Protein AF-0000000082445684 (afdb_homodimer)

Sequence (760 aa):
MKVLTLLLQFKESVSQFAQEKIAPHASKIDQTNSFPKDVNLWKLMGEFNLHGITAPEEYGGLGLGYLYHCIALEELSRASGSVALSYGAHSNLCINQLVRNGNPAQKQKYLPKLISGEHVGALAMSEPNAGSDVVSMKCKADRVDGGYVLNGNKMWCTNGPVAQTLVVYAKTNVTAGSKGITAFIIEKGMPGFSTAQKLDKLGMRGSDTCELVFENCFVPEENVLGQEGKGVYVMMSGLDLERLVLAAGPLGIMQACLDVVLPYVRQREQFGRPIGEFQFIQGKMADMYTSLQSSRSYVYSVARDCDNGNVNPKDCAGVILCAAERATQVALQAIQCLGGNGYVNEYVTGRLLRDAKLYEIGAGTSEVRRIIIGRELFKEMKVLTLLLQFKESVSQFAQEKIAPHASKIDQTNSFPKDVNLWKLMGEFNLHGITAPEEYGGLGLGYLYHCIALEELSRASGSVALSYGAHSNLCINQLVRNGNPAQKQKYLPKLISGEHVGALAMSEPNAGSDVVSMKCKADRVDGGYVLNGNKMWCTNGPVAQTLVVYAKTNVTAGSKGITAFIIEKGMPGFSTAQKLDKLGMRGSDTCELVFENCFVPEENVLGQEGKGVYVMMSGLDLERLVLAAGPLGIMQACLDVVLPYVRQREQFGRPIGEFQFIQGKMADMYTSLQSSRSYVYSVARDCDNGNVNPKDCAGVILCAAERATQVALQAIQCLGGNGYVNEYVTGRLLRDAKLYEIGAGTSEVRRIIIGRELFKE

pLDDT: mean 97.24, std 4.06, range [55.47, 98.94]

Solvent-accessible surface area (backbone atoms only — not comparable to full-atom values): 36036 Å² total; per-residue (Å²): 108,70,64,59,51,50,54,49,51,48,44,52,53,44,35,49,49,21,54,69,74,41,30,82,48,32,66,59,17,45,74,69,51,32,69,63,88,90,49,64,63,52,42,53,40,14,74,68,55,57,36,19,30,63,31,53,52,93,48,66,21,67,53,46,43,49,43,59,45,22,45,47,32,16,32,30,9,37,30,25,49,15,60,24,51,42,46,44,33,22,29,45,55,19,49,46,42,40,66,74,43,40,51,70,69,53,39,66,67,47,41,41,42,41,25,45,25,80,33,42,28,10,42,38,63,26,26,92,76,8,59,91,36,40,65,67,53,76,26,30,30,46,79,50,93,70,26,29,34,28,40,41,52,33,30,75,14,46,27,46,76,70,28,39,40,30,42,37,57,30,26,62,35,84,84,47,55,54,54,7,21,21,26,32,57,46,52,62,80,39,61,38,50,50,61,51,66,71,63,62,46,60,31,35,33,30,34,45,25,14,32,39,37,30,56,70,15,63,43,51,54,86,33,48,39,64,43,88,38,39,15,48,56,59,53,58,73,40,49,45,58,46,33,43,40,55,24,19,33,26,42,8,40,32,50,37,32,49,64,55,40,54,62,45,28,63,64,44,52,47,87,91,35,39,45,46,75,38,67,71,48,40,51,50,51,51,53,43,51,50,50,41,51,54,36,46,53,49,42,49,53,53,24,50,37,38,60,70,68,50,78,49,61,44,59,21,34,45,35,21,46,50,20,14,56,47,17,30,54,34,19,51,48,32,19,57,76,47,35,72,57,17,42,22,64,91,36,64,33,47,56,47,28,37,31,23,51,46,50,39,39,54,96,52,30,47,65,54,32,50,49,51,34,51,52,56,59,68,71,106,110,69,64,59,51,49,53,52,51,50,45,51,51,44,35,51,50,20,53,68,72,42,29,82,46,33,67,59,17,46,75,68,48,32,68,62,87,90,48,65,63,52,41,52,38,15,74,69,54,58,37,18,29,64,31,54,52,93,51,66,21,66,54,44,43,50,41,59,44,20,46,47,30,15,32,30,8,38,32,26,50,14,61,24,50,41,46,45,32,22,29,45,53,20,48,45,43,41,66,76,44,40,52,72,69,53,38,67,68,47,40,42,43,41,25,45,25,78,32,41,28,11,43,36,62,25,24,92,77,8,60,93,34,40,66,67,53,75,26,30,29,46,79,51,93,72,24,29,34,28,40,41,52,35,32,77,14,44,28,46,78,70,28,40,39,30,42,38,56,29,26,62,34,83,86,48,54,53,55,7,21,21,26,30,56,46,52,62,80,39,60,37,52,49,62,49,69,71,62,62,46,60,31,35,32,29,35,44,26,12,34,40,39,30,55,68,16,64,41,51,56,86,31,49,38,65,43,88,38,38,16,48,59,59,53,58,73,40,49,45,58,47,33,43,40,56,25,19,35,26,44,9,41,33,49,37,32,50,64,55,40,55,63,46,28,63,64,45,53,47,87,89,37,40,45,48,75,39,66,72,47,42,51,51,51,52,52,43,50,50,50,41,52,54,37,45,53,49,42,49,52,53,24,48,37,39,60,70,70,50,76,47,62,44,58,22,33,44,36,22,47,52,20,13,55,46,17,31,53,35,19,52,48,32,19,56,74,47,35,71,58,17,43,22,62,90,34,65,34,48,57,47,28,37,31,22,49,45,49,40,38,53,94,53,30,46,65,55,32,50,48,52,34,53,52,55,59,68,71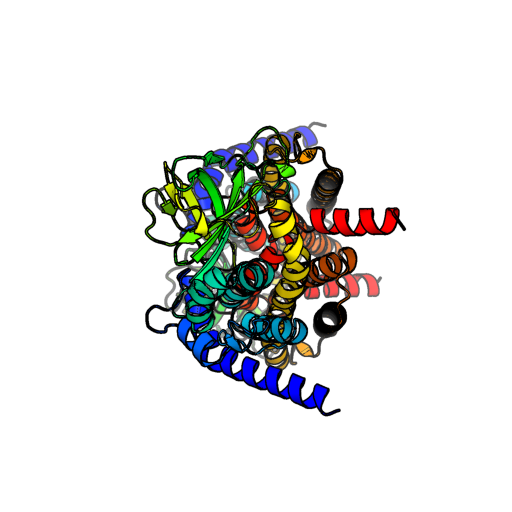,104

Radius of gyration: 28.73 Å; Cα contacts (8 Å, |Δi|>4): 1637; chains: 2; bounding box: 61×88×66 Å

Nearest PDB structures (foldseek):
  1jqi-assembly1_B  TM=9.815E-01  e=1.803E-35  Rattus norvegicus
  4n5f-assembly1_A-2  TM=9.834E-01  e=2.751E-35  Burkholderia cenocepacia J2315
  5ol2-assembly2_F  TM=9.776E-01  e=3.822E-35  Clostridioides difficile
  2vig-assembly1_A  TM=9.800E-01  e=7.373E-35  Homo sapiens
  4m9a-assembly1_B  TM=9.827E-01  e=2.268E-33  Burkholderia thailandensis E264

InterPro domains:
  IPR006089 Acyl-CoA dehydrogenase, conserved site [PS00072] (124-136)
  IPR006089 Acyl-CoA dehydrogenase, conserved site [PS00073] (336-355)
  IPR006091 Acyl-CoA dehydrogenase/oxidase, middle domain [PF02770] (122-217)
  IPR009075 Acyl-CoA dehydrogenase/oxidase, C-terminal [PF00441] (229-377)
  IPR009100 Acyl-CoA dehydrogenase/oxidase, N-terminal and middle domain superfamily [SSF56645] (9-240)
  IPR013786 Acyl-CoA dehydrogenase/oxidase, N-terminal [PF02771] (9-118)
  IPR034183 Isovaleryl-CoA dehydrogenase [cd01156] (8-379)
  IPR036250 Acyl-CoA dehydrogenase-like, C-terminal [SSF47203] (227-379)
  IPR037069 Acyl-CoA dehydrogenase/oxidase, N-terminal domain superfamily [G3DSA:1.10.540.10] (7-119)
  IPR046373 Acyl-CoA oxidase/dehydrogenase, middle domain superfamily [G3DSA:2.40.110.10] (121-233)

Structure (mmCIF, N/CA/C/O backbone):
data_AF-0000000082445684-model_v1
#
loop_
_entity.id
_entity.type
_entity.pdbx_description
1 polymer 'Isovaleryl-CoA dehydrogenase, mitochondrial'
#
loop_
_atom_site.group_PDB
_atom_site.id
_atom_site.type_symbol
_atom_site.label_atom_id
_atom_site.label_alt_id
_atom_site.label_comp_id
_atom_site.label_asym_id
_atom_site.label_entity_id
_atom_site.label_seq_id
_atom_site.pdbx_PDB_ins_code
_atom_site.Cartn_x
_atom_site.Cartn_y
_atom_site.Cartn_z
_atom_site.occupancy
_atom_site.B_iso_or_equiv
_atom_site.auth_seq_id
_atom_site.auth_comp_id
_atom_site.auth_asym_id
_atom_site.auth_atom_id
_atom_site.pdbx_PDB_model_num
ATOM 1 N N . MET A 1 1 ? -25.641 11.453 29.062 1 55.53 1 MET A N 1
ATOM 2 C CA . MET A 1 1 ? -26.578 10.797 28.156 1 55.53 1 MET A CA 1
ATOM 3 C C . MET A 1 1 ? -26.875 11.68 26.953 1 55.53 1 MET A C 1
ATOM 5 O O . MET A 1 1 ? -26.812 11.219 25.812 1 55.53 1 MET A O 1
ATOM 9 N N . LYS A 1 2 ? -27.203 12.922 27.141 1 60.75 2 LYS A N 1
ATOM 10 C CA . LYS A 1 2 ? -27.5 13.906 26.094 1 60.75 2 LYS A CA 1
ATOM 11 C C . LYS A 1 2 ? -26.281 14.156 25.219 1 60.75 2 LYS A C 1
ATOM 13 O O . LYS A 1 2 ? -26.391 14.242 24 1 60.75 2 LYS A O 1
ATOM 18 N N . VAL A 1 3 ? -25.125 14.172 25.906 1 65 3 VAL A N 1
ATOM 19 C CA . VAL A 1 3 ? -23.891 14.414 25.156 1 65 3 VAL A CA 1
ATOM 20 C C . VAL A 1 3 ? -23.578 13.219 24.266 1 65 3 VAL A C 1
ATOM 22 O O . VAL A 1 3 ? -23.188 13.391 23.109 1 65 3 VAL A O 1
ATOM 25 N N . LEU A 1 4 ? -23.75 12.141 24.703 1 75.31 4 LEU A N 1
ATOM 26 C CA . LEU A 1 4 ? -23.531 10.914 23.938 1 75.31 4 LEU A CA 1
ATOM 27 C C . LEU A 1 4 ? -24.484 10.844 22.75 1 75.31 4 LEU A C 1
ATOM 29 O O . LEU A 1 4 ? -24.109 10.422 21.656 1 75.31 4 LEU A O 1
ATOM 33 N N . THR A 1 5 ? -25.703 11.32 22.969 1 81 5 THR A N 1
ATOM 34 C CA . THR A 1 5 ? -26.703 11.312 21.906 1 81 5 THR A CA 1
ATOM 35 C C . THR A 1 5 ? -26.328 12.289 20.797 1 81 5 THR A C 1
ATOM 37 O O . THR A 1 5 ? -26.469 11.977 19.609 1 81 5 THR A O 1
ATOM 40 N N . LEU A 1 6 ? -25.766 13.406 21.188 1 87.44 6 LEU A N 1
ATOM 41 C CA . LEU A 1 6 ? -25.359 14.414 20.203 1 87.44 6 LEU A CA 1
ATOM 42 C C . LEU A 1 6 ? -24.172 13.938 19.391 1 87.44 6 LEU A C 1
ATOM 44 O O . LEU A 1 6 ? -24.109 14.172 18.172 1 87.44 6 LEU A O 1
ATOM 48 N N . LEU A 1 7 ? -23.25 13.32 20.109 1 92.12 7 LEU A N 1
ATOM 49 C CA . LEU A 1 7 ? -22.062 12.797 19.453 1 92.12 7 LEU A CA 1
ATOM 50 C C . LEU A 1 7 ? -22.453 11.734 18.422 1 92.12 7 LEU A C 1
ATOM 52 O O . LEU A 1 7 ? -21.891 11.703 17.328 1 92.12 7 LEU A O 1
ATOM 56 N N . LEU A 1 8 ? -23.359 10.922 18.781 1 92.88 8 LEU A N 1
ATOM 57 C CA . LEU A 1 8 ? -23.797 9.852 17.891 1 92.88 8 LEU A CA 1
ATOM 58 C C . LEU A 1 8 ? -24.547 10.422 16.688 1 92.88 8 LEU A C 1
ATOM 60 O O . LEU A 1 8 ? -24.391 9.922 15.57 1 92.88 8 LEU A O 1
ATOM 64 N N . GLN A 1 9 ? -25.391 11.383 16.953 1 95 9 GLN A N 1
ATOM 65 C CA . GLN A 1 9 ? -26.125 12.031 15.867 1 95 9 GLN A CA 1
ATOM 66 C C . GLN A 1 9 ? -25.172 12.719 14.898 1 95 9 GLN A C 1
ATOM 68 O O . GLN A 1 9 ? -25.375 12.68 13.688 1 95 9 GLN A O 1
ATOM 73 N N . PHE A 1 10 ? -24.203 13.391 15.492 1 97 10 PHE A N 1
ATOM 74 C CA . PHE A 1 10 ? -23.188 14.039 14.672 1 97 10 PHE A CA 1
ATOM 75 C C . PHE A 1 10 ? -22.469 13.016 13.805 1 97 10 PHE A C 1
ATOM 77 O O . PHE A 1 10 ? -22.344 13.203 12.594 1 97 10 PHE A O 1
ATOM 84 N N . LYS A 1 11 ? -22.031 11.945 14.398 1 98 11 LYS A N 1
ATOM 85 C CA . LYS A 1 11 ? -21.328 10.898 13.672 1 98 11 LYS A CA 1
ATOM 86 C C . LYS A 1 11 ? -22.188 10.336 12.539 1 98 11 LYS A C 1
ATOM 88 O O . LYS A 1 11 ? -21.719 10.156 11.422 1 98 11 LYS A O 1
ATOM 93 N N . GLU A 1 12 ? -23.438 10.031 12.781 1 97.88 12 GLU A N 1
ATOM 94 C CA . GLU A 1 12 ? -24.359 9.484 11.781 1 97.88 12 GLU A CA 1
ATOM 95 C C . GLU A 1 12 ? -24.547 10.453 10.625 1 97.88 12 GLU A C 1
ATOM 97 O O . GLU A 1 12 ? -24.609 10.039 9.461 1 97.88 12 GLU A O 1
ATOM 102 N N . SER A 1 13 ? -24.719 11.734 10.992 1 97.88 13 SER A N 1
ATOM 103 C CA . SER A 1 13 ? -24.906 12.758 9.969 1 97.88 13 SER A CA 1
ATOM 104 C C . SER A 1 13 ? -23.688 12.875 9.062 1 97.88 13 SER A C 1
ATOM 106 O O . SER A 1 13 ? -23.828 12.977 7.84 1 97.88 13 SER A O 1
ATOM 108 N N . VAL A 1 14 ? -22.516 12.891 9.656 1 98.69 14 VAL A N 1
ATOM 109 C CA . VAL A 1 14 ? -21.281 12.992 8.875 1 98.69 14 VAL A CA 1
ATOM 110 C C . VAL A 1 14 ? -21.094 11.734 8.031 1 98.69 14 VAL A C 1
ATOM 112 O O . VAL A 1 14 ? -20.672 11.805 6.875 1 98.69 14 VAL A O 1
ATOM 115 N N . SER A 1 15 ? -21.359 10.625 8.617 1 98.75 15 SER A N 1
ATOM 116 C CA . SER A 1 15 ? -21.281 9.359 7.895 1 98.75 15 SER A CA 1
ATOM 117 C C . SER A 1 15 ? -22.188 9.375 6.656 1 98.75 15 SER A C 1
ATOM 119 O O . SER A 1 15 ? -21.75 8.992 5.57 1 98.75 15 SER A O 1
ATOM 121 N N . GLN A 1 16 ? -23.422 9.797 6.84 1 98.62 16 GLN A N 1
ATOM 122 C CA . GLN A 1 16 ? -24.359 9.867 5.73 1 98.62 16 GLN A CA 1
ATOM 123 C C . GLN A 1 16 ? -23.859 10.82 4.648 1 98.62 16 GLN A C 1
ATOM 125 O O . GLN A 1 16 ? -23.922 10.5 3.457 1 98.62 16 GLN A O 1
ATOM 130 N N . PHE A 1 17 ? -23.469 11.977 5.07 1 98.75 17 PHE A N 1
ATOM 131 C CA . PHE A 1 17 ? -22.906 12.945 4.133 1 98.75 17 PHE A CA 1
ATOM 132 C C . PHE A 1 17 ? -21.75 12.328 3.344 1 98.75 17 PHE A C 1
ATOM 134 O O . PHE A 1 17 ? -21.719 12.43 2.115 1 98.75 17 PHE A O 1
ATOM 141 N N . ALA A 1 18 ? -20.734 11.695 4.031 1 98.88 18 ALA A N 1
ATOM 142 C CA . ALA A 1 18 ? -19.531 11.133 3.412 1 98.88 18 ALA A CA 1
ATOM 143 C C . ALA A 1 18 ? -19.891 10.023 2.43 1 98.88 18 ALA A C 1
ATOM 145 O O . ALA A 1 18 ? -19.328 9.953 1.332 1 98.88 18 ALA A O 1
ATOM 146 N N . GLN A 1 19 ? -20.828 9.148 2.814 1 98.56 19 GLN A N 1
ATOM 147 C CA . GLN A 1 19 ? -21.219 8.016 1.981 1 98.56 19 GLN A CA 1
ATOM 148 C C . GLN A 1 19 ? -21.984 8.477 0.747 1 98.56 19 GLN A C 1
ATOM 150 O O . GLN A 1 19 ? -21.875 7.875 -0.323 1 98.56 19 GLN A O 1
ATOM 155 N N . GLU A 1 20 ? -22.703 9.578 0.864 1 98.5 20 GLU A N 1
ATOM 156 C CA . GLU A 1 20 ? -23.531 10.055 -0.234 1 98.5 20 GLU A CA 1
ATOM 157 C C . GLU A 1 20 ? -22.75 10.961 -1.174 1 98.5 20 GLU A C 1
ATOM 159 O O . GLU A 1 20 ? -22.906 10.898 -2.395 1 98.5 20 GLU A O 1
ATOM 164 N N . LYS A 1 21 ? -21.859 11.781 -0.593 1 98.62 21 LYS A N 1
ATOM 165 C CA . LYS A 1 21 ? -21.281 12.859 -1.385 1 98.62 21 LYS A CA 1
ATOM 166 C C . LYS A 1 21 ? -19.828 12.547 -1.77 1 98.62 21 LYS A C 1
ATOM 168 O O . LYS A 1 21 ? -19.328 13.07 -2.764 1 98.62 21 LYS A O 1
ATOM 173 N N . ILE A 1 22 ? -19.188 11.664 -1.049 1 98.81 22 ILE A N 1
ATOM 174 C CA . ILE A 1 22 ? -17.75 11.477 -1.25 1 98.81 22 ILE A CA 1
ATOM 175 C C . ILE A 1 22 ? -17.484 10.055 -1.75 1 98.81 22 ILE A C 1
ATOM 177 O O . ILE A 1 22 ? -16.828 9.867 -2.777 1 98.81 22 ILE A O 1
ATOM 181 N N . ALA A 1 23 ? -18.031 9.016 -1.151 1 98.75 23 ALA A N 1
ATOM 182 C CA . ALA A 1 23 ? -17.734 7.605 -1.396 1 98.75 23 ALA A CA 1
ATOM 183 C C . ALA A 1 23 ? -17.938 7.25 -2.865 1 98.75 23 ALA A C 1
ATOM 185 O O . ALA A 1 23 ? -17.141 6.516 -3.449 1 98.75 23 ALA A O 1
ATOM 186 N N . PRO A 1 24 ? -19.016 7.785 -3.525 1 98.25 24 PRO A N 1
ATOM 187 C CA . PRO A 1 24 ? -19.234 7.406 -4.922 1 98.25 24 PRO A CA 1
ATOM 188 C C . PRO A 1 24 ? -18.094 7.836 -5.844 1 98.25 24 PRO A C 1
ATOM 190 O O . PRO A 1 24 ? -17.953 7.297 -6.941 1 98.25 24 PRO A O 1
ATOM 193 N N . HIS A 1 25 ? -17.281 8.805 -5.398 1 98.44 25 HIS A N 1
ATOM 194 C CA . HIS A 1 25 ? -16.234 9.352 -6.242 1 98.44 25 HIS A CA 1
ATOM 195 C C . HIS A 1 25 ? -14.867 8.766 -5.875 1 98.44 25 HIS A C 1
ATOM 197 O O . HIS A 1 25 ? -13.883 8.992 -6.578 1 98.44 25 HIS A O 1
ATOM 203 N N . ALA A 1 26 ? -14.797 8.016 -4.789 1 98.5 26 ALA A N 1
ATOM 204 C CA . ALA A 1 26 ? -13.531 7.613 -4.176 1 98.5 26 ALA A CA 1
ATOM 205 C C . ALA A 1 26 ? -12.68 6.816 -5.152 1 98.5 26 ALA A C 1
ATOM 207 O O . ALA A 1 26 ? -11.477 7.066 -5.285 1 98.5 26 ALA A O 1
ATOM 208 N N . SER A 1 27 ? -13.25 5.863 -5.859 1 97.75 27 SER A N 1
ATOM 209 C CA . SER A 1 27 ? -12.516 5.027 -6.801 1 97.75 27 SER A CA 1
ATOM 210 C C . SER A 1 27 ? -11.938 5.855 -7.941 1 97.75 27 SER A C 1
ATOM 212 O O . SER A 1 27 ? -10.766 5.703 -8.297 1 97.75 27 SER A O 1
ATOM 214 N N . LYS A 1 28 ? -12.734 6.66 -8.555 1 97.81 28 LYS A N 1
ATOM 215 C CA . LYS A 1 28 ? -12.297 7.5 -9.664 1 97.81 28 LYS A CA 1
ATOM 216 C C . LYS A 1 28 ? -11.211 8.484 -9.211 1 97.81 28 LYS A C 1
ATOM 218 O O . LYS A 1 28 ? -10.281 8.766 -9.961 1 97.81 28 LYS A O 1
ATOM 223 N N . ILE A 1 29 ? -11.367 9.047 -7.988 1 98.56 29 ILE A N 1
ATOM 224 C CA . ILE A 1 29 ? -10.367 9.945 -7.418 1 98.56 29 ILE A CA 1
ATOM 225 C C . ILE A 1 29 ? -9.023 9.227 -7.344 1 98.56 29 ILE A C 1
ATOM 227 O O . ILE A 1 29 ? -7.992 9.789 -7.734 1 98.56 29 ILE A O 1
ATOM 231 N N . ASP A 1 30 ? -9.023 8.031 -6.898 1 98.12 30 ASP A N 1
ATOM 232 C CA . ASP A 1 30 ? -7.797 7.242 -6.812 1 98.12 30 ASP A CA 1
ATOM 233 C C . ASP A 1 30 ? -7.199 6.996 -8.203 1 98.12 30 ASP A C 1
ATOM 235 O O . ASP A 1 30 ? -5.996 7.164 -8.398 1 98.12 30 ASP A O 1
ATOM 239 N N . GLN A 1 31 ? -7.977 6.617 -9.156 1 96.75 31 GLN A N 1
ATOM 240 C CA . GLN A 1 31 ? -7.531 6.258 -10.492 1 96.75 31 GLN A CA 1
ATOM 241 C C . GLN A 1 31 ? -6.961 7.469 -11.227 1 96.75 31 GLN A C 1
ATOM 243 O O . GLN A 1 31 ? -5.945 7.363 -11.922 1 96.75 31 GLN A O 1
ATOM 248 N N . THR A 1 32 ? -7.629 8.664 -11.047 1 97 32 THR A N 1
ATOM 249 C CA . THR A 1 32 ? -7.266 9.828 -11.836 1 97 32 THR A CA 1
ATOM 250 C C . THR A 1 32 ? -6.281 10.711 -11.078 1 97 32 THR A C 1
ATOM 252 O O . THR A 1 32 ? -5.688 11.625 -11.656 1 97 32 THR A O 1
ATOM 255 N N . ASN A 1 33 ? -6.141 10.484 -9.75 1 97.69 33 ASN A N 1
ATOM 256 C CA . ASN A 1 33 ? -5.289 11.297 -8.883 1 97.69 33 ASN A CA 1
ATOM 257 C C . ASN A 1 33 ? -5.742 12.75 -8.859 1 97.69 33 ASN A C 1
ATOM 259 O O . ASN A 1 33 ? -4.918 13.664 -8.938 1 97.69 33 ASN A O 1
ATOM 263 N N . SER A 1 34 ? -7.082 12.93 -8.805 1 97.12 34 SER A N 1
ATOM 264 C CA . SER A 1 34 ? -7.656 14.266 -8.742 1 97.12 34 SER A CA 1
ATOM 265 C C . SER A 1 34 ? -9.039 14.25 -8.109 1 97.12 34 SER A C 1
ATOM 267 O O . SER A 1 34 ? -9.773 13.266 -8.234 1 97.12 34 SER A O 1
ATOM 269 N N . PHE A 1 35 ? -9.398 15.336 -7.387 1 97.44 35 PHE A N 1
ATOM 270 C CA . PHE A 1 35 ? -10.789 15.508 -6.984 1 97.44 35 PHE A CA 1
ATOM 271 C C . PHE A 1 35 ? -11.703 15.578 -8.203 1 97.44 35 PHE A C 1
ATOM 273 O O . PHE A 1 35 ? -11.258 15.938 -9.297 1 97.44 35 PHE A O 1
ATOM 280 N N . PRO A 1 36 ? -12.961 15.203 -8.07 1 96.81 36 PRO A N 1
ATOM 281 C CA . PRO A 1 36 ? -13.867 15.266 -9.219 1 96.81 36 PRO A CA 1
ATOM 282 C C . PRO A 1 36 ? -14.016 16.672 -9.773 1 96.81 36 PRO A C 1
ATOM 284 O O . PRO A 1 36 ? -14.07 17.641 -9.008 1 96.81 36 PRO A O 1
ATOM 287 N N . LYS A 1 37 ? -14.102 16.812 -11.039 1 93.81 37 LYS A N 1
ATOM 288 C CA . LYS A 1 37 ? -14.219 18.109 -11.703 1 93.81 37 LYS A CA 1
ATOM 289 C C . LYS A 1 37 ? -15.664 18.594 -11.719 1 93.81 37 LYS A C 1
ATOM 291 O O . LYS A 1 37 ? -15.914 19.797 -11.727 1 93.81 37 LYS A O 1
ATOM 296 N N . ASP A 1 38 ? -16.562 17.688 -11.633 1 95.44 38 ASP A N 1
ATOM 297 C CA . ASP A 1 38 ? -17.969 18.016 -11.805 1 95.44 38 ASP A CA 1
ATOM 298 C C . ASP A 1 38 ? -18.641 18.266 -10.461 1 95.44 38 ASP A C 1
ATOM 300 O O . ASP A 1 38 ? -19.797 18.703 -10.406 1 95.44 38 ASP A O 1
ATOM 304 N N . VAL A 1 39 ? -17.938 17.953 -9.406 1 96.62 39 VAL A N 1
ATOM 305 C CA . VAL A 1 39 ? -18.453 18.172 -8.062 1 96.62 39 VAL A CA 1
ATOM 306 C C . VAL A 1 39 ? -17.406 18.906 -7.211 1 96.62 39 VAL A C 1
ATOM 308 O O . VAL A 1 39 ? -16.25 18.484 -7.148 1 96.62 39 VAL A O 1
ATOM 311 N N . ASN A 1 40 ? -17.828 19.969 -6.594 1 98.06 40 ASN A N 1
ATOM 312 C CA . ASN A 1 40 ? -16.938 20.688 -5.691 1 98.06 40 ASN A CA 1
ATOM 313 C C . ASN A 1 40 ? -17.047 20.172 -4.262 1 98.06 40 ASN A C 1
ATOM 315 O O . ASN A 1 40 ? -17.828 20.688 -3.463 1 98.06 40 ASN A O 1
ATOM 319 N N . LEU A 1 41 ? -16.25 19.266 -3.875 1 98.5 41 LEU A N 1
ATOM 320 C CA . LEU A 1 41 ? -16.312 18.609 -2.572 1 98.5 41 LEU A CA 1
ATOM 321 C C . LEU A 1 41 ? -15.992 19.594 -1.453 1 98.5 41 LEU A C 1
ATOM 323 O O . LEU A 1 41 ? -16.516 19.469 -0.345 1 98.5 41 LEU A O 1
ATOM 327 N N . TRP A 1 42 ? -15.125 20.594 -1.688 1 98.56 42 TRP A N 1
ATOM 328 C CA . TRP A 1 42 ? -14.805 21.594 -0.673 1 98.56 42 TRP A CA 1
ATOM 329 C C . TRP A 1 42 ? -16.031 22.406 -0.291 1 98.56 42 TRP A C 1
ATOM 331 O O . TRP A 1 42 ? -16.297 22.609 0.895 1 98.56 42 TRP A O 1
ATOM 341 N N . LYS A 1 43 ? -16.734 22.828 -1.294 1 98.12 43 LYS A N 1
ATOM 342 C CA . LYS A 1 43 ? -17.953 23.594 -1.048 1 98.12 43 LYS A CA 1
ATOM 343 C C . LYS A 1 43 ? -19 22.766 -0.327 1 98.12 43 LYS A C 1
ATOM 345 O O . LYS A 1 43 ? -19.672 23.25 0.591 1 98.12 43 LYS A O 1
ATOM 350 N N . LEU A 1 44 ? -19.125 21.5 -0.772 1 98.62 44 LEU A N 1
ATOM 351 C CA . LEU A 1 44 ? -20.109 20.625 -0.142 1 98.62 44 LEU A CA 1
ATOM 352 C C . LEU A 1 44 ? -19.766 20.406 1.331 1 98.62 44 LEU A C 1
ATOM 354 O O . LEU A 1 44 ? -20.656 20.453 2.184 1 98.62 44 LEU A O 1
ATOM 358 N N . MET A 1 45 ? -18.5 20.172 1.67 1 98.81 45 MET A N 1
ATOM 359 C CA . MET A 1 45 ? -18.094 20 3.059 1 98.81 45 MET A CA 1
ATOM 360 C C . MET A 1 45 ? -18.281 21.281 3.852 1 98.81 45 MET A C 1
ATOM 362 O O . MET A 1 45 ? -18.688 21.25 5.02 1 98.81 45 MET A O 1
ATOM 366 N N . GLY A 1 46 ? -17.969 22.438 3.207 1 98.56 46 GLY A N 1
ATOM 367 C CA . GLY A 1 46 ? -18.203 23.719 3.846 1 98.56 46 GLY A CA 1
ATOM 368 C C . GLY A 1 46 ? -19.672 23.969 4.172 1 98.56 46 GLY A C 1
ATOM 369 O O . GLY A 1 46 ? -20 24.391 5.281 1 98.56 46 GLY A O 1
ATOM 370 N N . GLU A 1 47 ? -20.547 23.688 3.213 1 97.94 47 GLU A N 1
ATOM 371 C CA . GLU A 1 47 ? -21.984 23.859 3.396 1 97.94 47 GLU A CA 1
ATOM 372 C C . GLU A 1 47 ? -22.516 22.938 4.492 1 97.94 47 GLU A C 1
ATOM 374 O O . GLU A 1 47 ? -23.469 23.281 5.199 1 97.94 47 GLU A O 1
ATOM 379 N N . PHE A 1 48 ? -21.875 21.844 4.66 1 98 48 PHE A N 1
ATOM 380 C CA . PHE A 1 48 ? -22.266 20.891 5.695 1 98 48 PHE A CA 1
ATOM 381 C C . PHE A 1 48 ? -21.625 21.234 7.027 1 98 48 PHE A C 1
ATOM 383 O O . PHE A 1 48 ? -21.797 20.531 8.016 1 98 48 PHE A O 1
ATOM 390 N N . ASN A 1 49 ? -20.766 22.312 7.078 1 97.38 49 ASN A N 1
ATOM 391 C CA . ASN A 1 49 ? -20.141 22.875 8.266 1 97.38 49 ASN A CA 1
ATOM 392 C C . ASN A 1 49 ? -19.047 21.969 8.82 1 97.38 49 ASN A C 1
ATOM 394 O O . ASN A 1 49 ? -18.922 21.828 10.031 1 97.38 49 ASN A O 1
ATOM 398 N N . LEU A 1 50 ? -18.266 21.391 7.934 1 98.62 50 LEU A N 1
ATOM 399 C CA . LEU A 1 50 ? -17.266 20.422 8.383 1 98.62 50 LEU A CA 1
ATOM 400 C C . LEU A 1 50 ? -15.914 21.109 8.602 1 98.62 50 LEU A C 1
ATOM 402 O O . LEU A 1 50 ? -15.078 20.625 9.359 1 98.62 50 LEU A O 1
ATOM 406 N N . HIS A 1 51 ? -15.664 22.203 7.926 1 98.69 51 HIS A N 1
ATOM 407 C CA . HIS A 1 51 ? -14.312 22.75 7.891 1 98.69 51 HIS A CA 1
ATOM 408 C C . HIS A 1 51 ? -13.945 23.391 9.227 1 98.69 51 HIS A C 1
ATOM 410 O O . HIS A 1 51 ? -12.797 23.312 9.664 1 98.69 51 HIS A O 1
ATOM 416 N N . GLY A 1 52 ? -14.922 24.062 9.867 1 98.19 52 GLY A N 1
ATOM 417 C CA . GLY A 1 52 ? -14.641 24.859 11.055 1 98.19 52 GLY A CA 1
ATOM 418 C C . GLY A 1 52 ? -15.148 24.219 12.328 1 98.19 52 GLY A C 1
ATOM 419 O O . GLY A 1 52 ? -15.742 24.891 13.172 1 98.19 52 GLY A O 1
ATOM 420 N N . ILE A 1 53 ? -14.953 22.906 12.508 1 97.94 53 ILE A N 1
ATOM 421 C CA . ILE A 1 53 ? -15.531 22.188 13.633 1 97.94 53 ILE A CA 1
ATOM 422 C C . ILE A 1 53 ? -15 22.766 14.945 1 97.94 53 ILE A C 1
ATOM 424 O O . ILE A 1 53 ? -15.773 23 15.883 1 97.94 53 ILE A O 1
ATOM 428 N N . THR A 1 54 ? -13.719 23.016 15.055 1 97.19 54 THR A N 1
ATOM 429 C CA . THR A 1 54 ? -13.117 23.5 16.281 1 97.19 54 THR A CA 1
ATOM 430 C C . THR A 1 54 ? -13.008 25.016 16.266 1 97.19 54 THR A C 1
ATOM 432 O O . THR A 1 54 ? -12.609 25.641 17.266 1 97.19 54 THR A O 1
ATOM 435 N N . ALA A 1 55 ? -13.359 25.719 15.164 1 98.25 55 ALA A N 1
ATOM 436 C CA . ALA A 1 55 ? -13.219 27.156 15.023 1 98.25 55 ALA A CA 1
ATOM 437 C C . ALA A 1 55 ? -14.359 27.891 15.719 1 98.25 55 ALA A C 1
ATOM 439 O O . ALA A 1 55 ? -15.461 27.359 15.852 1 98.25 55 ALA A O 1
ATOM 440 N N . PRO A 1 56 ? -14.141 29.141 16.188 1 97.88 56 PRO A N 1
ATOM 441 C CA . PRO A 1 56 ? -15.18 29.922 16.859 1 97.88 56 PRO A CA 1
ATOM 442 C C . PRO A 1 56 ? -16.375 30.234 15.961 1 97.88 56 PRO A C 1
ATOM 444 O O . PRO A 1 56 ? -16.188 30.484 14.766 1 97.88 56 PRO A O 1
ATOM 447 N N . GLU A 1 57 ? -17.469 30.344 16.562 1 97.88 57 GLU A N 1
ATOM 448 C CA . GLU A 1 57 ? -18.703 30.625 15.836 1 97.88 57 GLU A CA 1
ATOM 449 C C . GLU A 1 57 ? -18.672 32 15.188 1 97.88 57 GLU A C 1
ATOM 451 O O . GLU A 1 57 ? -19.266 32.219 14.125 1 97.88 57 GLU A O 1
ATOM 456 N N . GLU A 1 58 ? -18 32.906 15.82 1 97.44 58 GLU A N 1
ATOM 457 C CA . GLU A 1 58 ? -17.938 34.281 15.328 1 97.44 58 GLU A CA 1
ATOM 458 C C . GLU A 1 58 ? -17.312 34.344 13.93 1 97.44 58 GLU A C 1
ATOM 460 O O . GLU A 1 58 ? -17.547 35.281 13.18 1 97.44 58 GLU A O 1
ATOM 465 N N . TYR A 1 59 ? -16.609 33.312 13.57 1 97.62 59 TYR A N 1
ATOM 466 C CA . TYR A 1 59 ? -16 33.281 12.25 1 97.62 59 TYR A CA 1
ATOM 467 C C . TYR A 1 59 ? -16.672 32.281 11.344 1 97.62 59 TYR A C 1
ATOM 469 O O . TYR A 1 59 ? -16.203 32 10.234 1 97.62 59 TYR A O 1
ATOM 477 N N . GLY A 1 60 ? -17.719 31.641 11.852 1 97.31 60 GLY A N 1
ATOM 478 C CA . GLY A 1 60 ? -18.469 30.672 11.062 1 97.31 60 GLY A CA 1
ATOM 479 C C . GLY A 1 60 ? -18.219 29.234 11.492 1 97.31 60 GLY A C 1
ATOM 480 O O . GLY A 1 60 ? -18.734 28.297 10.867 1 97.31 60 GLY A O 1
ATOM 481 N N . GLY A 1 61 ? -17.453 29.031 12.5 1 98 61 GLY A N 1
ATOM 482 C CA . GLY A 1 61 ? -17.188 27.688 12.977 1 98 61 GLY A CA 1
ATOM 483 C C . GLY A 1 61 ? -18.297 27.125 13.852 1 98 61 GLY A C 1
ATOM 484 O O . GLY A 1 61 ? -19.359 27.734 13.977 1 98 61 GLY A O 1
ATOM 485 N N . LEU A 1 62 ? -18.078 25.859 14.328 1 97.12 62 LEU A N 1
ATOM 486 C CA . LEU A 1 62 ? -19.094 25.203 15.156 1 97.12 62 LEU A CA 1
ATOM 487 C C . LEU A 1 62 ? -18.734 25.297 16.625 1 97.12 62 LEU A C 1
ATOM 489 O O . LEU A 1 62 ? -19.578 25.047 17.5 1 97.12 62 LEU A O 1
ATOM 493 N N . GLY A 1 63 ? -17.5 25.656 16.938 1 96.56 63 GLY A N 1
ATOM 494 C CA . GLY A 1 63 ? -17.062 25.781 18.312 1 96.56 63 GLY A CA 1
ATOM 495 C C . GLY A 1 63 ? -17.125 24.484 19.078 1 96.56 63 GLY A C 1
ATOM 496 O O . GLY A 1 63 ? -17.375 24.484 20.297 1 96.56 63 GLY A O 1
ATOM 497 N N . LEU A 1 64 ? -17.047 23.406 18.359 1 95.81 64 LEU A N 1
ATOM 498 C CA . LEU A 1 64 ? -17.031 22.094 19 1 95.81 64 LEU A CA 1
ATOM 499 C C . LEU A 1 64 ? -15.594 21.656 19.312 1 95.81 64 LEU A C 1
ATOM 501 O O . LEU A 1 64 ? -14.656 22.438 19.156 1 95.81 64 LEU A O 1
ATOM 505 N N . GLY A 1 65 ? -15.312 20.531 19.766 1 96.5 65 GLY A N 1
ATOM 506 C CA . GLY A 1 65 ? -14.016 20.094 20.234 1 96.5 65 GLY A CA 1
ATOM 507 C C . GLY A 1 65 ? -13.344 19.109 19.297 1 96.5 65 GLY A C 1
ATOM 508 O O . GLY A 1 65 ? -13.836 18.859 18.188 1 96.5 65 GLY A O 1
ATOM 509 N N . TYR A 1 66 ? -12.25 18.641 19.719 1 98.25 66 TYR A N 1
ATOM 510 C CA . TYR A 1 66 ? -11.406 17.766 18.891 1 98.25 66 TYR A CA 1
ATOM 511 C C . TYR A 1 66 ? -12.039 16.391 18.734 1 98.25 66 TYR A C 1
ATOM 513 O O . TYR A 1 66 ? -11.82 15.711 17.734 1 98.25 66 TYR A O 1
ATOM 521 N N . LEU A 1 67 ? -12.789 15.922 19.688 1 98.5 67 LEU A N 1
ATOM 522 C CA . LEU A 1 67 ? -13.492 14.648 19.531 1 98.5 67 LEU A CA 1
ATOM 523 C C . LEU A 1 67 ? -14.383 14.672 18.297 1 98.5 67 LEU A C 1
ATOM 525 O O . LEU A 1 67 ? -14.359 13.734 17.5 1 98.5 67 LEU A O 1
ATOM 529 N N . TYR A 1 68 ? -15.141 15.805 18.125 1 98.56 68 TYR A N 1
ATOM 530 C CA . TYR A 1 68 ? -16 15.945 16.953 1 98.56 68 TYR A CA 1
ATOM 531 C C . TYR A 1 68 ? -15.164 15.992 15.672 1 98.56 68 TYR A C 1
ATOM 533 O O . TYR A 1 68 ? -15.562 15.445 14.648 1 98.56 68 TYR A O 1
ATOM 541 N N . HIS A 1 69 ? -14.055 16.672 15.734 1 98.69 69 HIS A N 1
ATOM 542 C CA . HIS A 1 69 ? -13.164 16.75 14.586 1 98.69 69 HIS A CA 1
ATOM 543 C C . HIS A 1 69 ? -12.648 15.359 14.203 1 98.69 69 HIS A C 1
ATOM 545 O O . HIS A 1 69 ? -12.602 15.016 13.023 1 98.69 69 HIS A O 1
ATOM 551 N N . CYS A 1 70 ? -12.25 14.547 15.203 1 98.88 70 CYS A N 1
ATOM 552 C CA . CYS A 1 70 ? -11.789 13.188 14.961 1 98.88 70 CYS A CA 1
ATOM 553 C C . CYS A 1 70 ? -12.898 12.344 14.336 1 98.88 70 CYS A C 1
ATOM 555 O O . CYS A 1 70 ? -12.648 11.57 13.414 1 98.88 70 CYS A O 1
ATOM 557 N N . ILE A 1 71 ? -14.102 12.492 14.812 1 98.75 71 ILE A N 1
ATOM 558 C CA . ILE A 1 71 ? -15.234 11.734 14.289 1 98.75 71 ILE A CA 1
ATOM 559 C C . ILE A 1 71 ? -15.469 12.102 12.828 1 98.75 71 ILE A C 1
ATOM 561 O O . ILE A 1 71 ? -15.695 11.219 11.992 1 98.75 71 ILE A O 1
ATOM 565 N N . ALA A 1 72 ? -15.391 13.367 12.508 1 98.88 72 ALA A N 1
ATOM 566 C CA . ALA A 1 72 ? -15.547 13.812 11.125 1 98.88 72 ALA A CA 1
ATOM 567 C C . ALA A 1 72 ? -14.477 13.195 10.234 1 98.88 72 ALA A C 1
ATOM 569 O O . ALA A 1 72 ? -14.781 12.656 9.164 1 98.88 72 ALA A O 1
ATOM 570 N N . LEU A 1 73 ? -13.25 13.273 10.68 1 98.88 73 LEU A N 1
ATOM 571 C CA . LEU A 1 73 ? -12.148 12.734 9.883 1 98.88 73 LEU A CA 1
ATOM 572 C C . LEU A 1 73 ? -12.289 11.227 9.695 1 98.88 73 LEU A C 1
ATOM 574 O O . LEU A 1 73 ? -11.977 10.695 8.633 1 98.88 73 LEU A O 1
ATOM 578 N N . GLU A 1 74 ? -12.664 10.531 10.773 1 98.94 74 GLU A N 1
ATOM 579 C CA . GLU A 1 74 ? -12.875 9.086 10.695 1 98.94 74 GLU A CA 1
ATOM 580 C C . GLU A 1 74 ? -13.906 8.734 9.625 1 98.94 74 GLU A C 1
ATOM 582 O O . GLU A 1 74 ? -13.656 7.883 8.773 1 98.94 74 GLU A O 1
ATOM 587 N N . GLU A 1 75 ? -15.047 9.414 9.633 1 98.94 75 GLU A N 1
ATOM 588 C CA . GLU A 1 75 ? -16.125 9.094 8.703 1 98.94 75 GLU A CA 1
ATOM 589 C C . GLU A 1 75 ? -15.75 9.492 7.273 1 98.94 75 GLU A C 1
ATOM 591 O O . GLU A 1 75 ? -16.125 8.805 6.32 1 98.94 75 GLU A O 1
ATOM 596 N N . LEU A 1 76 ? -15.078 10.586 7.109 1 98.94 76 LEU A N 1
ATOM 597 C CA . LEU A 1 76 ? -14.609 10.977 5.781 1 98.94 76 LEU A CA 1
ATOM 598 C C . LEU A 1 76 ? -13.602 9.961 5.246 1 98.94 76 LEU A C 1
ATOM 600 O O . LEU A 1 76 ? -13.625 9.633 4.059 1 98.94 76 LEU A O 1
ATOM 604 N N . SER A 1 77 ? -12.727 9.5 6.117 1 98.94 77 SER A N 1
ATOM 605 C CA . SER A 1 77 ? -11.711 8.523 5.727 1 98.94 77 SER A CA 1
ATOM 606 C C . SER A 1 77 ? -12.336 7.195 5.328 1 98.94 77 SER A C 1
ATOM 608 O O . SER A 1 77 ? -11.836 6.5 4.445 1 98.94 77 SER A O 1
ATOM 610 N N . ARG A 1 78 ? -13.414 6.852 6.055 1 98.94 78 ARG A N 1
ATOM 611 C CA . ARG A 1 78 ? -14.148 5.645 5.707 1 98.94 78 ARG A CA 1
ATOM 612 C C . ARG A 1 78 ? -14.656 5.699 4.27 1 98.94 78 ARG A C 1
ATOM 614 O O . ARG A 1 78 ? -14.664 4.688 3.57 1 98.94 78 ARG A O 1
ATOM 621 N N . ALA A 1 79 ? -14.992 6.887 3.797 1 98.88 79 ALA A N 1
ATOM 622 C CA . ALA A 1 79 ? -15.469 7.086 2.432 1 98.88 79 ALA A CA 1
ATOM 623 C C . ALA A 1 79 ? -14.305 7.176 1.451 1 98.88 79 ALA A C 1
ATOM 625 O O . ALA A 1 79 ? -14.305 6.516 0.41 1 98.88 79 ALA A O 1
ATOM 626 N N . SER A 1 80 ? -13.32 7.977 1.765 1 98.88 80 SER A N 1
ATOM 627 C CA . SER A 1 80 ? -12.125 8.18 0.955 1 98.88 80 SER A CA 1
ATOM 628 C C . SER A 1 80 ? -10.969 8.695 1.799 1 98.88 80 SER A C 1
ATOM 630 O O . SER A 1 80 ? -11.008 9.828 2.295 1 98.88 80 SER A O 1
ATOM 632 N N . GLY A 1 81 ? -9.914 7.879 1.893 1 98.81 81 GLY A N 1
ATOM 633 C CA . GLY A 1 81 ? -8.734 8.305 2.629 1 98.81 81 GLY A CA 1
ATOM 634 C C . GLY A 1 81 ? -8.109 9.57 2.076 1 98.81 81 GLY A C 1
ATOM 635 O O . GLY A 1 81 ? -7.672 10.438 2.838 1 98.81 81 GLY A O 1
ATOM 636 N N . SER A 1 82 ? -8.102 9.742 0.74 1 98.62 82 SER A N 1
ATOM 637 C CA . SER A 1 82 ? -7.453 10.875 0.092 1 98.62 82 SER A CA 1
ATOM 638 C C . SER A 1 82 ? -8.219 12.172 0.348 1 98.62 82 SER A C 1
ATOM 640 O O . SER A 1 82 ? -7.621 13.211 0.642 1 98.62 82 SER A O 1
ATOM 642 N N . VAL A 1 83 ? -9.539 12.148 0.265 1 98.81 83 VAL A N 1
ATOM 643 C CA . VAL A 1 83 ? -10.352 13.328 0.546 1 98.81 83 VAL A CA 1
ATOM 644 C C . VAL A 1 83 ? -10.203 13.719 2.014 1 98.81 83 VAL A C 1
ATOM 646 O O . VAL A 1 83 ? -10.055 14.906 2.334 1 98.81 83 VAL A O 1
ATOM 649 N N . ALA A 1 84 ? -10.188 12.727 2.869 1 98.88 84 ALA A N 1
ATOM 650 C CA . ALA A 1 84 ? -10.07 12.977 4.305 1 98.88 84 ALA A CA 1
ATOM 651 C C . ALA A 1 84 ? -8.719 13.594 4.641 1 98.88 84 ALA A C 1
ATOM 653 O O . ALA A 1 84 ? -8.617 14.445 5.527 1 98.88 84 ALA A O 1
ATOM 654 N N . LEU A 1 85 ? -7.664 13.117 3.979 1 98.75 85 LEU A N 1
ATOM 655 C CA . LEU A 1 85 ? -6.344 13.695 4.207 1 98.75 85 LEU A CA 1
ATOM 656 C C . LEU A 1 85 ? -6.328 15.172 3.838 1 98.75 85 LEU A C 1
ATOM 658 O O . LEU A 1 85 ? -5.816 16 4.594 1 98.75 85 LEU A O 1
ATOM 662 N N . SER A 1 86 ? -6.863 15.5 2.678 1 98.75 86 SER A N 1
ATOM 663 C CA . SER A 1 86 ? -6.965 16.891 2.242 1 98.75 86 SER A CA 1
ATOM 664 C C . SER A 1 86 ? -7.797 17.719 3.215 1 98.75 86 SER A C 1
ATOM 666 O O . SER A 1 86 ? -7.445 18.859 3.523 1 98.75 86 SER A O 1
ATOM 668 N N . TYR A 1 87 ? -8.891 17.141 3.672 1 98.88 87 TYR A N 1
ATOM 669 C CA . TYR A 1 87 ? -9.742 17.781 4.668 1 98.88 87 TYR A CA 1
ATOM 670 C C . TYR A 1 87 ? -8.961 18.078 5.941 1 98.88 87 TYR A C 1
ATOM 672 O O . TYR A 1 87 ? -9.047 19.172 6.492 1 98.88 87 TYR A O 1
ATOM 680 N N . GLY A 1 88 ? -8.195 17.078 6.43 1 98.5 88 GLY A N 1
ATOM 681 C CA . GLY A 1 88 ? -7.402 17.266 7.633 1 98.5 88 GLY A CA 1
ATOM 682 C C . GLY A 1 88 ? -6.375 18.375 7.5 1 98.5 88 GLY A C 1
ATOM 683 O O . GLY A 1 88 ? -6.191 19.172 8.422 1 98.5 88 GLY A O 1
ATOM 684 N N . ALA A 1 89 ? -5.691 18.422 6.336 1 98.38 89 ALA A N 1
ATOM 685 C CA . ALA A 1 89 ? -4.715 19.484 6.078 1 98.38 89 ALA A CA 1
ATOM 686 C C . ALA A 1 89 ? -5.379 20.859 6.078 1 98.38 89 ALA A C 1
ATOM 688 O O . ALA A 1 89 ? -4.816 21.812 6.594 1 98.38 89 ALA A O 1
ATOM 689 N N . HIS A 1 90 ? -6.562 20.906 5.547 1 98.75 90 HIS A N 1
ATOM 690 C CA . HIS A 1 90 ? -7.332 22.141 5.461 1 98.75 90 HIS A CA 1
ATOM 691 C C . HIS A 1 90 ? -7.863 22.547 6.828 1 98.75 90 HIS A C 1
ATOM 693 O O . HIS A 1 90 ? -7.566 23.641 7.309 1 98.75 90 HIS A O 1
ATOM 699 N N . SER A 1 91 ? -8.531 21.672 7.496 1 98.56 91 SER A N 1
ATOM 700 C CA . SER A 1 91 ? -9.32 22 8.68 1 98.56 91 SER A CA 1
ATOM 701 C C . SER A 1 91 ? -8.453 22.078 9.93 1 98.56 91 SER A C 1
ATOM 703 O O . SER A 1 91 ? -8.68 22.906 10.805 1 98.56 91 SER A O 1
ATOM 705 N N . ASN A 1 92 ? -7.48 21.203 9.984 1 98 92 ASN A N 1
ATOM 706 C CA . ASN A 1 92 ? -6.652 21.188 11.188 1 98 92 ASN A CA 1
ATOM 707 C C . ASN A 1 92 ? -5.328 21.906 10.961 1 98 92 ASN A C 1
ATOM 709 O O . ASN A 1 92 ? -4.984 22.828 11.703 1 98 92 ASN A O 1
ATOM 713 N N . LEU A 1 93 ? -4.605 21.594 9.977 1 97.12 93 LEU A N 1
ATOM 714 C CA . LEU A 1 93 ? -3.268 22.141 9.789 1 97.12 93 LEU A CA 1
ATOM 715 C C . LEU A 1 93 ? -3.332 23.641 9.484 1 97.12 93 LEU A C 1
ATOM 717 O O . LEU A 1 93 ? -2.492 24.406 9.953 1 97.12 93 LEU A O 1
ATOM 721 N N . CYS A 1 94 ? -4.363 24.031 8.719 1 98.56 94 CYS A N 1
ATOM 722 C CA . CYS A 1 94 ? -4.441 25.438 8.344 1 98.56 94 CYS A CA 1
ATOM 723 C C . CYS A 1 94 ? -5.422 26.188 9.242 1 98.56 94 CYS A C 1
ATOM 725 O O . CYS A 1 94 ? -5.016 27.016 10.055 1 98.56 94 CYS A O 1
ATOM 727 N N . ILE A 1 95 ? -6.676 25.828 9.211 1 98.69 95 ILE A N 1
ATOM 728 C CA . ILE A 1 95 ? -7.723 26.578 9.906 1 98.69 95 ILE A CA 1
ATOM 729 C C . ILE A 1 95 ? -7.441 26.578 11.406 1 98.69 95 ILE A C 1
ATOM 731 O O . ILE A 1 95 ? -7.445 27.625 12.047 1 98.69 95 ILE A O 1
ATOM 735 N N . ASN A 1 96 ? -7.203 25.422 12 1 97.5 96 ASN A N 1
ATOM 736 C CA . ASN A 1 96 ? -6.953 25.344 13.438 1 97.5 96 ASN A CA 1
ATOM 737 C C . ASN A 1 96 ? -5.719 26.156 13.836 1 97.5 96 ASN A C 1
ATOM 739 O O . ASN A 1 96 ? -5.68 26.75 14.914 1 97.5 96 ASN A O 1
ATOM 743 N N . GLN A 1 97 ? -4.711 26.188 13 1 97.38 97 GLN A N 1
ATOM 744 C CA . GLN A 1 97 ? -3.506 26.953 13.273 1 97.38 97 GLN A CA 1
ATOM 745 C C . GLN A 1 97 ? -3.795 28.453 13.258 1 97.38 97 GLN A C 1
ATOM 747 O O . GLN A 1 97 ? -3.266 29.203 14.086 1 97.38 97 GLN A O 1
ATOM 752 N N . LEU A 1 98 ? -4.633 28.891 12.352 1 98.62 98 LEU A N 1
ATOM 753 C CA . LEU A 1 98 ? -5.039 30.281 12.281 1 98.62 98 LEU A CA 1
ATOM 754 C C . LEU A 1 98 ? -5.887 30.672 13.492 1 98.62 98 LEU A C 1
ATOM 756 O O . LEU A 1 98 ? -5.758 31.766 14.023 1 98.62 98 LEU A O 1
ATOM 760 N N . VAL A 1 99 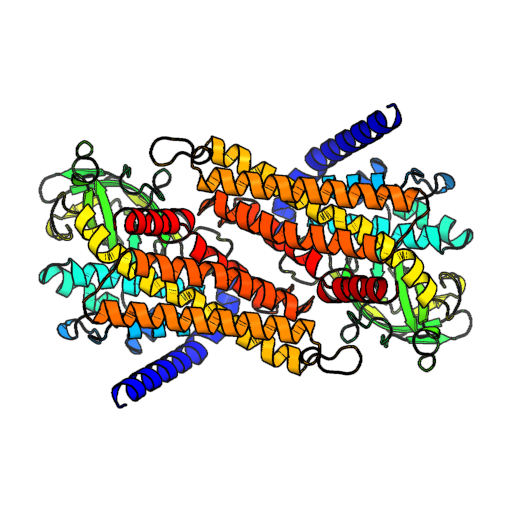? -6.711 29.781 13.859 1 98.31 99 VAL A N 1
ATOM 761 C CA . VAL A 1 99 ? -7.555 30.016 15.023 1 98.31 99 VAL A CA 1
ATOM 762 C C . VAL A 1 99 ? -6.684 30.219 16.266 1 98.31 99 VAL A C 1
ATOM 764 O O . VAL A 1 99 ? -6.91 31.141 17.047 1 98.31 99 VAL A O 1
ATOM 767 N N . ARG A 1 100 ? -5.719 29.438 16.422 1 97.19 100 ARG A N 1
ATOM 768 C CA . ARG A 1 100 ? -4.898 29.406 17.641 1 97.19 100 ARG A CA 1
ATOM 769 C C . ARG A 1 100 ? -3.924 30.578 17.672 1 97.19 100 ARG A C 1
ATOM 771 O O . ARG A 1 100 ? -3.592 31.078 18.75 1 97.19 100 ARG A O 1
ATOM 778 N N . ASN A 1 101 ? -3.475 31.062 16.562 1 98.38 101 ASN A N 1
ATOM 779 C CA . ASN A 1 101 ? -2.303 31.922 16.578 1 98.38 101 ASN A CA 1
ATOM 780 C C . ASN A 1 101 ? -2.57 33.25 15.859 1 98.38 101 ASN A C 1
ATOM 782 O O . ASN A 1 101 ? -1.795 34.188 15.984 1 98.38 101 ASN A O 1
ATOM 786 N N . GLY A 1 102 ? -3.684 33.344 15.055 1 98.62 102 GLY A N 1
ATOM 787 C CA . GLY A 1 102 ? -3.982 34.562 14.32 1 98.62 102 GLY A CA 1
ATOM 788 C C . GLY A 1 102 ? -4.453 35.688 15.211 1 98.62 102 GLY A C 1
ATOM 789 O O . GLY A 1 102 ? -5.098 35.469 16.234 1 98.62 102 GLY A O 1
ATOM 790 N N . ASN A 1 103 ? -4.137 36.906 14.891 1 98.25 103 ASN A N 1
ATOM 791 C CA . ASN A 1 103 ? -4.75 38.062 15.547 1 98.25 103 ASN A CA 1
ATOM 792 C C . ASN A 1 103 ? -6.156 38.344 15.008 1 98.25 103 ASN A C 1
ATOM 794 O O . ASN A 1 103 ? -6.59 37.688 14.055 1 98.25 103 ASN A O 1
ATOM 798 N N . PRO A 1 104 ? -6.895 39.219 15.578 1 98.06 104 PRO A N 1
ATOM 799 C CA . PRO A 1 104 ? -8.289 39.438 15.18 1 98.06 104 PRO A CA 1
ATOM 800 C C . PRO A 1 104 ? -8.43 39.812 13.711 1 98.06 104 PRO A C 1
ATOM 802 O O . PRO A 1 104 ? -9.336 39.312 13.031 1 98.06 104 PRO A O 1
ATOM 805 N N . ALA A 1 105 ? -7.566 40.656 13.281 1 98.5 105 ALA A N 1
ATOM 806 C CA . ALA A 1 105 ? -7.637 41.094 11.883 1 98.5 105 ALA A CA 1
ATOM 807 C C . ALA A 1 105 ? -7.383 39.906 10.938 1 98.5 105 ALA A C 1
ATOM 809 O O . ALA A 1 105 ? -8.062 39.781 9.914 1 98.5 105 ALA A O 1
ATOM 810 N N . GLN A 1 106 ? -6.383 39.125 11.164 1 98.75 106 GLN A N 1
ATOM 811 C CA . GLN A 1 106 ? -6.066 37.938 10.367 1 98.75 106 GLN A CA 1
ATOM 812 C C . GLN A 1 106 ? -7.219 36.938 10.375 1 98.75 106 GLN A C 1
ATOM 814 O O . GLN A 1 106 ? -7.609 36.406 9.32 1 98.75 106 GLN A O 1
ATOM 819 N N . LYS A 1 107 ? -7.77 36.656 11.555 1 98.75 107 LYS A N 1
ATOM 820 C CA . LYS A 1 107 ? -8.875 35.719 11.672 1 98.75 107 LYS A CA 1
ATOM 821 C C . LYS A 1 107 ? -10.086 36.188 10.859 1 98.75 107 LYS A C 1
ATOM 823 O O . LYS A 1 107 ? -10.703 35.375 10.148 1 98.75 107 LYS A O 1
ATOM 828 N N . GLN A 1 108 ? -10.352 37.438 10.977 1 98.38 108 GLN A N 1
ATOM 829 C CA . GLN A 1 108 ? -11.477 38 10.234 1 98.38 108 GLN A CA 1
ATOM 830 C C . GLN A 1 108 ? -11.25 37.906 8.734 1 98.38 108 GLN A C 1
ATOM 832 O O . GLN A 1 108 ? -12.188 37.656 7.969 1 98.38 108 GLN A O 1
ATOM 837 N N . LYS A 1 109 ? -10.086 38.062 8.344 1 98.5 109 LYS A N 1
ATOM 838 C CA . LYS A 1 109 ? -9.75 38.094 6.926 1 98.5 109 LYS A CA 1
ATOM 839 C C . LYS A 1 109 ? -9.781 36.688 6.324 1 98.5 109 LYS A C 1
ATOM 841 O O . LYS A 1 109 ? -10.234 36.5 5.191 1 98.5 109 LYS A O 1
ATOM 846 N N . TYR A 1 110 ? -9.32 35.688 6.965 1 98.81 110 TYR A N 1
ATOM 847 C CA . TYR A 1 110 ? -9.016 34.406 6.32 1 98.81 110 TYR A CA 1
ATOM 848 C C . TYR A 1 110 ? -10.023 33.344 6.719 1 98.81 110 TYR A C 1
ATOM 850 O O . TYR A 1 110 ? -10.438 32.531 5.895 1 98.81 110 TYR A O 1
ATOM 858 N N . LEU A 1 111 ? -10.508 33.25 7.938 1 98.81 111 LEU A N 1
ATOM 859 C CA . LEU A 1 111 ? -11.227 32.125 8.477 1 98.81 111 LEU A CA 1
ATOM 860 C C . LEU A 1 111 ? -12.578 31.938 7.781 1 98.81 111 LEU A C 1
ATOM 862 O O . LEU A 1 111 ? -12.945 30.812 7.41 1 98.81 111 LEU A O 1
ATOM 866 N N . PRO A 1 112 ? -13.359 33.031 7.57 1 98.69 112 PRO A N 1
ATOM 867 C CA . PRO A 1 112 ? -14.688 32.812 6.98 1 98.69 112 PRO A CA 1
ATOM 868 C C . PRO A 1 112 ? -14.625 32.125 5.617 1 98.69 112 PRO A C 1
ATOM 870 O O . PRO A 1 112 ? -15.375 31.203 5.359 1 98.69 112 PRO A O 1
ATOM 873 N N . LYS A 1 113 ? -13.68 32.5 4.746 1 98.69 113 LYS A N 1
ATOM 874 C CA . LYS A 1 113 ? -13.578 31.922 3.416 1 98.69 113 LYS A CA 1
ATOM 875 C C . LYS A 1 113 ? -13.055 30.484 3.498 1 98.69 113 LYS A C 1
ATOM 877 O O . LYS A 1 113 ? -13.43 29.641 2.691 1 98.69 113 LYS A O 1
ATOM 882 N N . LEU A 1 114 ? -12.195 30.219 4.406 1 98.88 114 LEU A N 1
ATOM 883 C CA . LEU A 1 114 ? -11.68 28.875 4.613 1 98.88 114 LEU A CA 1
ATOM 884 C C . LEU A 1 114 ? -12.766 27.953 5.176 1 98.88 114 LEU A C 1
ATOM 886 O O . LEU A 1 114 ? -12.906 26.812 4.742 1 98.88 114 LEU A O 1
ATOM 890 N N . ILE A 1 115 ? -13.578 28.484 6.102 1 98.75 115 ILE A N 1
ATOM 891 C CA . ILE A 1 115 ? -14.586 27.688 6.789 1 98.75 115 ILE A CA 1
ATOM 892 C C . ILE A 1 115 ? -15.742 27.391 5.836 1 98.75 115 ILE A C 1
ATOM 894 O O . ILE A 1 115 ? -16.312 26.297 5.871 1 98.75 115 ILE A O 1
ATOM 898 N N . SER A 1 116 ? -16.062 28.266 4.949 1 98.19 116 SER A N 1
ATOM 899 C CA . SER A 1 116 ? -17.141 28.062 3.994 1 98.19 116 SER A CA 1
ATOM 900 C C . SER A 1 116 ? -16.719 27.094 2.891 1 98.19 116 SER A C 1
ATOM 902 O O . SER A 1 116 ? -17.578 26.516 2.211 1 98.19 116 SER A O 1
ATOM 904 N N . GLY A 1 117 ? -15.461 26.969 2.65 1 98.31 117 GLY A N 1
ATOM 905 C CA . GLY A 1 117 ? -14.961 26.141 1.572 1 98.31 117 GLY A CA 1
ATOM 906 C C . GLY A 1 117 ? -14.703 26.906 0.29 1 98.31 117 GLY A C 1
ATOM 907 O O . GLY A 1 117 ? -14.344 26.312 -0.73 1 98.31 117 GLY A O 1
ATOM 908 N N . GLU A 1 118 ? -14.867 28.203 0.385 1 98.25 118 GLU A N 1
ATOM 909 C CA . GLU A 1 118 ? -14.508 29.062 -0.742 1 98.25 118 GLU A CA 1
ATOM 910 C C . GLU A 1 118 ? -13 29.031 -0.994 1 98.25 118 GLU A C 1
ATOM 912 O O . GLU A 1 118 ? -12.562 29.062 -2.145 1 98.25 118 GLU A O 1
ATOM 917 N N . HIS A 1 119 ? -12.211 29.047 0.022 1 98.62 119 HIS A N 1
ATOM 918 C CA . HIS A 1 119 ? -10.766 28.891 -0.045 1 98.62 119 HIS A CA 1
ATOM 919 C C . HIS A 1 119 ? -10.312 27.578 0.562 1 98.62 119 HIS A C 1
ATOM 921 O O . HIS A 1 119 ? -10.969 27.031 1.456 1 98.62 119 HIS A O 1
ATOM 927 N N . VAL A 1 120 ? -9.305 27.031 -0.008 1 98.75 120 VAL A N 1
ATOM 928 C CA . VAL A 1 120 ? -8.633 25.844 0.534 1 98.75 120 VAL A CA 1
ATOM 929 C C . VAL A 1 120 ? -7.332 26.266 1.221 1 98.75 120 VAL A C 1
ATOM 931 O O . VAL A 1 120 ? -6.641 27.172 0.75 1 98.75 120 VAL A O 1
ATOM 934 N N . GLY A 1 121 ? -7.059 25.672 2.342 1 98.88 121 GLY A N 1
ATOM 935 C CA . GLY A 1 121 ? -5.863 25.984 3.111 1 98.88 121 GLY A CA 1
ATOM 936 C C . GLY A 1 121 ? -4.836 24.859 3.092 1 98.88 121 GLY A C 1
ATOM 937 O O . GLY A 1 121 ? -5.16 23.719 2.779 1 98.88 121 GLY A O 1
ATOM 938 N N . ALA A 1 122 ? -3.604 25.172 3.375 1 98.69 122 ALA A N 1
ATOM 939 C CA . ALA A 1 122 ? -2.486 24.25 3.502 1 98.69 122 ALA A CA 1
ATOM 940 C C . ALA A 1 122 ? -1.479 24.734 4.539 1 98.69 122 ALA A C 1
ATOM 942 O O . ALA A 1 122 ? -1.559 25.875 5 1 98.69 122 ALA A O 1
ATOM 943 N N . LEU A 1 123 ? -0.662 23.875 4.977 1 98.12 123 LEU A N 1
ATOM 944 C CA . LEU A 1 123 ? 0.464 24.172 5.855 1 98.12 123 LEU A CA 1
ATOM 945 C C . LEU A 1 123 ? 1.747 23.531 5.328 1 98.12 123 LEU A C 1
ATOM 947 O O . LEU A 1 123 ? 1.735 22.391 4.871 1 98.12 123 LEU A O 1
ATOM 951 N N . ALA A 1 124 ? 2.842 24.297 5.352 1 97.12 124 ALA A N 1
ATOM 952 C CA . ALA A 1 124 ? 4.105 23.781 4.832 1 97.12 124 ALA A CA 1
ATOM 953 C C . ALA A 1 124 ? 5.25 24.047 5.809 1 97.12 124 ALA A C 1
ATOM 955 O O . ALA A 1 124 ? 5.543 25.203 6.125 1 97.12 124 ALA A O 1
ATOM 956 N N . MET A 1 125 ? 5.875 22.984 6.223 1 94.44 125 MET A N 1
ATOM 957 C CA . MET A 1 125 ? 7.023 23.047 7.121 1 94.44 125 MET A CA 1
ATOM 958 C C . MET A 1 125 ? 8.242 22.391 6.492 1 94.44 125 MET A C 1
ATOM 960 O O . MET A 1 125 ? 9.312 23 6.406 1 94.44 125 MET A O 1
ATOM 964 N N . SER A 1 126 ? 8.047 21.234 5.961 1 95.81 126 SER A N 1
ATOM 965 C CA . SER A 1 126 ? 9.125 20.359 5.504 1 95.81 126 SER A CA 1
ATOM 966 C C . SER A 1 126 ? 9.789 20.922 4.246 1 95.81 126 SER A C 1
ATOM 968 O O . SER A 1 126 ? 9.156 21.656 3.477 1 95.81 126 SER A O 1
ATOM 970 N N . GLU A 1 127 ? 11.031 20.672 4.117 1 97.19 127 GLU A N 1
ATOM 971 C CA . GLU A 1 127 ? 11.859 20.953 2.949 1 97.19 127 GLU A CA 1
ATOM 972 C C . GLU A 1 127 ? 12.57 19.688 2.465 1 97.19 127 GLU A C 1
ATOM 974 O O . GLU A 1 127 ? 12.586 18.672 3.164 1 97.19 127 GLU A O 1
ATOM 979 N N . PRO A 1 128 ? 13.102 19.734 1.264 1 92.62 128 PRO A N 1
ATOM 980 C CA . PRO A 1 128 ? 13.781 18.547 0.771 1 92.62 128 PRO A CA 1
ATOM 981 C C . PRO A 1 128 ? 14.844 18.031 1.746 1 92.62 128 PRO A C 1
ATOM 983 O O . PRO A 1 128 ? 14.984 16.812 1.921 1 92.62 128 PRO A O 1
ATOM 986 N N . ASN A 1 129 ? 15.5 18.844 2.402 1 91.44 129 ASN A N 1
ATOM 987 C CA . ASN A 1 129 ? 16.594 18.438 3.283 1 91.44 129 ASN A CA 1
ATOM 988 C C . ASN A 1 129 ? 16.156 18.469 4.75 1 91.44 129 ASN A C 1
ATOM 990 O O . ASN A 1 129 ? 16.953 18.141 5.637 1 91.44 129 ASN A O 1
ATOM 994 N N . ALA A 1 130 ? 14.914 18.906 5.016 1 93.06 130 ALA A N 1
ATOM 995 C CA . ALA A 1 130 ? 14.398 19 6.379 1 93.06 130 ALA A CA 1
ATOM 996 C C . ALA A 1 130 ? 13.008 18.391 6.488 1 93.06 130 ALA A C 1
ATOM 998 O O . ALA A 1 130 ? 12 19.078 6.27 1 93.06 130 ALA A O 1
ATOM 999 N N . GLY A 1 131 ? 12.961 17.125 6.871 1 93 131 GLY A N 1
ATOM 1000 C CA . GLY A 1 131 ? 11.711 16.438 7.121 1 93 131 GLY A CA 1
ATOM 1001 C C . GLY A 1 131 ? 11.406 16.266 8.594 1 93 131 GLY A C 1
ATOM 1002 O O . GLY A 1 131 ? 10.805 17.156 9.211 1 93 131 GLY A O 1
ATOM 1003 N N . SER A 1 132 ? 11.992 15.25 9.219 1 91.06 132 SER A N 1
ATOM 1004 C CA . SER A 1 132 ? 11.859 15.039 10.656 1 91.06 132 SER A CA 1
ATOM 1005 C C . SER A 1 132 ? 12.57 16.125 11.445 1 91.06 132 SER A C 1
ATOM 1007 O O . SER A 1 132 ? 12.141 16.5 12.547 1 91.06 132 SER A O 1
ATOM 1009 N N . ASP A 1 133 ? 13.586 16.688 10.883 1 92.5 133 ASP A N 1
ATOM 1010 C CA . ASP A 1 133 ? 14.344 17.781 11.469 1 92.5 133 ASP A CA 1
ATOM 1011 C C . ASP A 1 133 ? 13.898 19.125 10.898 1 92.5 133 ASP A C 1
ATOM 1013 O O . ASP A 1 133 ? 14.711 19.891 10.359 1 92.5 133 ASP A O 1
ATOM 1017 N N . VAL A 1 134 ? 12.695 19.484 11.125 1 92.19 134 VAL A N 1
ATOM 1018 C CA . VAL A 1 134 ? 12.062 20.641 10.492 1 92.19 134 VAL A CA 1
ATOM 1019 C C . VAL A 1 134 ? 12.766 21.922 10.938 1 92.19 134 VAL A C 1
ATOM 1021 O O . VAL A 1 134 ? 12.812 22.891 10.188 1 92.19 134 VAL A O 1
ATOM 1024 N N . VAL A 1 135 ? 13.359 21.938 12.062 1 92 135 VAL A N 1
ATOM 1025 C CA . VAL A 1 135 ? 13.969 23.141 12.609 1 92 135 VAL A CA 1
ATOM 1026 C C . VAL A 1 135 ? 15.234 23.484 11.82 1 92 135 VAL A C 1
ATOM 1028 O O . VAL A 1 135 ? 15.742 24.609 11.914 1 92 135 VAL A O 1
ATOM 1031 N N . SER A 1 136 ? 15.742 22.531 11.047 1 93.25 136 SER A N 1
ATOM 1032 C CA . SER A 1 136 ? 16.922 22.781 10.227 1 93.25 136 SER A CA 1
ATOM 1033 C C . SER A 1 136 ? 16.547 23.344 8.867 1 93.25 136 SER A C 1
ATOM 1035 O O . SER A 1 136 ? 17.375 23.359 7.945 1 93.25 136 SER A O 1
ATOM 1037 N N . MET A 1 137 ? 15.336 23.844 8.742 1 96.69 137 MET A N 1
ATOM 1038 C CA . MET A 1 137 ? 14.852 24.438 7.496 1 96.69 137 MET A CA 1
ATOM 1039 C C . MET A 1 137 ? 15.789 25.531 7.02 1 96.69 137 MET A C 1
ATOM 1041 O O . MET A 1 137 ? 16.484 26.156 7.824 1 96.69 137 MET A O 1
ATOM 1045 N N . LYS A 1 138 ? 15.773 25.75 5.652 1 96.25 138 LYS A N 1
ATOM 1046 C CA . LYS A 1 138 ? 16.703 26.703 5.039 1 96.25 138 LYS A CA 1
ATOM 1047 C C . LYS A 1 138 ? 15.938 27.844 4.375 1 96.25 138 LYS A C 1
ATOM 1049 O O . LYS A 1 138 ? 16.516 28.906 4.109 1 96.25 138 LYS A O 1
ATOM 1054 N N . CYS A 1 139 ? 14.625 27.641 4.07 1 98.06 139 CYS A N 1
ATOM 1055 C CA . CYS A 1 139 ? 13.828 28.734 3.529 1 98.06 139 CYS A CA 1
ATOM 1056 C C . CYS A 1 139 ? 13.992 29.984 4.375 1 98.06 139 CYS A C 1
ATOM 1058 O O . CYS A 1 139 ? 13.844 29.938 5.598 1 98.06 139 CYS A O 1
ATOM 1060 N N . LYS A 1 140 ? 14.242 31.109 3.67 1 98.12 140 LYS A N 1
ATOM 1061 C CA . LYS A 1 140 ? 14.609 32.312 4.398 1 98.12 140 LYS A CA 1
ATOM 1062 C C . LYS A 1 140 ? 13.633 33.469 4.105 1 98.12 140 LYS A C 1
ATOM 1064 O O . LYS A 1 140 ? 13.055 33.531 3.02 1 98.12 140 LYS A O 1
ATOM 1069 N N . ALA A 1 141 ? 13.477 34.281 5.102 1 98.62 141 ALA A N 1
ATOM 1070 C CA . ALA A 1 141 ? 12.695 35.531 4.996 1 98.62 141 ALA A CA 1
ATOM 1071 C C . ALA A 1 141 ? 13.516 36.75 5.445 1 98.62 141 ALA A C 1
ATOM 1073 O O . ALA A 1 141 ? 13.695 36.969 6.645 1 98.62 141 ALA A O 1
ATOM 1074 N N . ASP A 1 142 ? 13.953 37.531 4.461 1 98.44 142 ASP A N 1
ATOM 1075 C CA . ASP A 1 142 ? 14.734 38.719 4.777 1 98.44 142 ASP A CA 1
ATOM 1076 C C . ASP A 1 142 ? 13.82 39.906 5.027 1 98.44 142 ASP A C 1
ATOM 1078 O O . ASP A 1 142 ? 12.898 40.188 4.254 1 98.44 142 ASP A O 1
ATOM 1082 N N . ARG A 1 143 ? 14.086 40.656 6.105 1 97.69 143 ARG A N 1
ATOM 1083 C CA . ARG A 1 143 ? 13.305 41.844 6.41 1 97.69 143 ARG A CA 1
ATOM 1084 C C . ARG A 1 143 ? 13.562 42.938 5.387 1 97.69 143 ARG A C 1
ATOM 1086 O O . ARG A 1 143 ? 14.711 43.188 5 1 97.69 143 ARG A O 1
ATOM 1093 N N . VAL A 1 144 ? 12.57 43.531 4.938 1 97.88 144 VAL A N 1
ATOM 1094 C CA . VAL A 1 144 ? 12.617 44.688 4.051 1 97.88 144 VAL A CA 1
ATOM 1095 C C . VAL A 1 144 ? 11.578 45.719 4.492 1 97.88 144 VAL A C 1
ATOM 1097 O O . VAL A 1 144 ? 10.891 45.5 5.496 1 97.88 144 VAL A O 1
ATOM 1100 N N . ASP A 1 145 ? 11.531 46.812 3.762 1 97.38 145 ASP A N 1
ATOM 1101 C CA . ASP A 1 145 ? 10.539 47.844 4.082 1 97.38 145 ASP A CA 1
ATOM 1102 C C . ASP A 1 145 ? 9.117 47.312 3.896 1 97.38 145 ASP A C 1
ATOM 1104 O O . ASP A 1 145 ? 8.766 46.844 2.809 1 97.38 145 ASP A O 1
ATOM 1108 N N . GLY A 1 146 ? 8.414 47.312 4.965 1 97.31 146 GLY A N 1
ATOM 1109 C CA . GLY A 1 146 ? 7.004 46.969 4.902 1 97.31 146 GLY A CA 1
ATOM 1110 C C . GLY A 1 146 ? 6.742 45.469 5.105 1 97.31 146 GLY A C 1
ATOM 1111 O O . GLY A 1 146 ? 5.59 45.031 5.152 1 97.31 146 GLY A O 1
ATOM 1112 N N . GLY A 1 147 ? 7.863 44.688 5.219 1 98.31 147 GLY A N 1
ATOM 1113 C CA . GLY A 1 147 ? 7.625 43.281 5.402 1 98.31 147 GLY A CA 1
ATOM 1114 C C . GLY A 1 147 ? 8.875 42.438 5.223 1 98.31 147 GLY A C 1
ATOM 1115 O O . GLY A 1 147 ? 9.914 42.719 5.824 1 98.31 147 GLY A O 1
ATOM 1116 N N . TYR A 1 148 ? 8.703 41.344 4.418 1 98.69 148 TYR A N 1
ATOM 1117 C CA . TYR A 1 148 ? 9.758 40.344 4.234 1 98.69 148 TYR A CA 1
ATOM 1118 C C . TYR A 1 148 ? 9.812 39.875 2.785 1 98.69 148 TYR A C 1
ATOM 1120 O O . TYR A 1 148 ? 8.828 40 2.053 1 98.69 148 TYR A O 1
ATOM 1128 N N . VAL A 1 149 ? 10.961 39.375 2.377 1 98.81 149 VAL A N 1
ATOM 1129 C CA . VAL A 1 149 ? 11.117 38.688 1.103 1 98.81 149 VAL A CA 1
ATOM 1130 C C . VAL A 1 149 ? 11.547 37.25 1.347 1 98.81 149 VAL A C 1
ATOM 1132 O O . VAL A 1 149 ? 12.609 37 1.92 1 98.81 149 VAL A O 1
ATOM 1135 N N . LEU A 1 150 ? 10.656 36.344 0.939 1 98.69 150 LEU A N 1
ATOM 1136 C CA . LEU A 1 150 ? 10.906 34.906 1.149 1 98.69 150 LEU A CA 1
ATOM 1137 C C . LEU A 1 150 ? 11.625 34.312 -0.052 1 98.69 150 LEU A C 1
ATOM 1139 O O . LEU A 1 150 ? 11.273 34.594 -1.199 1 98.69 150 LEU A O 1
ATOM 1143 N N . ASN A 1 151 ? 12.68 33.531 0.151 1 98.81 151 ASN A N 1
ATOM 1144 C CA . ASN A 1 151 ? 13.406 32.719 -0.823 1 98.81 151 ASN A CA 1
ATOM 1145 C C . ASN A 1 151 ? 13.633 31.297 -0.312 1 98.81 151 ASN A C 1
ATOM 1147 O O . ASN A 1 151 ? 14.078 31.109 0.821 1 98.81 151 ASN A O 1
ATOM 1151 N N . GLY A 1 152 ? 13.273 30.359 -1.107 1 98.19 152 GLY A N 1
ATOM 1152 C CA . GLY A 1 152 ? 13.453 28.969 -0.742 1 98.19 152 GLY A CA 1
ATOM 1153 C C . GLY A 1 152 ? 12.328 28.078 -1.229 1 98.19 152 GLY A C 1
ATOM 1154 O O . GLY A 1 152 ? 11.625 28.422 -2.186 1 98.19 152 GLY A O 1
ATOM 1155 N N . ASN A 1 153 ? 12.227 26.891 -0.686 1 98.06 153 ASN A N 1
ATOM 1156 C CA . ASN A 1 153 ? 11.188 25.953 -1.102 1 98.06 153 ASN A CA 1
ATOM 1157 C C . ASN A 1 153 ? 10.695 25.109 0.072 1 98.06 153 ASN A C 1
ATOM 1159 O O . ASN A 1 153 ? 11.367 25.016 1.101 1 98.06 153 ASN A O 1
ATOM 1163 N N . LYS A 1 154 ? 9.555 24.719 0.005 1 98.31 154 LYS A N 1
ATOM 1164 C CA . LYS A 1 154 ? 8.945 23.703 0.873 1 98.31 154 LYS A CA 1
ATOM 1165 C C . LYS A 1 154 ? 8.594 22.438 0.091 1 98.31 154 LYS A C 1
ATOM 1167 O O . LYS A 1 154 ? 8.461 22.484 -1.135 1 98.31 154 LYS A O 1
ATOM 1172 N N . MET A 1 155 ? 8.539 21.344 0.846 1 97.19 155 MET A N 1
ATOM 1173 C CA . MET A 1 155 ? 8.297 20.062 0.188 1 97.19 155 MET A CA 1
ATOM 1174 C C . MET A 1 155 ? 7.164 19.297 0.867 1 97.19 155 MET A C 1
ATOM 1176 O O . MET A 1 155 ? 6.895 19.516 2.051 1 97.19 155 MET A O 1
ATOM 1180 N N . TRP A 1 156 ? 6.426 18.422 0.095 1 97.38 156 TRP A N 1
ATOM 1181 C CA . TRP A 1 156 ? 5.371 17.516 0.55 1 97.38 156 TRP A CA 1
ATOM 1182 C C . TRP A 1 156 ? 4.164 18.312 1.045 1 97.38 156 TRP A C 1
ATOM 1184 O O . TRP A 1 156 ? 3.559 17.953 2.062 1 97.38 156 TRP A O 1
ATOM 1194 N N . CYS A 1 157 ? 3.857 19.375 0.426 1 97.75 157 CYS A N 1
ATOM 1195 C CA . CYS A 1 157 ? 2.771 20.219 0.912 1 97.75 157 CYS A CA 1
ATOM 1196 C C . CYS A 1 157 ? 1.422 19.719 0.419 1 97.75 157 CYS A C 1
ATOM 1198 O O . CYS A 1 157 ? 1.067 19.906 -0.745 1 97.75 157 CYS A O 1
ATOM 1200 N N . THR A 1 158 ? 0.667 19.047 1.323 1 98.25 158 THR A N 1
ATOM 1201 C CA . THR A 1 158 ? -0.703 18.641 1.024 1 98.25 158 THR A CA 1
ATOM 1202 C C . THR A 1 158 ? -1.573 19.859 0.728 1 98.25 158 THR A C 1
ATOM 1204 O O . THR A 1 158 ? -1.496 20.875 1.431 1 98.25 158 THR A O 1
ATOM 1207 N N . ASN A 1 159 ? -2.355 19.844 -0.3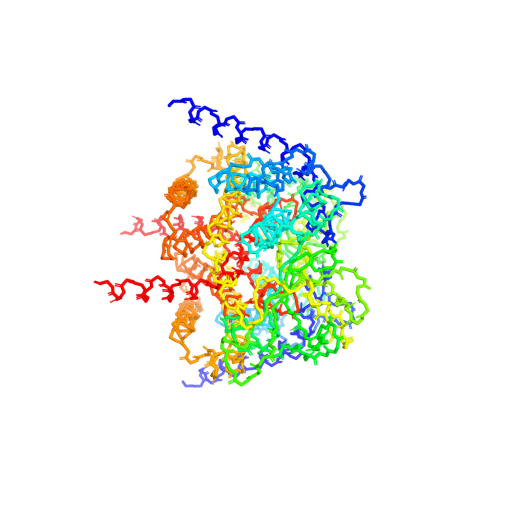07 1 98.5 159 ASN A N 1
ATOM 1208 C CA . ASN A 1 159 ? -3.238 20.875 -0.816 1 98.5 159 ASN A CA 1
ATOM 1209 C C . ASN A 1 159 ? -2.451 22 -1.488 1 98.5 159 ASN A C 1
ATOM 1211 O O . ASN A 1 159 ? -3.033 22.984 -1.941 1 98.5 159 ASN A O 1
ATOM 1215 N N . GLY A 1 160 ? -1.116 21.891 -1.62 1 97.88 160 GLY A N 1
ATOM 1216 C CA . GLY A 1 160 ? -0.254 22.938 -2.164 1 97.88 160 GLY A CA 1
ATOM 1217 C C . GLY A 1 160 ? -0.725 23.453 -3.508 1 97.88 160 GLY A C 1
ATOM 1218 O O . GLY A 1 160 ? -0.874 24.672 -3.693 1 97.88 160 GLY A O 1
ATOM 1219 N N . PRO A 1 161 ? -1.043 22.594 -4.426 1 96.31 161 PRO A N 1
ATOM 1220 C CA . PRO A 1 161 ? -1.41 23 -5.781 1 96.31 161 PRO A CA 1
ATOM 1221 C C . PRO A 1 161 ? -2.709 23.812 -5.82 1 96.31 161 PRO A C 1
ATOM 1223 O O . PRO A 1 161 ? -2.922 24.594 -6.738 1 96.31 161 PRO A O 1
ATOM 1226 N N . VAL A 1 162 ? -3.582 23.672 -4.777 1 97 162 VAL A N 1
ATOM 1227 C CA . VAL A 1 162 ? -4.914 24.266 -4.91 1 97 162 VAL A CA 1
ATOM 1228 C C . VAL A 1 162 ? -5.145 25.281 -3.793 1 97 162 VAL A C 1
ATOM 1230 O O . VAL A 1 162 ? -6.133 26.016 -3.811 1 97 162 VAL A O 1
ATOM 1233 N N . ALA A 1 163 ? -4.234 25.406 -2.854 1 98.56 163 ALA A N 1
ATOM 1234 C CA . ALA A 1 163 ? -4.461 26.203 -1.654 1 98.56 163 ALA A CA 1
ATOM 1235 C C . ALA A 1 163 ? -4.457 27.703 -1.98 1 98.56 163 ALA A C 1
ATOM 1237 O O . ALA A 1 163 ? -3.633 28.172 -2.771 1 98.56 163 ALA A O 1
ATOM 1238 N N . GLN A 1 164 ? -5.383 28.453 -1.404 1 98.69 164 GLN A N 1
ATOM 1239 C CA . GLN A 1 164 ? -5.414 29.906 -1.482 1 98.69 164 GLN A CA 1
ATOM 1240 C C . GLN A 1 164 ? -4.715 30.531 -0.282 1 98.69 164 GLN A C 1
ATOM 1242 O O . GLN A 1 164 ? -4.215 31.656 -0.368 1 98.69 164 GLN A O 1
ATOM 1247 N N . THR A 1 165 ? -4.754 29.906 0.847 1 98.88 165 THR A N 1
ATOM 1248 C CA . THR A 1 165 ? -4.148 30.375 2.09 1 98.88 165 THR A CA 1
ATOM 1249 C C . THR A 1 165 ? -3.223 29.312 2.672 1 98.88 165 THR A C 1
ATOM 1251 O O . THR A 1 165 ? -3.643 28.172 2.916 1 98.88 165 THR A O 1
ATOM 1254 N N . LEU A 1 166 ? -1.969 29.672 2.902 1 98.88 166 LEU A N 1
ATOM 1255 C CA . LEU A 1 166 ? -0.996 28.703 3.412 1 98.88 166 LEU A CA 1
ATOM 1256 C C . LEU A 1 166 ? -0.288 29.25 4.648 1 98.88 166 LEU A C 1
ATOM 1258 O O . LEU A 1 166 ? 0.052 30.438 4.699 1 98.88 166 LEU A O 1
ATOM 1262 N N . VAL A 1 167 ? -0.149 28.422 5.637 1 98.81 167 VAL A N 1
ATOM 1263 C CA . VAL A 1 167 ? 0.764 28.719 6.738 1 98.81 167 VAL A CA 1
ATOM 1264 C C . VAL A 1 167 ? 2.152 28.172 6.418 1 98.81 167 VAL A C 1
ATOM 1266 O O . VAL A 1 167 ? 2.316 26.969 6.223 1 98.81 167 VAL A O 1
ATOM 1269 N N . VAL A 1 168 ? 3.146 29.062 6.34 1 98.81 168 VAL A N 1
ATOM 1270 C CA . VAL A 1 168 ? 4.492 28.672 5.922 1 98.81 168 VAL A CA 1
ATOM 1271 C C . VAL A 1 168 ? 5.508 29.141 6.961 1 98.81 168 VAL A C 1
ATOM 1273 O O . VAL A 1 168 ? 5.387 30.25 7.504 1 98.81 168 VAL A O 1
ATOM 1276 N N . TYR A 1 169 ? 6.492 28.328 7.234 1 98.31 169 TYR A N 1
ATOM 1277 C CA . TYR A 1 169 ? 7.543 28.641 8.195 1 98.31 169 TYR A CA 1
ATOM 1278 C C . TYR A 1 169 ? 8.867 28.922 7.484 1 98.31 169 TYR A C 1
ATOM 1280 O O . TYR A 1 169 ? 9.258 28.172 6.578 1 98.31 169 TYR A O 1
ATOM 1288 N N . ALA A 1 170 ? 9.523 29.953 7.867 1 98.38 170 ALA A N 1
ATOM 1289 C CA . ALA A 1 170 ? 10.812 30.328 7.289 1 98.38 170 ALA A CA 1
ATOM 1290 C C . ALA A 1 170 ? 11.719 30.969 8.328 1 98.38 170 ALA A C 1
ATOM 1292 O O . ALA A 1 170 ? 11.242 31.422 9.375 1 98.38 170 ALA A O 1
ATOM 1293 N N . LYS A 1 171 ? 12.977 31.031 8.031 1 98.25 171 LYS A N 1
ATOM 1294 C CA . LYS A 1 171 ? 13.953 31.625 8.938 1 98.25 171 LYS A CA 1
ATOM 1295 C C . LYS A 1 171 ? 14.07 33.125 8.703 1 98.25 171 LYS A C 1
ATOM 1297 O O . LYS A 1 171 ? 14.461 33.562 7.613 1 98.25 171 LYS A O 1
ATOM 1302 N N . THR A 1 172 ? 13.781 33.875 9.695 1 98.38 172 THR A N 1
ATOM 1303 C CA . THR A 1 172 ? 14.062 35.312 9.664 1 98.38 172 THR A CA 1
ATOM 1304 C C . THR A 1 172 ? 15.438 35.625 10.266 1 98.38 172 THR A C 1
ATOM 1306 O O . THR A 1 172 ? 16 36.688 10.039 1 98.38 172 THR A O 1
ATOM 1309 N N . ASN A 1 173 ? 15.914 34.688 11.117 1 97.5 173 ASN A N 1
ATOM 1310 C CA . ASN A 1 173 ? 17.281 34.688 11.633 1 97.5 173 ASN A CA 1
ATOM 1311 C C . ASN A 1 173 ? 17.938 33.312 11.5 1 97.5 173 ASN A C 1
ATOM 1313 O O . ASN A 1 173 ? 17.766 32.438 12.367 1 97.5 173 ASN A O 1
ATOM 1317 N N . VAL A 1 174 ? 18.812 33.188 10.57 1 93.88 174 VAL A N 1
ATOM 1318 C CA . VAL A 1 174 ? 19.344 31.875 10.18 1 93.88 174 VAL A CA 1
ATOM 1319 C C . VAL A 1 174 ? 20.328 31.391 11.234 1 93.88 174 VAL A C 1
ATOM 1321 O O . VAL A 1 174 ? 20.641 30.203 11.289 1 93.88 174 VAL A O 1
ATOM 1324 N N . THR A 1 175 ? 20.781 32.219 12.086 1 94.06 175 THR A N 1
ATOM 1325 C CA . THR A 1 175 ? 21.812 31.859 13.039 1 94.06 175 THR A CA 1
ATOM 1326 C C . THR A 1 175 ? 21.203 31.547 14.406 1 94.06 175 THR A C 1
ATOM 1328 O O . THR A 1 175 ? 21.922 31.172 15.344 1 94.06 175 THR A O 1
ATOM 1331 N N . ALA A 1 176 ? 19.891 31.672 14.57 1 95.25 176 ALA A N 1
ATOM 1332 C CA . ALA A 1 176 ? 19.266 31.547 15.891 1 95.25 176 ALA A CA 1
ATOM 1333 C C . ALA A 1 176 ? 18.578 30.188 16.031 1 95.25 176 ALA A C 1
ATOM 1335 O O . ALA A 1 176 ? 17.672 30.047 16.875 1 95.25 176 ALA A O 1
ATOM 1336 N N . GLY A 1 177 ? 18.953 29.188 15.195 1 93.12 177 GLY A N 1
ATOM 1337 C CA . GLY A 1 177 ? 18.328 27.875 15.312 1 93.12 177 GLY A CA 1
ATOM 1338 C C . GLY A 1 177 ? 16.812 27.922 15.289 1 93.12 177 GLY A C 1
ATOM 1339 O O . GLY A 1 177 ? 16.219 28.547 14.406 1 93.12 177 GLY A O 1
ATOM 1340 N N . SER A 1 178 ? 16.188 27.266 16.219 1 94.06 178 SER A N 1
ATOM 1341 C CA . SER A 1 178 ? 14.727 27.203 16.281 1 94.06 178 SER A CA 1
ATOM 1342 C C . SER A 1 178 ? 14.125 28.578 16.594 1 94.06 178 SER A C 1
ATOM 1344 O O . SER A 1 178 ? 13.008 28.875 16.172 1 94.06 178 SER A O 1
ATOM 1346 N N . LYS A 1 179 ? 14.805 29.453 17.281 1 96.06 179 LYS A N 1
ATOM 1347 C CA . LYS A 1 179 ? 14.32 30.766 17.688 1 96.06 179 LYS A CA 1
ATOM 1348 C C . LYS A 1 179 ? 14.375 31.75 16.516 1 96.06 179 LYS A C 1
ATOM 1350 O O . LYS A 1 179 ? 13.906 32.875 16.641 1 96.06 179 LYS A O 1
ATOM 1355 N N . GLY A 1 180 ? 14.914 31.297 15.414 1 97.31 180 GLY A N 1
ATOM 1356 C CA . GLY A 1 180 ? 14.992 32.125 14.227 1 97.31 180 GLY A CA 1
ATOM 1357 C C . GLY A 1 180 ? 13.836 31.906 13.266 1 97.31 180 GLY A C 1
ATOM 1358 O O . GLY A 1 180 ? 13.75 32.562 12.227 1 97.31 180 GLY A O 1
ATOM 1359 N N . ILE A 1 181 ? 12.922 31.031 13.609 1 98.25 181 ILE A N 1
ATOM 1360 C CA . ILE A 1 181 ? 11.836 30.656 12.711 1 98.25 181 ILE A CA 1
ATOM 1361 C C . ILE A 1 181 ? 10.648 31.594 12.922 1 98.25 181 ILE A C 1
ATOM 1363 O O . ILE A 1 181 ? 10.312 31.938 14.055 1 98.25 181 ILE A O 1
ATOM 1367 N N . THR A 1 182 ? 10.094 32.094 11.875 1 98.75 182 THR A N 1
ATOM 1368 C CA . THR A 1 182 ? 8.875 32.906 11.875 1 98.75 182 THR A CA 1
ATOM 1369 C C . THR A 1 182 ? 7.797 32.25 11.023 1 98.75 182 THR A C 1
ATOM 1371 O O . THR A 1 182 ? 8.094 31.641 9.992 1 98.75 182 THR A O 1
ATOM 1374 N N . ALA A 1 183 ? 6.535 32.281 11.461 1 98.75 183 ALA A N 1
ATOM 1375 C CA . ALA A 1 183 ? 5.395 31.766 10.711 1 98.75 183 ALA A CA 1
ATOM 1376 C C . ALA A 1 183 ? 4.734 32.875 9.883 1 98.75 183 ALA A C 1
ATOM 1378 O O . ALA A 1 183 ? 4.578 34 10.359 1 98.75 183 ALA A O 1
ATOM 1379 N N . PHE A 1 184 ? 4.402 32.562 8.633 1 98.88 184 PHE A N 1
ATOM 1380 C CA . PHE A 1 184 ? 3.791 33.531 7.719 1 98.88 184 PHE A CA 1
ATOM 1381 C C . PHE A 1 184 ? 2.508 32.938 7.125 1 98.88 184 PHE A C 1
ATOM 1383 O O . PHE A 1 184 ? 2.389 31.75 6.922 1 98.88 184 PHE A O 1
ATOM 1390 N N . ILE A 1 185 ? 1.529 33.812 6.863 1 98.88 185 ILE A N 1
ATOM 1391 C CA . ILE A 1 185 ? 0.395 33.5 6.004 1 98.88 185 ILE A CA 1
ATOM 1392 C C . ILE A 1 185 ? 0.724 33.844 4.559 1 98.88 185 ILE A C 1
ATOM 1394 O O . ILE A 1 185 ? 0.99 35 4.246 1 98.88 185 ILE A O 1
ATOM 1398 N N . ILE A 1 186 ? 0.811 32.875 3.707 1 98.88 186 ILE A N 1
ATOM 1399 C CA . ILE A 1 186 ? 1.063 33.062 2.281 1 98.88 186 ILE A CA 1
ATOM 1400 C C . ILE A 1 186 ? -0.24 32.906 1.502 1 98.88 186 ILE A C 1
ATOM 1402 O O . ILE A 1 186 ? -1.034 32 1.79 1 98.88 186 ILE A O 1
ATOM 1406 N N . GLU A 1 187 ? -0.51 33.719 0.561 1 98.69 187 GLU A N 1
ATOM 1407 C CA . GLU A 1 187 ? -1.713 33.656 -0.264 1 98.69 187 GLU A CA 1
ATOM 1408 C C . GLU A 1 187 ? -1.374 33.312 -1.707 1 98.69 187 GLU A C 1
ATOM 1410 O O . GLU A 1 187 ? -0.358 33.75 -2.242 1 98.69 187 GLU A O 1
ATOM 1415 N N . LYS A 1 188 ? -2.285 32.531 -2.254 1 97.94 188 LYS A N 1
ATOM 1416 C CA . LYS A 1 188 ? -2.145 32.219 -3.676 1 97.94 188 LYS A CA 1
ATOM 1417 C C . LYS A 1 188 ? -2.078 33.5 -4.504 1 97.94 188 LYS A C 1
ATOM 1419 O O . LYS A 1 188 ? -2.832 34.438 -4.258 1 97.94 188 LYS A O 1
ATOM 1424 N N . GLY A 1 189 ? -1.113 33.594 -5.48 1 96.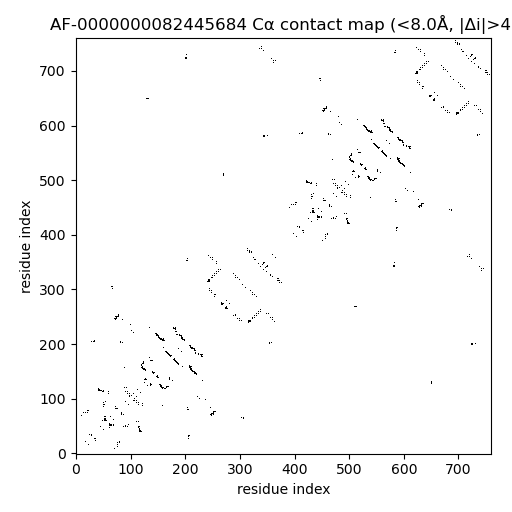69 189 GLY A N 1
ATOM 1425 C CA . GLY A 1 189 ? -1.03 34.719 -6.375 1 96.69 189 GLY A CA 1
ATOM 1426 C C . GLY A 1 189 ? 0.004 35.75 -5.945 1 96.69 189 GLY A C 1
ATOM 1427 O O . GLY A 1 189 ? 0.35 36.656 -6.711 1 96.69 189 GLY A O 1
ATOM 1428 N N . MET A 1 190 ? 0.445 35.656 -4.676 1 97.88 190 MET A N 1
ATOM 1429 C CA . MET A 1 190 ? 1.524 36.562 -4.27 1 97.88 190 MET A CA 1
ATOM 1430 C C . MET A 1 190 ? 2.701 36.469 -5.234 1 97.88 190 MET A C 1
ATOM 1432 O O . MET A 1 190 ? 3.127 35.375 -5.598 1 97.88 190 MET A O 1
ATOM 1436 N N . PRO A 1 191 ? 3.197 37.594 -5.719 1 97.62 191 PRO A N 1
ATOM 1437 C CA . PRO A 1 191 ? 4.355 37.562 -6.613 1 97.62 191 PRO A CA 1
ATOM 1438 C C . PRO A 1 191 ? 5.551 36.844 -6 1 97.62 191 PRO A C 1
ATOM 1440 O O . PRO A 1 191 ? 5.887 37.062 -4.836 1 97.62 191 PRO A O 1
ATOM 1443 N N . GLY A 1 192 ? 6.105 35.969 -6.809 1 98.38 192 GLY A N 1
ATOM 1444 C CA . GLY A 1 192 ? 7.27 35.219 -6.352 1 98.38 192 GLY A CA 1
ATOM 1445 C C . GLY A 1 192 ? 6.922 33.875 -5.734 1 98.38 192 GLY A C 1
ATOM 1446 O O . GLY A 1 192 ? 7.809 33.062 -5.438 1 98.38 192 GLY A O 1
ATOM 1447 N N . PHE A 1 193 ? 5.672 33.688 -5.484 1 98.5 193 PHE A N 1
ATOM 1448 C CA . PHE A 1 193 ? 5.207 32.406 -4.965 1 98.5 193 PHE A CA 1
ATOM 1449 C C . PHE A 1 193 ? 4.641 31.531 -6.086 1 98.5 193 PHE A C 1
ATOM 1451 O O . PHE A 1 193 ? 3.83 32 -6.891 1 98.5 193 PHE A O 1
ATOM 1458 N N . SER A 1 194 ? 5.105 30.234 -6.148 1 98.31 194 SER A N 1
ATOM 1459 C CA . SER A 1 194 ? 4.562 29.266 -7.109 1 98.31 194 SER A CA 1
ATOM 1460 C C . SER A 1 194 ? 4.625 27.844 -6.559 1 98.31 194 SER A C 1
ATOM 1462 O O . SER A 1 194 ? 5.207 27.609 -5.5 1 98.31 194 SER A O 1
ATOM 1464 N N . THR A 1 195 ? 3.893 26.953 -7.172 1 97.81 195 THR A N 1
ATOM 1465 C CA . THR A 1 195 ? 3.904 25.547 -6.809 1 97.81 195 THR A CA 1
ATOM 1466 C C . THR A 1 195 ? 4.52 24.703 -7.926 1 97.81 195 THR A C 1
ATOM 1468 O O . THR A 1 195 ? 4.363 25.031 -9.109 1 97.81 195 THR A O 1
ATOM 1471 N N . ALA A 1 196 ? 5.289 23.719 -7.59 1 95.94 196 ALA A N 1
ATOM 1472 C CA . ALA A 1 196 ? 5.781 22.75 -8.562 1 95.94 196 ALA A CA 1
ATOM 1473 C C . ALA A 1 196 ? 4.715 21.719 -8.898 1 95.94 196 ALA A C 1
ATOM 1475 O O . ALA A 1 196 ? 3.561 21.844 -8.477 1 95.94 196 ALA A O 1
ATOM 1476 N N . GLN A 1 197 ? 5.062 20.828 -9.695 1 93.44 197 GLN A N 1
ATOM 1477 C CA . GLN A 1 197 ? 4.129 19.812 -10.156 1 93.44 197 GLN A CA 1
ATOM 1478 C C . GLN A 1 197 ? 3.635 18.953 -8.992 1 93.44 197 GLN A C 1
ATOM 1480 O O . GLN A 1 197 ? 4.371 18.719 -8.031 1 93.44 197 GLN A O 1
ATOM 1485 N N . LYS A 1 198 ? 2.41 18.516 -9.156 1 96 198 LYS A N 1
ATOM 1486 C CA . LYS A 1 198 ? 1.825 17.562 -8.211 1 96 198 LYS A CA 1
ATOM 1487 C C . LYS A 1 198 ? 2.609 16.25 -8.195 1 96 198 LYS A C 1
ATOM 1489 O O . LYS A 1 198 ? 3.023 15.758 -9.25 1 96 198 LYS A O 1
ATOM 1494 N N . LEU A 1 199 ? 2.805 15.711 -6.988 1 96.44 199 LEU A N 1
ATOM 1495 C CA . LEU A 1 199 ? 3.551 14.461 -6.84 1 96.44 199 LEU A CA 1
ATOM 1496 C C . LEU A 1 199 ? 2.664 13.258 -7.148 1 96.44 199 LEU A C 1
ATOM 1498 O O . LEU A 1 199 ? 1.47 13.273 -6.844 1 96.44 199 LEU A O 1
ATOM 1502 N N . ASP A 1 200 ? 3.213 12.219 -7.785 1 97.25 200 ASP A N 1
ATOM 1503 C CA . ASP A 1 200 ? 2.551 10.938 -7.996 1 97.25 200 ASP A CA 1
ATOM 1504 C C . ASP A 1 200 ? 2.826 9.984 -6.84 1 97.25 200 ASP A C 1
ATOM 1506 O O . ASP A 1 200 ? 3.822 9.258 -6.848 1 97.25 200 ASP A O 1
ATOM 1510 N N . LYS A 1 201 ? 1.912 9.883 -5.953 1 98.25 201 LYS A N 1
ATOM 1511 C CA . LYS A 1 201 ? 2.098 9.148 -4.703 1 98.25 201 LYS A CA 1
ATOM 1512 C C . LYS A 1 201 ? 1.578 7.723 -4.828 1 98.25 201 LYS A C 1
ATOM 1514 O O . LYS A 1 201 ? 0.767 7.422 -5.707 1 98.25 201 LYS A O 1
ATOM 1519 N N . LEU A 1 202 ? 2.014 6.848 -3.92 1 98.38 202 LEU A N 1
ATOM 1520 C CA . LEU A 1 202 ? 1.58 5.461 -3.799 1 98.38 202 LEU A CA 1
ATOM 1521 C C . LEU A 1 202 ? 0.099 5.387 -3.441 1 98.38 202 LEU A C 1
ATOM 1523 O O . LEU A 1 202 ? -0.645 4.594 -4.027 1 98.38 202 LEU A O 1
ATOM 1527 N N . GLY A 1 203 ? -0.312 6.105 -2.525 1 98.56 203 GLY A N 1
ATOM 1528 C CA . GLY A 1 203 ? -1.673 6.203 -2.021 1 98.56 203 GLY A CA 1
ATOM 1529 C C . GLY A 1 203 ? -2.1 7.629 -1.73 1 98.56 203 GLY A C 1
ATOM 1530 O O . GLY A 1 203 ? -1.412 8.578 -2.111 1 98.56 203 GLY A O 1
ATOM 1531 N N . MET A 1 204 ? -3.314 7.723 -1.159 1 98.75 204 MET A N 1
ATOM 1532 C CA . MET A 1 204 ? -3.904 9.039 -0.939 1 98.75 204 MET A CA 1
ATOM 1533 C C . MET A 1 204 ? -3.969 9.828 -2.242 1 98.75 204 MET A C 1
ATOM 1535 O O . MET A 1 204 ? -3.738 11.039 -2.248 1 98.75 204 MET A O 1
ATOM 1539 N N . ARG A 1 205 ? -4.066 9.055 -3.334 1 98.12 205 ARG A N 1
ATOM 1540 C CA . ARG A 1 205 ? -4.164 9.695 -4.645 1 98.12 205 ARG A CA 1
ATOM 1541 C C . ARG A 1 205 ? -5.426 10.539 -4.75 1 98.12 205 ARG A C 1
ATOM 1543 O O . ARG A 1 205 ? -6.512 10.094 -4.375 1 98.12 205 ARG A O 1
ATOM 1550 N N . GLY A 1 206 ? -5.371 11.68 -5.242 1 97.62 206 GLY A N 1
ATOM 1551 C CA . GLY A 1 206 ? -6.426 12.68 -5.223 1 97.62 206 GLY A CA 1
ATOM 1552 C C . GLY A 1 206 ? -6.145 13.828 -4.273 1 97.62 206 GLY A C 1
ATOM 1553 O O . GLY A 1 206 ? -6.566 14.961 -4.52 1 97.62 206 GLY A O 1
ATOM 1554 N N . SER A 1 207 ? -5.555 13.484 -3.086 1 98.12 207 SER A N 1
ATOM 1555 C CA . SER A 1 207 ? -5.012 14.539 -2.236 1 98.12 207 SER A CA 1
ATOM 1556 C C . SER A 1 207 ? -3.779 15.18 -2.865 1 98.12 207 SER A C 1
ATOM 1558 O O . SER A 1 207 ? -2.719 14.555 -2.934 1 98.12 207 SER A O 1
ATOM 1560 N N . ASP A 1 208 ? -3.891 16.422 -3.23 1 96.88 208 ASP A N 1
ATOM 1561 C CA . ASP A 1 208 ? -2.797 17.078 -3.926 1 96.88 208 ASP A CA 1
ATOM 1562 C C . ASP A 1 208 ? -1.621 17.344 -2.984 1 96.88 208 ASP A C 1
ATOM 1564 O O . ASP A 1 208 ? -1.816 17.719 -1.826 1 96.88 208 ASP A O 1
ATOM 1568 N N . THR A 1 209 ? -0.433 17.047 -3.357 1 97.75 209 THR A N 1
ATOM 1569 C CA . THR A 1 209 ? 0.812 17.297 -2.641 1 97.75 209 THR A CA 1
ATOM 1570 C C . THR A 1 209 ? 1.898 17.781 -3.598 1 97.75 209 THR A C 1
ATOM 1572 O O . THR A 1 209 ? 2.035 17.266 -4.703 1 97.75 209 THR A O 1
ATOM 1575 N N . CYS A 1 210 ? 2.574 18.844 -3.244 1 97.94 210 CYS A N 1
ATOM 1576 C CA . CYS A 1 210 ? 3.592 19.344 -4.156 1 97.94 210 CYS A CA 1
ATOM 1577 C C . CYS A 1 210 ? 4.691 20.078 -3.391 1 97.94 210 CYS A C 1
ATOM 1579 O O . CYS A 1 210 ? 4.68 20.109 -2.158 1 97.94 210 CYS A O 1
ATOM 1581 N N . GLU A 1 211 ? 5.664 20.516 -4.152 1 97.88 211 GLU A N 1
ATOM 1582 C CA . GLU A 1 211 ? 6.684 21.469 -3.693 1 97.88 211 GLU A CA 1
ATOM 1583 C C . GLU A 1 211 ? 6.215 22.906 -3.846 1 97.88 211 GLU A C 1
ATOM 1585 O O . GLU A 1 211 ? 5.566 23.25 -4.836 1 97.88 211 GLU A O 1
ATOM 1590 N N . LEU A 1 212 ? 6.477 23.703 -2.857 1 98.62 212 LEU A N 1
ATOM 1591 C CA . LEU A 1 212 ? 6.277 25.156 -2.953 1 98.62 212 LEU A CA 1
ATOM 1592 C C . LEU A 1 212 ? 7.59 25.859 -3.273 1 98.62 212 LEU A C 1
ATOM 1594 O O . LEU A 1 212 ? 8.648 25.469 -2.77 1 98.62 212 LEU A O 1
ATOM 1598 N N . VAL A 1 213 ? 7.453 26.891 -4.074 1 98.69 213 VAL A N 1
ATOM 1599 C CA . VAL A 1 213 ? 8.648 27.625 -4.488 1 98.69 213 VAL A CA 1
ATOM 1600 C C . VAL A 1 213 ? 8.477 29.109 -4.199 1 98.69 213 VAL A C 1
ATOM 1602 O O . VAL A 1 213 ? 7.465 29.703 -4.574 1 98.69 213 VAL A O 1
ATOM 1605 N N . PHE A 1 214 ? 9.445 29.703 -3.516 1 98.75 214 PHE A N 1
ATOM 1606 C CA . PHE A 1 214 ? 9.492 31.141 -3.223 1 98.75 214 PHE A CA 1
ATOM 1607 C C . PHE A 1 214 ? 10.719 31.781 -3.854 1 98.75 214 PHE A C 1
ATOM 1609 O O . PHE A 1 214 ? 11.852 31.438 -3.516 1 98.75 214 PHE A O 1
ATOM 1616 N N . GLU A 1 215 ? 10.484 32.625 -4.773 1 98.69 215 GLU A N 1
ATOM 1617 C CA . GLU A 1 215 ? 11.523 33.406 -5.418 1 98.69 215 GLU A CA 1
ATOM 1618 C C . GLU A 1 215 ? 11.258 34.906 -5.25 1 98.69 215 GLU A C 1
ATOM 1620 O O . GLU A 1 215 ? 10.523 35.5 -6.035 1 98.69 215 GLU A O 1
ATOM 1625 N N . ASN A 1 216 ? 11.953 35.5 -4.352 1 98.62 216 ASN A N 1
ATOM 1626 C CA . ASN A 1 216 ? 11.734 36.906 -3.986 1 98.62 216 ASN A CA 1
ATOM 1627 C C . ASN A 1 216 ? 10.258 37.188 -3.734 1 98.62 216 ASN A C 1
ATOM 1629 O O . ASN A 1 216 ? 9.703 38.125 -4.301 1 98.62 216 ASN A O 1
ATOM 1633 N N . CYS A 1 217 ? 9.641 36.406 -2.938 1 98.75 217 CYS A N 1
ATOM 1634 C CA . CYS A 1 217 ? 8.227 36.531 -2.627 1 98.75 217 CYS A CA 1
ATOM 1635 C C . CYS A 1 217 ? 8.008 37.562 -1.508 1 98.75 217 CYS A C 1
ATOM 1637 O O . CYS A 1 217 ? 8.367 37.312 -0.357 1 98.75 217 CYS A O 1
ATOM 1639 N N . PHE A 1 218 ? 7.422 38.625 -1.832 1 98.62 218 PHE A N 1
ATOM 1640 C CA . PHE A 1 218 ? 7.164 39.656 -0.834 1 98.62 218 PHE A CA 1
ATOM 1641 C C . PHE A 1 218 ? 5.98 39.281 0.046 1 98.62 218 PHE A C 1
ATOM 1643 O O . PHE A 1 218 ? 4.914 38.938 -0.46 1 98.62 218 PHE A O 1
ATOM 1650 N N . VAL A 1 219 ? 6.176 39.344 1.363 1 98.56 219 VAL A N 1
ATOM 1651 C CA . VAL A 1 219 ? 5.152 39.094 2.371 1 98.56 219 VAL A CA 1
ATOM 1652 C C . VAL A 1 219 ? 5.008 40.281 3.289 1 98.56 219 VAL A C 1
ATOM 1654 O O . VAL A 1 219 ? 5.957 40.688 3.979 1 98.56 219 VAL A O 1
ATOM 1657 N N . PRO A 1 220 ? 3.869 40.875 3.334 1 98.5 220 PRO A N 1
ATOM 1658 C CA . PRO A 1 220 ? 3.697 42.062 4.191 1 98.5 220 PRO A CA 1
ATOM 1659 C C . PRO A 1 220 ? 3.779 41.719 5.68 1 98.5 220 PRO A C 1
ATOM 1661 O O . PRO A 1 220 ? 3.506 40.594 6.074 1 98.5 220 PRO A O 1
ATOM 1664 N N . GLU A 1 221 ? 4.047 42.688 6.477 1 97.88 221 GLU A N 1
ATOM 1665 C CA . GLU A 1 221 ? 4.203 42.531 7.922 1 97.88 221 GLU A CA 1
ATOM 1666 C C . GLU A 1 221 ? 2.936 41.969 8.555 1 97.88 221 GLU A C 1
ATOM 1668 O O . GLU A 1 221 ? 3.004 41.188 9.508 1 97.88 221 GLU A O 1
ATOM 1673 N N . GLU A 1 222 ? 1.819 42.344 8.078 1 98.31 222 GLU A N 1
ATOM 1674 C CA . GLU A 1 222 ? 0.538 41.938 8.641 1 98.31 222 GLU A CA 1
ATOM 1675 C C . GLU A 1 222 ? 0.298 40.438 8.438 1 98.31 222 GLU A C 1
ATOM 1677 O O . GLU A 1 222 ? -0.599 39.875 9.055 1 98.31 222 GLU A O 1
ATOM 1682 N N . ASN A 1 223 ? 1.162 39.781 7.617 1 98.75 223 ASN A N 1
ATOM 1683 C CA . ASN A 1 223 ? 1 38.344 7.336 1 98.75 223 ASN A CA 1
ATOM 1684 C C . ASN A 1 223 ? 1.907 37.5 8.219 1 98.75 223 ASN A C 1
ATOM 1686 O O . ASN A 1 223 ? 1.952 36.281 8.07 1 98.75 223 ASN A O 1
ATOM 1690 N N . VAL A 1 224 ? 2.604 38.156 9.102 1 98.81 224 VAL A N 1
ATOM 1691 C CA . VAL A 1 224 ? 3.287 37.375 10.141 1 98.81 224 VAL A CA 1
ATOM 1692 C C . VAL A 1 224 ? 2.262 36.75 11.086 1 98.81 224 VAL A C 1
ATOM 1694 O O . VAL A 1 224 ? 1.389 37.469 11.609 1 98.81 224 VAL A O 1
ATOM 1697 N N . LEU A 1 225 ? 2.275 35.5 11.211 1 98.75 225 LEU A N 1
ATOM 1698 C CA . LEU A 1 225 ? 1.416 34.812 12.148 1 98.75 225 LEU A CA 1
ATOM 1699 C C . LEU A 1 225 ? 2.104 34.656 13.5 1 98.75 225 LEU A C 1
ATOM 1701 O O . LEU A 1 225 ? 3.154 34 13.602 1 98.75 225 LEU A O 1
ATOM 1705 N N . GLY A 1 226 ? 1.499 35.125 14.531 1 97.88 226 GLY A N 1
ATOM 1706 C CA . GLY A 1 226 ? 2.209 35.25 15.797 1 97.88 226 GLY A CA 1
ATOM 1707 C C . GLY A 1 226 ? 3.18 36.406 15.82 1 97.88 226 GLY A C 1
ATOM 1708 O O . GLY A 1 226 ? 2.793 37.562 15.578 1 97.88 226 GLY A O 1
ATOM 1709 N N . GLN A 1 227 ? 4.484 36.094 16.172 1 97.94 227 GLN A N 1
ATOM 1710 C CA . GLN A 1 227 ? 5.535 37.094 16.219 1 97.94 227 GLN A CA 1
ATOM 1711 C C . GLN A 1 227 ? 6.793 36.625 15.5 1 97.94 227 GLN A C 1
ATOM 1713 O O . GLN A 1 227 ? 7.023 35.438 15.367 1 97.94 227 GLN A O 1
ATOM 1718 N N . GLU A 1 228 ? 7.488 37.656 14.945 1 98 228 GLU A N 1
ATOM 1719 C CA . GLU A 1 228 ? 8.781 37.312 14.352 1 98 228 GLU A CA 1
ATOM 1720 C C . GLU A 1 228 ? 9.664 36.562 15.336 1 98 228 GLU A C 1
ATOM 1722 O O . GLU A 1 228 ? 9.766 36.938 16.516 1 98 228 GLU A O 1
ATOM 1727 N N . GLY A 1 229 ? 10.219 35.531 14.867 1 97.56 229 GLY A N 1
ATOM 1728 C CA . GLY A 1 229 ? 11.125 34.75 15.68 1 97.56 229 GLY A CA 1
ATOM 1729 C C . GLY A 1 229 ? 10.406 33.812 16.641 1 97.56 229 GLY A C 1
ATOM 1730 O O . GLY A 1 229 ? 11.047 33.125 17.438 1 97.56 229 GLY A O 1
ATOM 1731 N N . LYS A 1 230 ? 9.094 33.781 16.562 1 97.88 230 LYS A N 1
ATOM 1732 C CA . LYS A 1 230 ? 8.32 32.938 17.469 1 97.88 230 LYS A CA 1
ATOM 1733 C C . LYS A 1 230 ? 7.594 31.828 16.703 1 97.88 230 LYS A C 1
ATOM 1735 O O . LYS A 1 230 ? 6.641 31.234 17.219 1 97.88 230 LYS A O 1
ATOM 1740 N N . GLY A 1 231 ? 8.062 31.609 15.5 1 97.69 231 GLY A N 1
ATOM 1741 C CA . GLY A 1 231 ? 7.426 30.609 14.648 1 97.69 231 GLY A CA 1
ATOM 1742 C C . GLY A 1 231 ? 7.457 29.219 15.234 1 97.69 231 GLY A C 1
ATOM 1743 O O . GLY A 1 231 ? 6.539 28.422 15.016 1 97.69 231 GLY A O 1
ATOM 1744 N N . VAL A 1 232 ? 8.523 28.875 15.977 1 96.5 232 VAL A N 1
ATOM 1745 C CA . VAL A 1 232 ? 8.641 27.562 16.578 1 96.5 232 VAL A CA 1
ATOM 1746 C C . VAL A 1 232 ? 7.516 27.344 17.594 1 96.5 232 VAL A C 1
ATOM 1748 O O . VAL A 1 232 ? 7.008 26.234 17.734 1 96.5 232 VAL A O 1
ATOM 1751 N N . TYR A 1 233 ? 7.094 28.375 18.266 1 96.62 233 TYR A N 1
ATOM 1752 C CA . TYR A 1 233 ? 6 28.25 19.234 1 96.62 233 TYR A CA 1
ATOM 1753 C C . TYR A 1 233 ? 4.664 28.094 18.516 1 96.62 233 TYR A C 1
ATOM 1755 O O . TYR A 1 233 ? 3.797 27.344 18.969 1 96.62 233 TYR A O 1
ATOM 1763 N N . VAL A 1 234 ? 4.508 28.797 17.391 1 97.19 234 VAL A N 1
ATOM 1764 C CA . VAL A 1 234 ? 3.326 28.609 16.547 1 97.19 234 VAL A CA 1
ATOM 1765 C C . VAL A 1 234 ? 3.244 27.156 16.094 1 97.19 234 VAL A C 1
ATOM 1767 O O . VAL A 1 234 ? 2.199 26.516 16.234 1 97.19 234 VAL A O 1
ATOM 1770 N N . MET A 1 235 ? 4.359 26.656 15.609 1 95.19 235 MET A N 1
ATOM 1771 C CA . MET A 1 235 ? 4.465 25.297 15.125 1 95.19 235 MET A CA 1
ATOM 1772 C C . MET A 1 235 ? 4.129 24.297 16.219 1 95.19 235 MET A C 1
ATOM 1774 O O . MET A 1 235 ? 3.281 23.422 16.031 1 95.19 235 MET A O 1
ATOM 1778 N N . MET A 1 236 ? 4.68 24.422 17.359 1 92.75 236 MET A N 1
ATOM 1779 C CA . MET A 1 236 ? 4.543 23.469 18.469 1 92.75 236 MET A CA 1
ATOM 1780 C C . MET A 1 236 ? 3.137 23.516 19.047 1 92.75 236 MET A C 1
ATOM 1782 O O . MET A 1 236 ? 2.637 22.516 19.562 1 92.75 236 MET A O 1
ATOM 1786 N N . SER A 1 237 ? 2.506 24.672 18.969 1 93.19 237 SER A N 1
ATOM 1787 C CA . SER A 1 237 ? 1.183 24.844 19.562 1 93.19 237 SER A CA 1
ATOM 1788 C C . SER A 1 237 ? 0.147 23.969 18.875 1 93.19 237 SER A C 1
ATOM 1790 O O . SER A 1 237 ? -0.884 23.641 19.469 1 93.19 237 SER A O 1
ATOM 1792 N N . GLY A 1 238 ? 0.423 23.531 17.641 1 93.06 238 GLY A N 1
ATOM 1793 C CA . GLY A 1 238 ? -0.551 22.766 16.875 1 93.06 238 GLY A CA 1
ATOM 1794 C C . GLY A 1 238 ? -0.14 21.328 16.656 1 93.06 238 GLY A C 1
ATOM 1795 O O . GLY A 1 238 ? -0.974 20.484 16.328 1 93.06 238 GLY A O 1
ATOM 1796 N N . LEU A 1 239 ? 1.076 21 16.891 1 93.69 239 LEU A N 1
ATOM 1797 C CA . LEU A 1 239 ? 1.658 19.734 16.438 1 93.69 239 LEU A CA 1
ATOM 1798 C C . LEU A 1 239 ? 0.985 18.547 17.125 1 93.69 239 LEU A C 1
ATOM 1800 O O . LEU A 1 239 ? 0.689 17.547 16.484 1 93.69 239 LEU A O 1
ATOM 1804 N N . ASP A 1 240 ? 0.754 18.578 18.422 1 96.44 240 ASP A N 1
ATOM 1805 C CA . ASP A 1 240 ? 0.111 17.5 19.156 1 96.44 240 ASP A CA 1
ATOM 1806 C C . ASP A 1 240 ? -1.331 17.297 18.688 1 96.44 240 ASP A C 1
ATOM 1808 O O . ASP A 1 240 ? -1.779 16.172 18.5 1 96.44 240 ASP A O 1
ATOM 1812 N N . LEU A 1 241 ? -2.01 18.375 18.516 1 97.62 241 LEU A N 1
ATOM 1813 C CA . LEU A 1 241 ? -3.404 18.328 18.094 1 97.62 241 LEU A CA 1
ATOM 1814 C C . LEU A 1 241 ? -3.52 17.812 16.656 1 97.62 241 LEU A C 1
ATOM 1816 O O . LEU A 1 241 ? -4.484 17.125 16.312 1 97.62 241 LEU A O 1
ATOM 1820 N N . GLU A 1 242 ? -2.557 18.156 15.805 1 96.88 242 GLU A N 1
ATOM 1821 C CA . GLU A 1 242 ? -2.482 17.625 14.453 1 96.88 242 GLU A CA 1
ATOM 1822 C C . GLU A 1 242 ? -2.354 16.094 14.477 1 96.88 242 GLU A C 1
ATOM 1824 O O . GLU A 1 242 ? -3.074 15.398 13.758 1 96.88 242 GLU A O 1
ATOM 1829 N N . ARG A 1 243 ? -1.439 15.594 15.297 1 97.88 243 ARG A N 1
ATOM 1830 C CA . ARG A 1 243 ? -1.263 14.148 15.43 1 97.88 243 ARG A CA 1
ATOM 1831 C C . ARG A 1 243 ? -2.559 13.477 15.875 1 97.88 243 ARG A C 1
ATOM 1833 O O . ARG A 1 243 ? -2.947 12.445 15.328 1 97.88 243 ARG A O 1
ATOM 1840 N N . LEU A 1 244 ? -3.217 14.094 16.875 1 98.5 244 LEU A N 1
ATOM 1841 C CA . LEU A 1 244 ? -4.469 13.547 17.391 1 98.5 244 LEU A CA 1
ATOM 1842 C C . LEU A 1 244 ? -5.516 13.453 16.281 1 98.5 244 LEU A C 1
ATOM 1844 O O . LEU A 1 244 ? -6.082 12.383 16.047 1 98.5 244 LEU A O 1
ATOM 1848 N N . VAL A 1 245 ? -5.777 14.531 15.602 1 98.56 245 VAL A N 1
ATOM 1849 C CA . VAL A 1 245 ? -6.855 14.586 14.609 1 98.56 245 VAL A CA 1
ATOM 1850 C C . VAL A 1 245 ? -6.539 13.641 13.453 1 98.56 245 VAL A C 1
ATOM 1852 O O . VAL A 1 245 ? -7.406 12.891 13 1 98.56 245 VAL A O 1
ATOM 1855 N N . LEU A 1 246 ? -5.281 13.594 13.016 1 98.31 246 LEU A N 1
ATOM 1856 C CA . LEU A 1 246 ? -4.895 12.758 11.891 1 98.31 246 LEU A CA 1
ATOM 1857 C C . LEU A 1 246 ? -4.98 11.273 12.258 1 98.31 246 LEU A C 1
ATOM 1859 O O . LEU A 1 246 ? -5.129 10.422 11.383 1 98.31 246 LEU A O 1
ATOM 1863 N N . ALA A 1 247 ? -4.953 10.93 13.555 1 98.75 247 ALA A N 1
ATOM 1864 C CA . ALA A 1 247 ? -5.055 9.547 14.008 1 98.75 247 ALA A CA 1
ATOM 1865 C C . ALA A 1 247 ? -6.434 8.969 13.703 1 98.75 247 ALA A C 1
ATOM 1867 O O . ALA A 1 247 ? -6.613 7.746 13.703 1 98.75 247 ALA A O 1
ATOM 1868 N N . ALA A 1 248 ? -7.391 9.836 13.414 1 98.88 248 ALA A N 1
ATOM 1869 C CA . ALA A 1 248 ? -8.742 9.367 13.109 1 98.88 248 ALA A CA 1
ATOM 1870 C C . ALA A 1 248 ? -8.828 8.852 11.68 1 98.88 248 ALA A C 1
ATOM 1872 O O . ALA A 1 248 ? -9.758 8.117 11.336 1 98.88 248 ALA A O 1
ATOM 1873 N N . GLY A 1 249 ? -7.891 9.258 10.789 1 98.81 249 GLY A N 1
ATOM 1874 C CA . GLY A 1 249 ? -7.852 8.75 9.422 1 98.81 249 GLY A CA 1
ATOM 1875 C C . GLY A 1 249 ? -7.77 7.238 9.344 1 98.81 249 GLY A C 1
ATOM 1876 O O . GLY A 1 249 ? -8.648 6.594 8.766 1 98.81 249 GLY A O 1
ATOM 1877 N N . PRO A 1 250 ? -6.77 6.672 10.047 1 98.94 250 PRO A N 1
ATOM 1878 C CA . PRO A 1 250 ? -6.633 5.215 10.094 1 98.94 250 PRO A CA 1
ATOM 1879 C C . PRO A 1 250 ? -7.891 4.523 10.609 1 98.94 250 PRO A C 1
ATOM 1881 O O . PRO A 1 250 ? -8.211 3.412 10.172 1 98.94 250 PRO A O 1
ATOM 1884 N N . LEU A 1 251 ? -8.586 5.156 11.562 1 98.94 251 LEU A N 1
ATOM 1885 C CA . LEU A 1 251 ? -9.828 4.562 12.055 1 98.94 251 LEU A CA 1
ATOM 1886 C C . LEU A 1 251 ? -10.82 4.363 10.914 1 98.94 251 LEU A C 1
ATOM 1888 O O . LEU A 1 251 ? -11.414 3.289 10.781 1 98.94 251 LEU A O 1
ATOM 1892 N N . GLY A 1 252 ? -11.008 5.387 10.133 1 98.94 252 GLY A N 1
ATOM 1893 C CA . GLY A 1 252 ? -11.914 5.301 8.992 1 98.94 252 GLY A CA 1
ATOM 1894 C C . GLY A 1 252 ? -11.5 4.25 7.98 1 98.94 252 GLY A C 1
ATOM 1895 O O . GLY A 1 252 ? -12.344 3.537 7.438 1 98.94 252 GLY A O 1
ATOM 1896 N N . ILE A 1 253 ? -10.242 4.176 7.719 1 98.94 253 ILE A N 1
ATOM 1897 C CA . ILE A 1 253 ? -9.727 3.197 6.762 1 98.94 253 ILE A CA 1
ATOM 1898 C C . ILE A 1 253 ? -9.977 1.785 7.285 1 98.94 253 ILE A C 1
ATOM 1900 O O . ILE A 1 253 ? -10.406 0.905 6.535 1 98.94 253 ILE A O 1
ATOM 1904 N N . MET A 1 254 ? -9.688 1.55 8.633 1 98.94 254 MET A N 1
ATOM 1905 C CA . MET A 1 254 ? -9.945 0.234 9.211 1 98.94 254 MET A CA 1
ATOM 1906 C C . MET A 1 254 ? -11.43 -0.114 9.117 1 98.94 254 MET A C 1
ATOM 1908 O O . MET A 1 254 ? -11.789 -1.255 8.812 1 98.94 254 MET A O 1
ATOM 1912 N N . GLN A 1 255 ? -12.266 0.85 9.352 1 98.94 255 GLN A N 1
ATOM 1913 C CA . GLN A 1 255 ? -13.695 0.613 9.219 1 98.94 255 GLN A CA 1
ATOM 1914 C C . GLN A 1 255 ? -14.062 0.252 7.781 1 98.94 255 GLN A C 1
ATOM 1916 O O . GLN A 1 255 ? -14.867 -0.654 7.551 1 98.94 255 GLN A O 1
ATOM 1921 N N . ALA A 1 256 ? -13.539 0.979 6.824 1 98.94 256 ALA A N 1
ATOM 1922 C CA . ALA A 1 256 ? -13.781 0.681 5.414 1 98.94 256 ALA A CA 1
ATOM 1923 C C . ALA A 1 256 ? -13.352 -0.743 5.074 1 98.94 256 ALA A C 1
ATOM 1925 O O . ALA A 1 256 ? -14.008 -1.42 4.277 1 98.94 256 ALA A O 1
ATOM 1926 N N . CYS A 1 257 ? -12.242 -1.201 5.609 1 98.94 257 CYS A N 1
ATOM 1927 C CA . CYS A 1 257 ? -11.781 -2.57 5.398 1 98.94 257 CYS A CA 1
ATOM 1928 C C . CYS A 1 257 ? -12.836 -3.574 5.848 1 98.94 257 CYS A C 1
ATOM 1930 O O . CYS A 1 257 ? -13.172 -4.5 5.109 1 98.94 257 CYS A O 1
ATOM 1932 N N . LEU A 1 258 ? -13.352 -3.361 7.062 1 98.88 258 LEU A N 1
ATOM 1933 C CA . LEU A 1 258 ? -14.359 -4.277 7.582 1 98.88 258 LEU A CA 1
ATOM 1934 C C . LEU A 1 258 ? -15.641 -4.199 6.758 1 98.88 258 LEU A C 1
ATOM 1936 O O . LEU A 1 258 ? -16.328 -5.211 6.566 1 98.88 258 LEU A O 1
ATOM 1940 N N . ASP A 1 259 ? -15.953 -3.008 6.262 1 98.81 259 ASP A N 1
ATOM 1941 C CA . ASP A 1 259 ? -17.156 -2.812 5.453 1 98.81 259 ASP A CA 1
ATOM 1942 C C . ASP A 1 259 ? -17.094 -3.648 4.176 1 98.81 259 ASP A C 1
ATOM 1944 O O . ASP A 1 259 ? -18.141 -4.078 3.666 1 98.81 259 ASP A O 1
ATOM 1948 N N . VAL A 1 260 ? -15.961 -3.869 3.65 1 98.62 260 VAL A N 1
ATOM 1949 C CA . VAL A 1 260 ? -15.828 -4.629 2.412 1 98.62 260 VAL A CA 1
ATOM 1950 C C . VAL A 1 260 ? -15.672 -6.113 2.732 1 98.62 260 VAL A C 1
ATOM 1952 O O . VAL A 1 260 ? -16.219 -6.969 2.031 1 98.62 260 VAL A O 1
ATOM 1955 N N . VAL A 1 261 ? -15.016 -6.492 3.809 1 98.81 261 VAL A N 1
ATOM 1956 C CA . VAL A 1 261 ? -14.656 -7.867 4.141 1 98.81 261 VAL A CA 1
ATOM 1957 C C . VAL A 1 261 ? -15.906 -8.625 4.594 1 98.81 261 VAL A C 1
ATOM 1959 O O . VAL A 1 261 ? -16.141 -9.75 4.152 1 98.81 261 VAL A O 1
ATOM 1962 N N . LEU A 1 262 ? -16.688 -8.023 5.441 1 98.75 262 LEU A N 1
ATOM 1963 C CA . LEU A 1 262 ? -17.766 -8.742 6.129 1 98.75 262 LEU A CA 1
ATOM 1964 C C . LEU A 1 262 ? -18.812 -9.227 5.137 1 98.75 262 LEU A C 1
ATOM 1966 O O . LEU A 1 262 ? -19.156 -10.414 5.109 1 98.75 262 LEU A O 1
ATOM 1970 N N . PRO A 1 263 ? -19.344 -8.312 4.262 1 98.56 263 PRO A N 1
ATOM 1971 C CA . PRO A 1 263 ? -20.297 -8.828 3.285 1 98.56 263 PRO A CA 1
ATOM 1972 C C . PRO A 1 263 ? -19.672 -9.852 2.332 1 98.56 263 PRO A C 1
ATOM 1974 O O . PRO A 1 263 ? -20.344 -10.805 1.929 1 98.56 263 PRO A O 1
ATOM 1977 N N . TYR A 1 264 ? -18.484 -9.695 1.977 1 98.5 264 TYR A N 1
ATOM 1978 C CA . TYR A 1 264 ? -17.812 -10.594 1.038 1 98.5 264 TYR A CA 1
ATOM 1979 C C . TYR A 1 264 ? -17.703 -12 1.605 1 98.5 264 TYR A C 1
ATOM 1981 O O . TYR A 1 264 ? -18.047 -12.977 0.93 1 98.5 264 TYR A O 1
ATOM 1989 N N . VAL A 1 265 ? -17.234 -12.172 2.869 1 98.38 265 VAL A N 1
ATOM 1990 C CA . VAL A 1 265 ? -16.953 -13.484 3.441 1 98.38 265 VAL A CA 1
ATOM 1991 C C . VAL A 1 265 ? -18.266 -14.188 3.781 1 98.38 265 VAL A C 1
ATOM 1993 O O . VAL A 1 265 ? -18.297 -15.406 3.979 1 98.38 265 VAL A O 1
ATOM 1996 N N . ARG A 1 266 ? -19.328 -13.422 3.922 1 98.12 266 ARG A N 1
ATOM 1997 C CA . ARG A 1 266 ? -20.656 -14 4.129 1 98.12 266 ARG A CA 1
ATOM 1998 C C . ARG A 1 266 ? -21.188 -14.617 2.842 1 98.12 266 ARG A C 1
ATOM 2000 O O . ARG A 1 266 ? -21.922 -15.602 2.879 1 98.12 266 ARG A O 1
ATOM 2007 N N . GLN A 1 267 ? -20.781 -14.047 1.699 1 97.44 267 GLN A N 1
ATOM 2008 C CA . GLN A 1 267 ? -21.359 -14.43 0.415 1 97.44 267 GLN A CA 1
ATOM 2009 C C . GLN A 1 267 ? -20.453 -15.422 -0.32 1 97.44 267 GLN A C 1
ATOM 2011 O O . GLN A 1 267 ? -20.953 -16.359 -0.944 1 97.44 267 GLN A O 1
ATOM 2016 N N . ARG A 1 268 ? -19.203 -15.203 -0.34 1 97.31 268 ARG A N 1
ATOM 2017 C CA . ARG A 1 268 ? -18.266 -16.062 -1.053 1 97.31 268 ARG A CA 1
ATOM 2018 C C . ARG A 1 268 ? -18.25 -17.469 -0.454 1 97.31 268 ARG A C 1
ATOM 2020 O O . ARG A 1 268 ? -18.078 -17.625 0.756 1 97.31 268 ARG A O 1
ATOM 2027 N N . GLU A 1 269 ? -18.438 -18.438 -1.312 1 96.69 269 GLU A N 1
ATOM 2028 C CA . GLU A 1 269 ? -18.453 -19.812 -0.824 1 96.69 269 GLU A CA 1
ATOM 2029 C C . GLU A 1 269 ? -17.297 -20.609 -1.385 1 96.69 269 GLU A C 1
ATOM 2031 O O . GLU A 1 269 ? -16.906 -20.438 -2.545 1 96.69 269 GLU A O 1
ATOM 2036 N N . GLN A 1 270 ? -16.656 -21.375 -0.61 1 94.88 270 GLN A N 1
ATOM 2037 C CA . GLN A 1 270 ? -15.711 -22.453 -0.92 1 94.88 270 GLN A CA 1
ATOM 2038 C C . GLN A 1 270 ? -15.961 -23.672 -0.04 1 94.88 270 GLN A C 1
ATOM 2040 O O . GLN A 1 270 ? -16.422 -23.547 1.092 1 94.88 270 GLN A O 1
ATOM 2045 N N . PHE A 1 271 ? -15.625 -24.859 -0.611 1 95.19 271 PHE A N 1
ATOM 2046 C CA . PHE A 1 271 ? -15.812 -26.109 0.101 1 95.19 271 PHE A CA 1
ATOM 2047 C C . PHE A 1 271 ? -17.234 -26.234 0.619 1 95.19 271 PHE A C 1
ATOM 2049 O O . PHE A 1 271 ? -17.453 -26.703 1.738 1 95.19 271 PHE A O 1
ATOM 2056 N N . GLY A 1 272 ? -18.188 -25.656 -0.078 1 94.12 272 GLY A N 1
ATOM 2057 C CA . GLY A 1 272 ? -19.609 -25.875 0.14 1 94.12 272 GLY A CA 1
ATOM 2058 C C . GLY A 1 272 ? -20.203 -24.969 1.191 1 94.12 272 GLY A C 1
ATOM 2059 O O . GLY A 1 272 ? -21.344 -25.156 1.616 1 94.12 272 GLY A O 1
ATOM 2060 N N . ARG A 1 273 ? -19.438 -23.969 1.647 1 96.56 273 ARG A N 1
ATOM 2061 C CA . ARG A 1 273 ? -19.953 -23.062 2.668 1 96.56 273 ARG A CA 1
ATOM 2062 C C . ARG A 1 273 ? -19.328 -21.672 2.545 1 96.56 273 ARG A C 1
ATOM 2064 O O . ARG A 1 273 ? -18.281 -21.516 1.91 1 96.56 273 ARG A O 1
ATOM 2071 N N . PRO A 1 274 ? -20.031 -20.656 3.17 1 97.69 274 PRO A N 1
ATOM 2072 C CA . PRO A 1 274 ? -19.422 -19.328 3.178 1 97.69 274 PRO A CA 1
ATOM 2073 C C . PRO A 1 274 ? -18.016 -19.312 3.801 1 97.69 274 PRO A C 1
ATOM 2075 O O . PRO A 1 274 ? -17.797 -19.953 4.832 1 97.69 274 PRO A O 1
ATOM 2078 N N . ILE A 1 275 ? -17.109 -18.625 3.18 1 97.88 275 ILE A N 1
ATOM 2079 C CA . ILE A 1 275 ? -15.734 -18.703 3.652 1 97.88 275 ILE A CA 1
ATOM 2080 C C . ILE A 1 275 ? -15.633 -18.078 5.043 1 97.88 275 ILE A C 1
ATOM 2082 O O . ILE A 1 275 ? -14.703 -18.375 5.797 1 97.88 275 ILE A O 1
ATOM 2086 N N . GLY A 1 276 ? -16.609 -17.172 5.453 1 98.12 276 GLY A N 1
ATOM 2087 C CA . GLY A 1 276 ? -16.625 -16.578 6.777 1 98.12 276 GLY A CA 1
ATOM 2088 C C . GLY A 1 276 ? -16.812 -17.578 7.891 1 98.12 276 GLY A C 1
ATOM 2089 O O . GLY A 1 276 ? -16.578 -17.281 9.062 1 98.12 276 GLY A O 1
ATOM 2090 N N . GLU A 1 277 ? -17.188 -18.766 7.59 1 98.06 277 GLU A N 1
ATOM 2091 C CA . GLU A 1 277 ? -17.422 -19.797 8.586 1 98.06 277 GLU A CA 1
ATOM 2092 C C . GLU A 1 277 ? -16.141 -20.531 8.938 1 98.06 277 GLU A C 1
ATOM 2094 O O . GLU A 1 277 ? -16.078 -21.266 9.93 1 98.06 277 GLU A O 1
ATOM 2099 N N . PHE A 1 278 ? -15.07 -20.422 8.164 1 97.75 278 PHE A N 1
ATOM 2100 C CA . PHE A 1 278 ? -13.805 -21.094 8.445 1 97.75 278 PHE A CA 1
ATOM 2101 C C . PHE A 1 278 ? -13.039 -20.375 9.547 1 97.75 278 PHE A C 1
ATOM 2103 O O . PHE A 1 278 ? -13.023 -19.141 9.594 1 97.75 278 PHE A O 1
ATOM 2110 N N . GLN A 1 279 ? -12.328 -21.047 10.391 1 97.5 279 GLN A N 1
ATOM 2111 C CA . GLN A 1 279 ? -11.695 -20.516 11.594 1 97.5 279 GLN A CA 1
ATOM 2112 C C . GLN A 1 279 ? -10.594 -19.516 11.25 1 97.5 279 GLN A C 1
ATOM 2114 O O . GLN A 1 279 ? -10.398 -18.531 11.961 1 97.5 279 GLN A O 1
ATOM 2119 N N . PHE A 1 280 ? -9.836 -19.75 10.203 1 97.12 280 PHE A N 1
ATOM 2120 C CA . PHE A 1 280 ? -8.766 -18.844 9.828 1 97.12 280 PHE A CA 1
ATOM 2121 C C . PHE A 1 280 ? -9.336 -17.469 9.445 1 97.12 280 PHE A C 1
ATOM 2123 O O . PHE A 1 280 ? -8.734 -16.438 9.75 1 97.12 280 PHE A O 1
ATOM 2130 N N . ILE A 1 281 ? -10.531 -17.5 8.758 1 98.25 281 ILE A N 1
ATOM 2131 C CA . ILE A 1 281 ? -11.164 -16.25 8.367 1 98.25 281 ILE A CA 1
ATOM 2132 C C . ILE A 1 281 ? -11.797 -15.578 9.586 1 98.25 281 ILE A C 1
ATOM 2134 O O . ILE A 1 281 ? -11.688 -14.359 9.758 1 98.25 281 ILE A O 1
ATOM 2138 N N . GLN A 1 282 ? -12.398 -16.359 10.469 1 98.44 282 GLN A N 1
ATOM 2139 C CA . GLN A 1 282 ? -12.977 -15.844 11.703 1 98.44 282 GLN A CA 1
ATOM 2140 C C . GLN A 1 282 ? -11.914 -15.195 12.578 1 98.44 282 GLN A C 1
ATOM 2142 O O . GLN A 1 282 ? -12.148 -14.141 13.172 1 98.44 282 GLN A O 1
ATOM 2147 N N . GLY A 1 283 ? -10.742 -15.836 12.703 1 98.5 283 GLY A N 1
ATOM 2148 C CA . GLY A 1 283 ? -9.641 -15.25 13.445 1 98.5 283 GLY A CA 1
ATOM 2149 C C . GLY A 1 283 ? -9.203 -13.898 12.906 1 98.5 283 GLY A C 1
ATOM 2150 O O . GLY A 1 283 ? -8.969 -12.961 13.672 1 98.5 283 GLY A O 1
ATOM 2151 N N . LYS A 1 284 ? -9.094 -13.805 11.562 1 98.44 284 LYS A N 1
ATOM 2152 C CA . LYS A 1 284 ? -8.727 -12.547 10.93 1 98.44 284 LYS A CA 1
ATOM 2153 C C . LYS A 1 284 ? -9.75 -11.461 11.234 1 98.44 284 LYS A C 1
ATOM 2155 O O . LYS A 1 284 ? -9.391 -10.32 11.523 1 98.44 284 LYS A O 1
ATOM 2160 N N . MET A 1 285 ? -11.047 -11.789 11.109 1 98.38 285 MET A N 1
ATOM 2161 C CA . MET A 1 285 ? -12.117 -10.828 11.367 1 98.38 285 MET A CA 1
ATOM 2162 C C . MET A 1 285 ? -12.07 -10.344 12.805 1 98.38 285 MET A C 1
ATOM 2164 O O . MET A 1 285 ? -12.25 -9.156 13.07 1 98.38 285 MET A O 1
ATOM 2168 N N . ALA A 1 286 ? -11.805 -11.242 13.766 1 98.69 286 ALA A N 1
ATOM 2169 C CA . ALA A 1 286 ? -11.719 -10.883 15.18 1 98.69 286 ALA A CA 1
ATOM 2170 C C . ALA A 1 286 ? -10.57 -9.906 15.422 1 98.69 286 ALA A C 1
ATOM 2172 O O . ALA A 1 286 ? -10.734 -8.914 16.141 1 98.69 286 ALA A O 1
ATOM 2173 N N . ASP A 1 287 ? -9.43 -10.211 14.812 1 98.69 287 ASP A N 1
ATOM 2174 C CA . ASP A 1 287 ? -8.266 -9.352 14.977 1 98.69 287 ASP A CA 1
ATOM 2175 C C . ASP A 1 287 ? -8.5 -7.977 14.352 1 98.69 287 ASP A C 1
ATOM 2177 O O . ASP A 1 287 ? -8.117 -6.953 14.922 1 98.69 287 ASP A O 1
ATOM 2181 N N . MET A 1 288 ? -9.102 -7.949 13.172 1 98.88 288 MET A N 1
ATOM 2182 C CA . MET A 1 288 ? -9.414 -6.691 12.492 1 98.88 288 MET A CA 1
ATOM 2183 C C . MET A 1 288 ? -10.375 -5.848 13.328 1 98.88 288 MET A C 1
ATOM 2185 O O . MET A 1 288 ? -10.141 -4.656 13.531 1 98.88 288 MET A O 1
ATOM 2189 N N . TYR A 1 289 ? -11.406 -6.469 13.852 1 98.75 289 TYR A N 1
ATOM 2190 C CA . TYR A 1 289 ? -12.414 -5.801 14.664 1 98.75 289 TYR A CA 1
ATOM 2191 C C . TYR A 1 289 ? -11.797 -5.227 15.938 1 98.75 289 TYR A C 1
ATOM 2193 O O . TYR A 1 289 ? -12.039 -4.066 16.281 1 98.75 289 TYR A O 1
ATOM 2201 N N . THR A 1 290 ? -10.953 -6.027 16.625 1 98.88 290 THR A N 1
ATOM 2202 C CA . THR A 1 290 ? -10.383 -5.598 17.891 1 98.88 290 THR A CA 1
ATOM 2203 C C . THR A 1 290 ? -9.352 -4.488 17.672 1 98.88 290 THR A C 1
ATOM 2205 O O . THR A 1 290 ? -9.219 -3.586 18.5 1 98.88 290 THR A O 1
ATOM 2208 N N . SER A 1 291 ? -8.625 -4.539 16.547 1 98.88 291 SER A N 1
ATOM 2209 C CA . SER A 1 291 ? -7.707 -3.465 16.188 1 98.88 291 SER A CA 1
ATOM 2210 C C . SER A 1 291 ? -8.445 -2.146 15.992 1 98.88 291 SER A C 1
ATOM 2212 O O . SER A 1 291 ? -8.023 -1.108 16.5 1 98.88 291 SER A O 1
ATOM 2214 N N . LEU A 1 292 ? -9.578 -2.18 15.258 1 98.88 292 LEU A N 1
ATOM 2215 C CA . LEU A 1 292 ? -10.367 -0.98 15 1 98.88 292 LEU A CA 1
ATOM 2216 C C . LEU A 1 292 ? -10.938 -0.424 16.297 1 98.88 292 LEU A C 1
ATOM 2218 O O . LEU A 1 292 ? -10.758 0.754 16.609 1 98.88 292 LEU A O 1
ATOM 2222 N N . GLN A 1 293 ? -11.523 -1.297 17.125 1 98.75 293 GLN A N 1
ATOM 2223 C CA . GLN A 1 293 ? -12.242 -0.839 18.312 1 98.75 293 GLN A CA 1
ATOM 2224 C C . GLN A 1 293 ? -11.281 -0.307 19.375 1 98.75 293 GLN A C 1
ATOM 2226 O O . GLN A 1 293 ? -11.555 0.707 20.016 1 98.75 293 GLN A O 1
ATOM 2231 N N . SER A 1 294 ? -10.188 -0.985 19.578 1 98.75 294 SER A N 1
ATOM 2232 C CA . SER A 1 294 ? -9.211 -0.522 20.562 1 98.75 294 SER A CA 1
ATOM 2233 C C . SER A 1 294 ? -8.57 0.792 20.125 1 98.75 294 SER A C 1
ATOM 2235 O O . SER A 1 294 ? -8.352 1.683 20.953 1 98.75 294 SER A O 1
ATOM 2237 N N . SER A 1 295 ? -8.297 0.956 18.828 1 98.88 295 SER A N 1
ATOM 2238 C CA . SER A 1 295 ? -7.742 2.201 18.297 1 98.88 295 SER A CA 1
ATOM 2239 C C . SER A 1 295 ? -8.734 3.35 18.438 1 98.88 295 SER A C 1
ATOM 2241 O O . SER A 1 295 ? -8.359 4.453 18.844 1 98.88 295 SER A O 1
ATOM 2243 N N . ARG A 1 296 ? -9.984 3.047 18.078 1 98.69 296 ARG A N 1
ATOM 2244 C CA . ARG A 1 296 ? -11.039 4.047 18.172 1 98.69 296 ARG A CA 1
ATOM 2245 C C . ARG A 1 296 ? -11.211 4.527 19.609 1 98.69 296 ARG A C 1
ATOM 2247 O O . ARG A 1 296 ? -11.273 5.73 19.859 1 98.69 296 ARG A O 1
ATOM 2254 N N . SER A 1 297 ? -11.273 3.572 20.531 1 98.81 297 SER A N 1
ATOM 2255 C CA . SER A 1 297 ? -11.414 3.912 21.953 1 98.81 297 SER A CA 1
ATOM 2256 C C . SER A 1 297 ? -10.242 4.766 22.422 1 98.81 297 SER A C 1
ATOM 2258 O O . SER A 1 297 ? -10.43 5.703 23.203 1 98.81 297 SER A O 1
ATOM 2260 N N . TYR A 1 298 ? -9.008 4.441 22.031 1 98.81 298 TYR A N 1
ATOM 2261 C CA . TYR A 1 298 ? -7.797 5.172 22.406 1 98.81 298 TYR A CA 1
ATOM 2262 C C . TYR A 1 298 ? -7.828 6.594 21.859 1 98.81 298 TYR A C 1
ATOM 2264 O O . TYR A 1 298 ? -7.641 7.555 22.609 1 98.81 298 TYR A O 1
ATOM 2272 N N . VAL A 1 299 ? -8.203 6.789 20.562 1 98.81 299 VAL A N 1
ATOM 2273 C CA . VAL A 1 299 ? -8.227 8.094 19.906 1 98.81 299 VAL A CA 1
ATOM 2274 C C . VAL A 1 299 ? -9.297 8.977 20.547 1 98.81 299 VAL A C 1
ATOM 2276 O O . VAL A 1 299 ? -9.039 10.133 20.875 1 98.81 299 VAL A O 1
ATOM 2279 N N . TYR A 1 300 ? -10.469 8.406 20.75 1 98.69 300 TYR A N 1
ATOM 2280 C CA . TYR A 1 300 ? -11.57 9.18 21.328 1 98.69 300 TYR A CA 1
ATOM 2281 C C . TYR A 1 300 ? -11.25 9.602 22.75 1 98.69 300 TYR A C 1
ATOM 2283 O O . TYR A 1 300 ? -11.609 10.703 23.172 1 98.69 300 TYR A O 1
ATOM 2291 N N . SER A 1 301 ? -10.633 8.711 23.484 1 98.75 301 SER A N 1
ATOM 2292 C CA . SER A 1 301 ? -10.266 9.039 24.859 1 98.75 301 SER A CA 1
ATOM 2293 C C . SER A 1 301 ? -9.281 10.203 24.906 1 98.75 301 SER A C 1
ATOM 2295 O O . SER A 1 301 ? -9.469 11.148 25.672 1 98.75 301 SER A O 1
ATOM 2297 N N . VAL A 1 302 ? -8.258 10.195 24.109 1 98.81 302 VAL A N 1
ATOM 2298 C CA . VAL A 1 302 ? -7.254 11.25 24.078 1 98.81 302 VAL A CA 1
ATOM 2299 C C . VAL A 1 302 ? -7.875 12.547 23.562 1 98.81 302 VAL A C 1
ATOM 2301 O O . VAL A 1 302 ? -7.535 13.633 24.031 1 98.81 302 VAL A O 1
ATOM 2304 N N . ALA A 1 303 ? -8.836 12.414 22.562 1 98.75 303 ALA A N 1
ATOM 2305 C CA . ALA A 1 303 ? -9.523 13.594 22.062 1 98.75 303 ALA A CA 1
ATOM 2306 C C . ALA A 1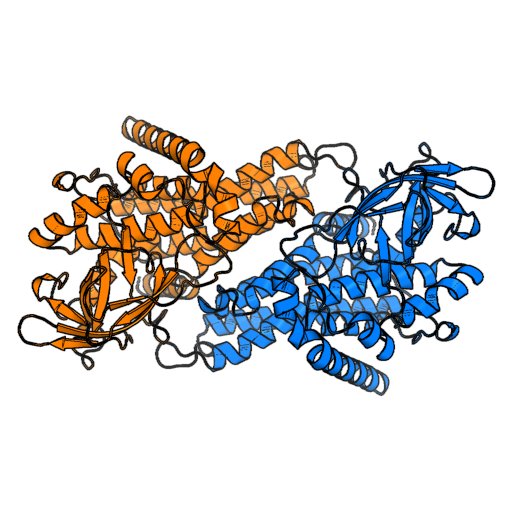 303 ? -10.312 14.289 23.172 1 98.75 303 ALA A C 1
ATOM 2308 O O . ALA A 1 303 ? -10.289 15.523 23.266 1 98.75 303 ALA A O 1
ATOM 2309 N N . ARG A 1 304 ? -11.008 13.523 24 1 98.19 304 ARG A N 1
ATOM 2310 C CA . ARG A 1 304 ? -11.75 14.086 25.109 1 98.19 304 ARG A CA 1
ATOM 2311 C C . ARG A 1 304 ? -10.812 14.781 26.109 1 98.19 304 ARG A C 1
ATOM 2313 O O . ARG A 1 304 ? -11.141 15.844 26.641 1 98.19 304 ARG A O 1
ATOM 2320 N N . ASP A 1 305 ? -9.695 14.156 26.375 1 98.5 305 ASP A N 1
ATOM 2321 C CA . ASP A 1 305 ? -8.703 14.766 27.266 1 98.5 305 ASP A CA 1
ATOM 2322 C C . ASP A 1 305 ? -8.234 16.109 26.719 1 98.5 305 ASP A C 1
ATOM 2324 O O . ASP A 1 305 ? -8.125 17.094 27.453 1 98.5 305 ASP A O 1
ATOM 2328 N N . CYS A 1 306 ? -7.953 16.203 25.438 1 98.06 306 CYS A N 1
ATOM 2329 C CA . CYS A 1 306 ? -7.52 17.438 24.797 1 98.06 306 CYS A CA 1
ATOM 2330 C C . CYS A 1 306 ? -8.609 18.5 24.891 1 98.06 306 CYS A C 1
ATOM 2332 O O . CYS A 1 306 ? -8.32 19.672 25.141 1 98.06 306 CYS A O 1
ATOM 2334 N N . ASP A 1 307 ? -9.875 18.094 24.688 1 97.56 307 ASP A N 1
ATOM 2335 C CA . ASP A 1 307 ? -11.008 19.016 24.797 1 97.56 307 ASP A CA 1
ATOM 2336 C C . ASP A 1 307 ? -11.133 19.594 26.203 1 97.56 307 ASP A C 1
ATOM 2338 O O . ASP A 1 307 ? -11.617 20.719 26.375 1 97.56 307 ASP A O 1
ATOM 2342 N N . ASN A 1 308 ? -10.656 18.828 27.125 1 97.31 308 ASN A N 1
ATOM 2343 C CA . ASN A 1 308 ? -10.711 19.266 28.516 1 97.31 308 ASN A CA 1
ATOM 2344 C C . ASN A 1 308 ? -9.43 20 28.922 1 97.31 308 ASN A C 1
ATOM 2346 O O . ASN A 1 308 ? -9.18 20.219 30.109 1 97.31 308 ASN A O 1
ATOM 2350 N N . GLY A 1 309 ? -8.633 20.297 28.016 1 95.38 309 GLY A N 1
ATOM 2351 C CA . GLY A 1 309 ? -7.465 21.141 28.25 1 95.38 309 GLY A CA 1
ATOM 2352 C C . GLY A 1 309 ? -6.215 20.344 28.578 1 95.38 309 GLY A C 1
ATOM 2353 O O . GLY A 1 309 ? -5.16 20.906 28.859 1 95.38 309 GLY A O 1
ATOM 2354 N N . ASN A 1 310 ? -6.234 19.078 28.531 1 96.62 310 ASN A N 1
ATOM 2355 C CA . ASN A 1 310 ? -5.098 18.203 28.797 1 96.62 310 ASN A CA 1
ATOM 2356 C C . ASN A 1 310 ? -4.488 17.672 27.5 1 96.62 310 ASN A C 1
ATOM 2358 O O . ASN A 1 310 ? -4.766 16.547 27.094 1 96.62 310 ASN A O 1
ATOM 2362 N N . VAL A 1 311 ? -3.611 18.469 26.953 1 96.88 311 VAL A N 1
ATOM 2363 C CA . VAL A 1 311 ? -2.91 18.062 25.75 1 96.88 311 VAL A CA 1
ATOM 2364 C C . VAL A 1 311 ? -1.553 17.469 26.109 1 96.88 311 VAL A C 1
ATOM 2366 O O . VAL A 1 311 ? -0.595 18.203 26.375 1 96.88 311 VAL A O 1
ATOM 2369 N N . ASN A 1 312 ? -1.494 16.156 26.094 1 96.56 312 ASN A N 1
ATOM 2370 C CA . ASN A 1 312 ? -0.29 15.414 26.453 1 96.56 312 ASN A CA 1
ATOM 2371 C C . ASN A 1 312 ? 0.448 14.906 25.219 1 96.56 312 ASN A C 1
ATOM 2373 O O . ASN A 1 312 ? -0.093 14.102 24.453 1 96.56 312 ASN A O 1
ATOM 2377 N N . PRO A 1 313 ? 1.706 15.328 25.047 1 96.12 313 PRO A N 1
ATOM 2378 C CA . PRO A 1 313 ? 2.453 14.953 23.844 1 96.12 313 PRO A CA 1
ATOM 2379 C C . PRO A 1 313 ? 2.572 13.445 23.656 1 96.12 313 PRO A C 1
ATOM 2381 O O . PRO A 1 313 ? 2.455 12.945 22.547 1 96.12 313 PRO A O 1
ATOM 2384 N N . LYS A 1 314 ? 2.832 12.695 24.719 1 97.19 314 LYS A N 1
ATOM 2385 C CA . LYS A 1 314 ? 3.006 11.25 24.562 1 97.19 314 LYS A CA 1
ATOM 2386 C C . LYS A 1 314 ? 1.694 10.578 24.172 1 97.19 314 LYS A C 1
ATOM 2388 O O . LYS A 1 314 ? 1.688 9.617 23.391 1 97.19 314 LYS A O 1
ATOM 2393 N N . ASP A 1 315 ? 0.557 11.062 24.656 1 98 315 ASP A N 1
ATOM 2394 C CA . ASP A 1 315 ? -0.736 10.484 24.297 1 98 315 ASP A CA 1
ATOM 2395 C C . ASP A 1 315 ? -1.087 10.797 22.844 1 98 315 ASP A C 1
ATOM 2397 O O . ASP A 1 315 ? -1.576 9.922 22.125 1 98 315 ASP A O 1
ATOM 2401 N N . CYS A 1 316 ? -0.85 12.039 22.453 1 98.25 316 CYS A N 1
ATOM 2402 C CA . CYS A 1 316 ? -1.147 12.445 21.078 1 98.25 316 CYS A CA 1
ATOM 2403 C C . CYS A 1 316 ? -0.258 11.711 20.078 1 98.25 316 CYS A C 1
ATOM 2405 O O . CYS A 1 316 ? -0.718 11.297 19.016 1 98.25 316 CYS A O 1
ATOM 2407 N N . ALA A 1 317 ? 1.023 11.516 20.422 1 98.25 317 ALA A N 1
ATOM 2408 C CA . ALA A 1 317 ? 1.92 10.719 19.594 1 98.25 317 ALA A CA 1
ATOM 2409 C C . ALA A 1 317 ? 1.514 9.25 19.594 1 98.25 317 ALA A C 1
ATOM 2411 O O . ALA A 1 317 ? 1.622 8.562 18.578 1 98.25 317 ALA A O 1
ATOM 2412 N N . GLY A 1 318 ? 1.062 8.758 20.781 1 98.5 318 GLY A N 1
ATOM 2413 C CA . GLY A 1 318 ? 0.708 7.359 20.953 1 98.5 318 GLY A CA 1
ATOM 2414 C C . GLY A 1 318 ? -0.479 6.934 20.109 1 98.5 318 GLY A C 1
ATOM 2415 O O . GLY A 1 318 ? -0.477 5.848 19.531 1 98.5 318 GLY A O 1
ATOM 2416 N N . VAL A 1 319 ? -1.54 7.754 20 1 98.62 319 VAL A N 1
ATOM 2417 C CA . VAL A 1 319 ? -2.758 7.367 19.297 1 98.62 319 VAL A CA 1
ATOM 2418 C C . VAL A 1 319 ? -2.471 7.246 17.797 1 98.62 319 VAL A C 1
ATOM 2420 O O . VAL A 1 319 ? -2.98 6.34 17.141 1 98.62 319 VAL A O 1
ATOM 2423 N N . ILE A 1 320 ? -1.656 8.164 17.266 1 98.69 320 ILE A N 1
ATOM 2424 C CA . ILE A 1 320 ? -1.409 8.078 15.82 1 98.69 320 ILE A CA 1
ATOM 2425 C C . ILE A 1 320 ? -0.44 6.934 15.531 1 98.69 320 ILE A C 1
ATOM 2427 O O . ILE A 1 320 ? -0.552 6.262 14.508 1 98.69 320 ILE A O 1
ATOM 2431 N N . LEU A 1 321 ? 0.559 6.676 16.391 1 98.75 321 LEU A N 1
ATOM 2432 C CA . LEU A 1 321 ? 1.435 5.52 16.25 1 98.75 321 LEU A CA 1
ATOM 2433 C C . LEU A 1 321 ? 0.625 4.23 16.203 1 98.75 321 LEU A C 1
ATOM 2435 O O . LEU A 1 321 ? 0.792 3.418 15.281 1 98.75 321 LEU A O 1
ATOM 2439 N N . CYS A 1 322 ? -0.297 4.078 17.125 1 98.62 322 CYS A N 1
ATOM 2440 C CA . CYS A 1 322 ? -1.104 2.871 17.281 1 98.62 322 CYS A CA 1
ATOM 2441 C C . CYS A 1 322 ? -2.057 2.699 16.109 1 98.62 322 CYS A C 1
ATOM 2443 O O . CYS A 1 322 ? -2.035 1.669 15.43 1 98.62 322 CYS A O 1
ATOM 2445 N N . ALA A 1 323 ? -2.859 3.693 15.828 1 98.88 323 ALA A N 1
ATOM 2446 C CA . ALA A 1 323 ? -3.896 3.602 14.805 1 98.88 323 ALA A CA 1
ATOM 2447 C C . ALA A 1 323 ? -3.281 3.426 13.422 1 98.88 323 ALA A C 1
ATOM 2449 O O . ALA A 1 323 ? -3.779 2.645 12.609 1 98.88 323 ALA A O 1
ATOM 2450 N N . ALA A 1 324 ? -2.182 4.156 13.133 1 98.88 324 ALA A N 1
ATOM 2451 C CA . ALA A 1 324 ? -1.548 4.121 11.82 1 98.88 324 ALA A CA 1
ATOM 2452 C C . ALA A 1 324 ? -1.025 2.725 11.5 1 98.88 324 ALA A C 1
ATOM 2454 O O . ALA A 1 324 ? -1.331 2.168 10.438 1 98.88 324 ALA A O 1
ATOM 2455 N N . GLU A 1 325 ? -0.279 2.139 12.359 1 98.75 325 GLU A N 1
ATOM 2456 C CA . GLU A 1 325 ? 0.325 0.835 12.102 1 98.75 325 GLU A CA 1
ATOM 2457 C C . GLU A 1 325 ? -0.732 -0.264 12.062 1 98.75 325 GLU A C 1
ATOM 2459 O O . GLU A 1 325 ? -0.639 -1.192 11.258 1 98.75 325 GLU A O 1
ATOM 2464 N N . ARG A 1 326 ? -1.738 -0.146 12.906 1 98.88 326 ARG A N 1
ATOM 2465 C CA . ARG A 1 326 ? -2.82 -1.124 12.891 1 98.88 326 ARG A CA 1
ATOM 2466 C C . ARG A 1 326 ? -3.613 -1.038 11.586 1 98.88 326 ARG A C 1
ATOM 2468 O O . ARG A 1 326 ? -4.059 -2.059 11.055 1 98.88 326 ARG A O 1
ATOM 2475 N N . ALA A 1 327 ? -3.838 0.157 11.109 1 98.94 327 ALA A N 1
ATOM 2476 C CA . ALA A 1 327 ? -4.578 0.316 9.859 1 98.94 327 ALA A CA 1
ATOM 2477 C C . ALA A 1 327 ? -3.869 -0.385 8.703 1 98.94 327 ALA A C 1
ATOM 2479 O O . ALA A 1 327 ? -4.516 -0.993 7.848 1 98.94 327 ALA A O 1
ATOM 2480 N N . THR A 1 328 ? -2.531 -0.28 8.625 1 98.94 328 THR A N 1
ATOM 2481 C CA . THR A 1 328 ? -1.764 -0.971 7.594 1 98.94 328 THR A CA 1
ATOM 2482 C C . THR A 1 328 ? -1.986 -2.479 7.676 1 98.94 328 THR A C 1
ATOM 2484 O O . THR A 1 328 ? -2.254 -3.127 6.66 1 98.94 328 THR A O 1
ATOM 2487 N N . GLN A 1 329 ? -1.941 -3.01 8.875 1 98.88 329 GLN A N 1
ATOM 2488 C CA . GLN A 1 329 ? -2.107 -4.445 9.062 1 98.88 329 GLN A CA 1
ATOM 2489 C C . GLN A 1 329 ? -3.529 -4.887 8.719 1 98.88 329 GLN A C 1
ATOM 2491 O O . GLN A 1 329 ? -3.73 -5.93 8.094 1 98.88 329 GLN A O 1
ATOM 2496 N N . VAL A 1 330 ? -4.504 -4.102 9.172 1 98.94 330 VAL A N 1
ATOM 2497 C CA . VAL A 1 330 ? -5.902 -4.414 8.898 1 98.94 330 VAL A CA 1
ATOM 2498 C C . VAL A 1 330 ? -6.156 -4.387 7.391 1 98.94 330 VAL A C 1
ATOM 2500 O O . VAL A 1 330 ? -6.871 -5.238 6.859 1 98.94 330 VAL A O 1
ATOM 2503 N N . ALA A 1 331 ? -5.559 -3.426 6.715 1 98.94 331 ALA A N 1
ATOM 2504 C CA . ALA A 1 331 ? -5.738 -3.324 5.27 1 98.94 331 ALA A CA 1
ATOM 2505 C C . ALA A 1 331 ? -5.109 -4.516 4.555 1 98.94 331 ALA A C 1
ATOM 2507 O O . ALA A 1 331 ? -5.656 -5.012 3.566 1 98.94 331 ALA A O 1
ATOM 2508 N N . LEU A 1 332 ? -3.969 -4.953 5.008 1 98.88 332 LEU A N 1
ATOM 2509 C CA . LEU A 1 332 ? -3.361 -6.156 4.449 1 98.88 332 LEU A CA 1
ATOM 2510 C C . LEU A 1 332 ? -4.289 -7.355 4.598 1 98.88 332 LEU A C 1
ATOM 2512 O O . LEU A 1 332 ? -4.445 -8.148 3.664 1 98.88 332 LEU A O 1
ATOM 2516 N N . GLN A 1 333 ? -4.887 -7.488 5.738 1 98.88 333 GLN A N 1
ATOM 2517 C CA . GLN A 1 333 ? -5.785 -8.609 5.988 1 98.88 333 GLN A CA 1
ATOM 2518 C C . GLN A 1 333 ? -7.055 -8.492 5.148 1 98.88 333 GLN A C 1
ATOM 2520 O O . GLN A 1 333 ? -7.629 -9.508 4.738 1 98.88 333 GLN A O 1
ATOM 2525 N N . ALA A 1 334 ? -7.508 -7.254 4.898 1 98.94 334 ALA A N 1
ATOM 2526 C CA . ALA A 1 334 ? -8.672 -7.082 4.031 1 98.94 334 ALA A CA 1
ATOM 2527 C C . ALA A 1 334 ? -8.406 -7.652 2.641 1 98.94 334 ALA A C 1
ATOM 2529 O O . ALA A 1 334 ? -9.25 -8.367 2.086 1 98.94 334 ALA A O 1
ATOM 2530 N N . ILE A 1 335 ? -7.234 -7.355 2.098 1 98.88 335 ILE A N 1
ATOM 2531 C CA . ILE A 1 335 ? -6.84 -7.938 0.82 1 98.88 335 ILE A CA 1
ATOM 2532 C C . ILE A 1 335 ? -6.859 -9.461 0.921 1 98.88 335 ILE A C 1
ATOM 2534 O O . ILE A 1 335 ? -7.406 -10.141 0.051 1 98.88 335 ILE A O 1
ATOM 2538 N N . GLN A 1 336 ? -6.312 -9.969 1.987 1 98.81 336 GLN A N 1
ATOM 2539 C CA . GLN A 1 336 ? -6.145 -11.406 2.174 1 98.81 336 GLN A CA 1
ATOM 2540 C C . GLN A 1 336 ? -7.496 -12.109 2.256 1 98.81 336 GLN A C 1
ATOM 2542 O O . GLN A 1 336 ? -7.676 -13.188 1.685 1 98.81 336 GLN A O 1
ATOM 2547 N N . CYS A 1 337 ? -8.414 -11.516 2.951 1 98.62 337 CYS A N 1
ATOM 2548 C CA . CYS A 1 337 ? -9.742 -12.102 3.123 1 98.62 337 CYS A CA 1
ATOM 2549 C C . CYS A 1 337 ? -10.453 -12.242 1.783 1 98.62 337 CYS A C 1
ATOM 2551 O O . CYS A 1 337 ? -11.219 -13.188 1.58 1 98.62 337 CYS A O 1
ATOM 2553 N N . LEU A 1 338 ? -10.18 -11.344 0.857 1 98.31 338 LEU A N 1
ATOM 2554 C CA . LEU A 1 338 ? -10.867 -11.367 -0.428 1 98.31 338 LEU A CA 1
ATOM 2555 C C . LEU A 1 338 ? -10.109 -12.227 -1.436 1 98.31 338 LEU A C 1
ATOM 2557 O O . LEU A 1 338 ? -10.602 -12.477 -2.537 1 98.31 338 LEU A O 1
ATOM 2561 N N . GLY A 1 339 ? -8.891 -12.664 -1.092 1 97.19 339 GLY A N 1
ATOM 2562 C CA . GLY A 1 339 ? -8.102 -13.477 -2.002 1 97.19 339 GLY A CA 1
ATOM 2563 C C . GLY A 1 339 ? -7.777 -12.773 -3.307 1 97.19 339 GLY A C 1
ATOM 2564 O O . GLY A 1 339 ? -7.312 -11.633 -3.303 1 97.19 339 GLY A O 1
ATOM 2565 N N . GLY A 1 340 ? -7.934 -13.461 -4.426 1 96.75 340 GLY A N 1
ATOM 2566 C CA . GLY A 1 340 ? -7.676 -12.891 -5.734 1 96.75 340 GLY A CA 1
ATOM 2567 C C . GLY A 1 340 ? -8.445 -11.602 -5.984 1 96.75 340 GLY A C 1
ATOM 2568 O O . GLY A 1 340 ? -7.902 -10.648 -6.543 1 96.75 340 GLY A O 1
ATOM 2569 N N . ASN A 1 341 ? -9.711 -11.586 -5.559 1 97.31 341 ASN A N 1
ATOM 2570 C CA . ASN A 1 341 ? -10.539 -10.406 -5.766 1 97.31 341 ASN A CA 1
ATOM 2571 C C . ASN A 1 341 ? -10 -9.203 -5 1 97.31 341 ASN A C 1
ATOM 2573 O O . ASN A 1 341 ? -10.117 -8.062 -5.457 1 97.31 341 ASN A O 1
ATOM 2577 N N . GLY A 1 342 ? -9.406 -9.445 -3.832 1 98.25 342 GLY A N 1
ATOM 2578 C CA . GLY A 1 342 ? -8.812 -8.367 -3.059 1 98.25 342 GLY A CA 1
ATOM 2579 C C . GLY A 1 342 ? -7.559 -7.797 -3.697 1 98.25 342 GLY A C 1
ATOM 2580 O O . GLY A 1 342 ? -7.098 -6.719 -3.316 1 98.25 342 GLY A O 1
ATOM 2581 N N . TYR A 1 343 ? -7.043 -8.539 -4.676 1 98.25 343 TYR A N 1
ATOM 2582 C CA . TYR A 1 343 ? -5.77 -8.195 -5.301 1 98.25 343 TYR A CA 1
ATOM 2583 C C . TYR A 1 343 ? -5.984 -7.566 -6.672 1 98.25 343 TYR A C 1
ATOM 2585 O O . TYR A 1 343 ? -5.031 -7.363 -7.426 1 98.25 343 TYR A O 1
ATOM 2593 N N . VAL A 1 344 ? -7.215 -7.336 -7.094 1 97.31 344 VAL A N 1
ATOM 2594 C CA . VAL A 1 344 ? -7.477 -6.613 -8.336 1 97.31 344 VAL A CA 1
ATOM 2595 C C . VAL A 1 344 ? -8.055 -5.234 -8.016 1 97.31 344 VAL A C 1
ATOM 2597 O O . VAL A 1 344 ? -8.695 -5.047 -6.984 1 97.31 344 VAL A O 1
ATOM 2600 N N . ASN A 1 345 ? -7.871 -4.293 -8.891 1 96.56 345 ASN A N 1
ATOM 2601 C CA . ASN A 1 345 ? -8.156 -2.891 -8.625 1 96.56 345 ASN A CA 1
ATOM 2602 C C . ASN A 1 345 ? -9.648 -2.59 -8.75 1 96.56 345 ASN A C 1
ATOM 2604 O O . ASN A 1 345 ? -10.094 -1.485 -8.43 1 96.56 345 ASN A O 1
ATOM 2608 N N . GLU A 1 346 ? -10.469 -3.605 -9.141 1 95.06 346 GLU A N 1
ATOM 2609 C CA . GLU A 1 346 ? -11.914 -3.451 -9.125 1 95.06 346 GLU A CA 1
ATOM 2610 C C . GLU A 1 346 ? -12.445 -3.363 -7.691 1 95.06 346 GLU A C 1
ATOM 2612 O O . GLU A 1 346 ? -13.508 -2.789 -7.449 1 95.06 346 GLU A O 1
ATOM 2617 N N . TYR A 1 347 ? -11.781 -4.004 -6.789 1 97.12 347 TYR A N 1
ATOM 2618 C CA . TYR A 1 347 ? -12.102 -3.893 -5.371 1 97.12 347 TYR A CA 1
ATOM 2619 C C . TYR A 1 347 ? -11.273 -2.799 -4.707 1 97.12 347 TYR A C 1
ATOM 2621 O O . TYR A 1 347 ? -10.211 -2.426 -5.211 1 97.12 347 TYR A O 1
ATOM 2629 N N . VAL A 1 348 ? -11.68 -2.342 -3.584 1 98.19 348 VAL A N 1
ATOM 2630 C CA . VAL A 1 348 ? -11.141 -1.125 -2.986 1 98.19 348 VAL A CA 1
ATOM 2631 C C . VAL A 1 348 ? -9.945 -1.471 -2.102 1 98.19 348 VAL A C 1
ATOM 2633 O O . VAL A 1 348 ? -9.18 -0.586 -1.703 1 98.19 348 VAL A O 1
ATOM 2636 N N . THR A 1 349 ? -9.695 -2.732 -1.821 1 98.75 349 THR A N 1
ATOM 2637 C CA . THR A 1 349 ? -8.805 -3.127 -0.736 1 98.75 349 THR A CA 1
ATOM 2638 C C . THR A 1 349 ? -7.371 -2.682 -1.022 1 98.75 349 THR A C 1
ATOM 2640 O O . THR A 1 349 ? -6.652 -2.262 -0.112 1 98.75 349 THR A O 1
ATOM 2643 N N . GLY A 1 350 ? -6.934 -2.742 -2.283 1 98.75 350 GLY A N 1
ATOM 2644 C CA . GLY A 1 350 ? -5.609 -2.244 -2.627 1 98.75 350 GLY A CA 1
ATOM 2645 C C . GLY A 1 350 ? -5.426 -0.772 -2.311 1 98.75 350 GLY A C 1
ATOM 2646 O O . GLY A 1 350 ? -4.383 -0.367 -1.797 1 98.75 350 GLY A O 1
ATOM 2647 N N . ARG A 1 351 ? -6.406 0.025 -2.67 1 98.69 351 ARG A N 1
ATOM 2648 C CA . ARG A 1 351 ? -6.383 1.451 -2.365 1 98.69 351 ARG A CA 1
ATOM 2649 C C . ARG A 1 351 ? -6.301 1.689 -0.861 1 98.69 351 ARG A C 1
ATOM 2651 O O . ARG A 1 351 ? -5.539 2.545 -0.403 1 98.69 351 ARG A O 1
ATOM 2658 N N . LEU A 1 352 ? -7.066 0.904 -0.063 1 98.94 352 LEU A N 1
ATOM 2659 C CA . LEU A 1 352 ? -7.094 1.08 1.385 1 98.94 352 LEU A CA 1
ATOM 2660 C C . LEU A 1 352 ? -5.715 0.816 1.988 1 98.94 352 LEU A C 1
ATOM 2662 O O . LEU A 1 352 ? -5.281 1.536 2.891 1 98.94 352 LEU A O 1
ATOM 2666 N N . LEU A 1 353 ? -4.988 -0.19 1.48 1 98.94 353 LEU A N 1
ATOM 2667 C CA . LEU A 1 353 ? -3.633 -0.47 1.945 1 98.94 353 LEU A CA 1
ATOM 2668 C C . LEU A 1 353 ? -2.699 0.693 1.632 1 98.94 353 LEU A C 1
ATOM 2670 O O . LEU A 1 353 ? -1.953 1.148 2.502 1 98.94 353 LEU A O 1
ATOM 2674 N N . ARG A 1 354 ? -2.727 1.137 0.384 1 98.81 354 ARG A N 1
ATOM 2675 C CA . ARG A 1 354 ? -1.848 2.219 -0.047 1 98.81 354 ARG A CA 1
ATOM 2676 C C . ARG A 1 354 ? -2.113 3.492 0.75 1 98.81 354 ARG A C 1
ATOM 2678 O O . ARG A 1 354 ? -1.179 4.188 1.149 1 98.81 354 ARG A O 1
ATOM 2685 N N . ASP A 1 355 ? -3.396 3.77 1.038 1 98.88 355 ASP A N 1
ATOM 2686 C CA . ASP A 1 355 ? -3.77 4.953 1.808 1 98.88 355 ASP A CA 1
ATOM 2687 C C . ASP A 1 355 ? -3.324 4.824 3.262 1 98.88 355 ASP A C 1
ATOM 2689 O O . ASP A 1 355 ? -2.828 5.785 3.852 1 98.88 355 ASP A O 1
ATOM 2693 N N . ALA A 1 356 ? -3.502 3.662 3.84 1 98.94 356 ALA A N 1
ATOM 2694 C CA . ALA A 1 356 ? -3.174 3.445 5.246 1 98.94 356 ALA A CA 1
ATOM 2695 C C . ALA A 1 356 ? -1.693 3.705 5.512 1 98.94 356 ALA A C 1
ATOM 2697 O O . ALA A 1 356 ? -1.332 4.273 6.547 1 98.94 356 ALA A O 1
ATOM 2698 N N . LYS A 1 357 ? -0.868 3.34 4.582 1 98.88 357 LYS A N 1
ATOM 2699 C CA . LYS A 1 357 ? 0.576 3.336 4.805 1 98.88 357 LYS A CA 1
ATOM 2700 C C . LYS A 1 357 ? 1.103 4.75 5.02 1 98.88 357 LYS A C 1
ATOM 2702 O O . LYS A 1 357 ? 2.088 4.953 5.73 1 98.88 357 LYS A O 1
ATOM 2707 N N . LEU A 1 358 ? 0.434 5.723 4.488 1 98.75 358 LEU A N 1
ATOM 2708 C CA . LEU A 1 358 ? 0.89 7.102 4.617 1 98.75 358 LEU A CA 1
ATOM 2709 C C . LEU A 1 358 ? 0.953 7.52 6.082 1 98.75 358 LEU A C 1
ATOM 2711 O O . LEU A 1 358 ? 1.832 8.289 6.477 1 98.75 358 LEU A O 1
ATOM 2715 N N . TYR A 1 359 ? 0.051 7.047 6.902 1 98.75 359 TYR A N 1
ATOM 2716 C CA . TYR A 1 359 ? -0.117 7.551 8.266 1 98.75 359 TYR A CA 1
ATOM 2717 C C . TYR A 1 359 ? 1.029 7.098 9.156 1 98.75 359 TYR A C 1
ATOM 2719 O O . TYR A 1 359 ? 1.188 7.594 10.273 1 98.75 359 TYR A O 1
ATOM 2727 N N . GLU A 1 360 ? 1.851 6.191 8.688 1 98.69 360 GLU A N 1
ATOM 2728 C CA . GLU A 1 360 ? 3.055 5.801 9.414 1 98.69 360 GLU A CA 1
ATOM 2729 C C . GLU A 1 360 ? 4.219 6.734 9.094 1 98.69 360 GLU A C 1
ATOM 2731 O O . GLU A 1 360 ? 5.277 6.652 9.727 1 98.69 360 GLU A O 1
ATOM 2736 N N . ILE A 1 361 ? 4.023 7.652 8.125 1 97.94 361 ILE A N 1
ATOM 2737 C CA . ILE A 1 361 ? 5.109 8.461 7.586 1 97.94 361 ILE A CA 1
ATOM 2738 C C . ILE A 1 361 ? 4.801 9.945 7.801 1 97.94 361 ILE A C 1
ATOM 2740 O O . ILE A 1 361 ? 5.629 10.688 8.328 1 97.94 361 ILE A O 1
ATOM 2744 N N . GLY A 1 362 ? 3.525 10.281 7.441 1 93 362 GLY A N 1
ATOM 2745 C CA . GLY A 1 362 ? 3.129 11.68 7.445 1 93 362 GLY A CA 1
ATOM 2746 C C . GLY A 1 362 ? 2.998 12.258 8.844 1 93 362 GLY A C 1
ATOM 2747 O O . GLY A 1 362 ? 2.641 11.547 9.781 1 93 362 GLY A O 1
ATOM 2748 N N . ALA A 1 363 ? 3.262 13.594 8.969 1 83.81 363 ALA A N 1
ATOM 2749 C CA . ALA A 1 363 ? 3.148 14.367 10.203 1 83.81 363 ALA A CA 1
ATOM 2750 C C . ALA A 1 363 ? 4.09 13.82 11.281 1 83.81 363 ALA A C 1
ATOM 2752 O O . ALA A 1 363 ? 3.764 13.852 12.469 1 83.81 363 ALA A O 1
ATOM 2753 N N . GLY A 1 364 ? 5.211 13.258 10.852 1 90.56 364 GLY A N 1
ATOM 2754 C CA . GLY A 1 364 ? 6.172 12.609 11.734 1 90.56 364 GLY A CA 1
ATOM 2755 C C . GLY A 1 364 ? 6.082 11.094 11.703 1 90.56 364 GLY A C 1
ATOM 2756 O O . GLY A 1 364 ? 5.043 10.523 12.039 1 90.56 364 GLY A O 1
ATOM 2757 N N . THR A 1 365 ? 7.152 10.492 11.344 1 96.5 365 THR A N 1
ATOM 2758 C CA . THR A 1 365 ? 7.199 9.047 11.133 1 96.5 365 THR A CA 1
ATOM 2759 C C . THR A 1 365 ? 6.93 8.297 12.438 1 96.5 365 THR A C 1
ATOM 2761 O O . THR A 1 365 ? 7.023 8.883 13.516 1 96.5 365 THR A O 1
ATOM 2764 N N . SER A 1 366 ? 6.566 7.047 12.312 1 98 366 SER A N 1
ATOM 2765 C CA . SER A 1 366 ? 6.414 6.176 13.477 1 98 366 SER A CA 1
ATOM 2766 C C . SER A 1 366 ? 7.66 6.199 14.352 1 98 366 SER A C 1
ATOM 2768 O O . SER A 1 366 ? 7.559 6.125 15.578 1 98 366 SER A O 1
ATOM 2770 N N . GLU A 1 367 ? 8.883 6.332 13.82 1 97.5 367 GLU A N 1
ATOM 2771 C CA . GLU A 1 367 ? 10.133 6.41 14.57 1 97.5 367 GLU A CA 1
ATOM 2772 C C . GLU A 1 367 ? 10.18 7.66 15.438 1 97.5 367 GLU A C 1
ATOM 2774 O O . GLU A 1 367 ? 10.547 7.59 16.609 1 97.5 367 GLU A O 1
ATOM 2779 N N . VAL A 1 368 ? 9.773 8.812 14.828 1 96.5 368 VAL A N 1
ATOM 2780 C CA . VAL A 1 368 ? 9.766 10.07 15.57 1 96.5 368 VAL A CA 1
ATOM 2781 C C . VAL A 1 368 ? 8.758 10.008 16.703 1 96.5 368 VAL A C 1
ATOM 2783 O O . VAL A 1 368 ? 9.031 10.453 17.828 1 96.5 368 VAL A O 1
ATOM 2786 N N . ARG A 1 369 ? 7.582 9.469 16.422 1 97.94 369 ARG A N 1
ATOM 2787 C CA . ARG A 1 369 ? 6.559 9.312 17.453 1 97.94 369 ARG A CA 1
ATOM 2788 C C . ARG A 1 369 ? 7.062 8.453 18.609 1 97.94 369 ARG A C 1
ATOM 2790 O O . ARG A 1 369 ? 6.816 8.773 19.781 1 97.94 369 ARG A O 1
ATOM 2797 N N . ARG A 1 370 ? 7.766 7.344 18.281 1 98 370 ARG A N 1
ATOM 2798 C CA . ARG A 1 370 ? 8.344 6.488 19.312 1 98 370 ARG A CA 1
ATOM 2799 C C . ARG A 1 370 ? 9.383 7.25 20.125 1 98 370 ARG A C 1
ATOM 2801 O O . ARG A 1 370 ? 9.477 7.059 21.344 1 98 370 ARG A O 1
ATOM 2808 N N . ILE A 1 371 ? 10.18 8.109 19.531 1 96.81 371 ILE A N 1
ATOM 2809 C CA . ILE A 1 371 ? 11.156 8.938 20.234 1 96.81 371 ILE A CA 1
ATOM 2810 C C . ILE A 1 371 ? 10.438 9.859 21.203 1 96.81 371 ILE A C 1
ATOM 2812 O O . ILE A 1 371 ? 10.828 9.977 22.375 1 96.81 371 ILE A O 1
ATOM 2816 N N . ILE A 1 372 ? 9.344 10.539 20.75 1 96.12 372 ILE A N 1
ATOM 2817 C CA . ILE A 1 372 ? 8.578 11.461 21.594 1 96.12 372 ILE A CA 1
ATOM 2818 C C . ILE A 1 372 ? 8.055 10.727 22.812 1 96.12 372 ILE A C 1
ATOM 2820 O O . ILE A 1 372 ? 8.242 11.195 23.953 1 96.12 372 ILE A O 1
ATOM 2824 N N . ILE A 1 373 ? 7.441 9.57 22.625 1 97.94 373 ILE A N 1
ATOM 2825 C CA . ILE A 1 373 ? 6.855 8.789 23.703 1 97.94 373 ILE A CA 1
ATOM 2826 C C . ILE A 1 373 ? 7.953 8.32 24.672 1 97.94 373 ILE A C 1
ATOM 2828 O O . ILE A 1 373 ? 7.84 8.5 25.875 1 97.94 373 ILE A O 1
ATOM 2832 N N . GLY A 1 374 ? 9.039 7.758 24.094 1 97.69 374 GLY A N 1
ATOM 2833 C CA . GLY A 1 374 ? 10.133 7.258 24.906 1 97.69 374 GLY A CA 1
ATOM 2834 C C . GLY A 1 374 ? 10.789 8.336 25.766 1 97.69 374 GLY A C 1
ATOM 2835 O O . GLY A 1 374 ? 11.07 8.117 26.938 1 97.69 374 GLY A O 1
ATOM 2836 N N . ARG A 1 375 ? 11.047 9.477 25.141 1 96.31 375 ARG A N 1
ATOM 2837 C CA . ARG A 1 375 ? 11.672 10.578 25.844 1 96.31 375 ARG A CA 1
ATOM 2838 C C . ARG A 1 375 ? 10.797 11.07 27 1 96.31 375 ARG A C 1
ATOM 2840 O O . ARG A 1 375 ? 11.281 11.328 28.094 1 96.31 375 ARG A O 1
ATOM 2847 N N . GLU A 1 376 ? 9.508 11.25 26.703 1 95.88 376 GLU A N 1
ATOM 2848 C CA . GLU A 1 376 ? 8.586 11.711 27.734 1 95.88 376 GLU A CA 1
ATOM 2849 C C . GLU A 1 376 ? 8.516 10.719 28.891 1 95.88 376 GLU A C 1
ATOM 2851 O O . GLU A 1 376 ? 8.5 11.117 30.062 1 95.88 376 GLU A O 1
ATOM 2856 N N . LEU A 1 377 ? 8.453 9.422 28.625 1 97.25 377 LEU A N 1
ATOM 2857 C CA . LEU A 1 377 ? 8.391 8.391 29.641 1 97.25 377 LEU A CA 1
ATOM 2858 C C . LEU A 1 377 ? 9.68 8.359 30.469 1 97.25 377 LEU A C 1
ATOM 2860 O O . LEU A 1 377 ? 9.641 8.164 31.688 1 97.25 377 LEU A O 1
ATOM 2864 N N . PHE A 1 378 ? 10.773 8.562 29.797 1 96.38 378 PHE A N 1
ATOM 2865 C CA . PHE A 1 378 ? 12.07 8.516 30.469 1 96.38 378 PHE A CA 1
ATOM 2866 C C . PHE A 1 378 ? 12.219 9.688 31.438 1 96.38 378 PHE A C 1
ATOM 2868 O O . PHE A 1 378 ? 12.883 9.57 32.469 1 96.38 378 PHE A O 1
ATOM 2875 N N . LYS A 1 379 ? 11.648 10.797 31.094 1 95.25 379 LYS A N 1
ATOM 2876 C CA . LYS A 1 379 ? 11.703 11.984 31.953 1 95.25 379 LYS A CA 1
ATOM 2877 C C . LYS A 1 379 ? 10.867 11.805 33.219 1 95.25 379 LYS A C 1
ATOM 2879 O O . LYS A 1 379 ? 11.133 12.43 34.219 1 95.25 379 LYS A O 1
ATOM 2884 N N . GLU A 1 380 ? 9.852 11.094 33.25 1 91.5 380 GLU A N 1
ATOM 2885 C CA . GLU A 1 380 ? 8.984 10.844 34.406 1 91.5 380 GLU A CA 1
ATOM 2886 C C . GLU A 1 380 ? 9.68 9.938 35.438 1 91.5 380 GLU A C 1
ATOM 2888 O O . GLU A 1 380 ? 9.422 10.047 36.625 1 91.5 380 GLU A O 1
ATOM 2893 N N . MET B 1 1 ? 32.562 -28.641 -2.504 1 55.47 1 MET B N 1
ATOM 2894 C CA . MET B 1 1 ? 33.25 -27.391 -2.861 1 55.47 1 MET B CA 1
ATOM 2895 C C . MET B 1 1 ? 32.969 -27.016 -4.312 1 55.47 1 MET B C 1
ATOM 2897 O O . MET B 1 1 ? 32.594 -25.875 -4.598 1 55.47 1 MET B O 1
ATOM 2901 N N . LYS B 1 2 ? 33.125 -27.891 -5.266 1 60.84 2 LYS B N 1
ATOM 2902 C CA . LYS B 1 2 ? 32.906 -27.703 -6.691 1 60.84 2 LYS B CA 1
ATOM 2903 C C . LYS B 1 2 ? 31.422 -27.406 -6.961 1 60.84 2 LYS B C 1
ATOM 2905 O O . LYS B 1 2 ? 31.094 -26.547 -7.773 1 60.84 2 LYS B O 1
ATOM 2910 N N . VAL B 1 3 ? 30.531 -28.078 -6.203 1 63.47 3 VAL B N 1
ATOM 2911 C CA . VAL B 1 3 ? 29.094 -27.859 -6.383 1 63.47 3 VAL B CA 1
ATOM 2912 C C . VAL B 1 3 ? 28.719 -26.469 -5.898 1 63.47 3 VAL B C 1
ATOM 2914 O O . VAL B 1 3 ? 27.922 -25.766 -6.547 1 63.47 3 VAL B O 1
ATOM 2917 N N . LEU B 1 4 ? 29.203 -26.062 -4.855 1 74.56 4 LEU B N 1
ATOM 2918 C CA . LEU B 1 4 ? 28.953 -24.719 -4.316 1 74.56 4 LEU B CA 1
ATOM 2919 C C . LEU B 1 4 ? 29.453 -23.641 -5.27 1 74.56 4 LEU B C 1
ATOM 2921 O O . LEU B 1 4 ? 28.812 -22.609 -5.445 1 74.56 4 LEU B O 1
ATOM 2925 N N . THR B 1 5 ? 30.578 -23.922 -5.926 1 80.25 5 THR B N 1
ATOM 2926 C CA . THR B 1 5 ? 31.156 -22.969 -6.871 1 80.25 5 THR B CA 1
ATOM 2927 C C . THR B 1 5 ? 30.266 -22.828 -8.102 1 80.25 5 THR B C 1
ATOM 2929 O O . THR B 1 5 ? 30.062 -21.719 -8.594 1 80.25 5 THR B O 1
ATOM 2932 N N . LEU B 1 6 ? 29.688 -23.906 -8.484 1 87.5 6 LEU B N 1
ATOM 2933 C CA . LEU B 1 6 ? 28.812 -23.891 -9.656 1 87.5 6 LEU B CA 1
ATOM 2934 C C . LEU B 1 6 ? 27.516 -23.156 -9.359 1 87.5 6 LEU B C 1
ATOM 2936 O O . LEU B 1 6 ? 27.016 -22.406 -10.195 1 87.5 6 LEU B O 1
ATOM 2940 N N . LEU B 1 7 ? 27 -23.438 -8.195 1 92.06 7 LEU B N 1
ATOM 2941 C CA . LEU B 1 7 ? 25.766 -22.797 -7.785 1 92.06 7 LEU B CA 1
ATOM 2942 C C . LEU B 1 7 ? 25.953 -21.281 -7.707 1 92.06 7 LEU B C 1
ATOM 2944 O O . LEU B 1 7 ? 25.078 -20.516 -8.125 1 92.06 7 LEU B O 1
ATOM 2948 N N . LEU B 1 8 ? 27.047 -20.875 -7.18 1 92.75 8 LEU B N 1
ATOM 2949 C CA . LEU B 1 8 ? 27.328 -19.453 -7.039 1 92.75 8 LEU B CA 1
ATOM 2950 C C . LEU B 1 8 ? 27.531 -18.797 -8.406 1 92.75 8 LEU B C 1
ATOM 2952 O O . LEU B 1 8 ? 27.094 -17.656 -8.625 1 92.75 8 LEU B O 1
ATOM 2956 N N . GLN B 1 9 ? 28.25 -19.484 -9.273 1 94.94 9 GLN B N 1
ATOM 2957 C CA . GLN B 1 9 ? 28.453 -18.984 -10.625 1 94.94 9 GLN B CA 1
ATOM 2958 C C . GLN B 1 9 ? 27.125 -18.844 -11.367 1 94.94 9 GLN B C 1
ATOM 2960 O O . GLN B 1 9 ? 26.906 -17.875 -12.102 1 94.94 9 GLN B O 1
ATOM 2965 N N . PHE B 1 10 ? 26.328 -19.859 -11.203 1 97.06 10 PHE B N 1
ATOM 2966 C CA . PHE B 1 10 ? 25 -19.812 -11.812 1 97.06 10 PHE B CA 1
ATOM 2967 C C . PHE B 1 10 ? 24.219 -18.609 -11.297 1 97.06 10 PHE B C 1
ATOM 2969 O O . PHE B 1 10 ? 23.656 -17.859 -12.078 1 97.06 10 PHE B O 1
ATOM 2976 N N . LYS B 1 11 ? 24.188 -18.438 -10.008 1 97.94 11 LYS B N 1
ATOM 2977 C CA . LYS B 1 11 ? 23.469 -17.328 -9.398 1 97.94 11 LYS B CA 1
ATOM 2978 C C . LYS B 1 11 ? 23.984 -15.984 -9.922 1 97.94 11 LYS B C 1
ATOM 2980 O O . LYS B 1 11 ? 23.188 -15.102 -10.266 1 97.94 11 LYS B O 1
ATOM 2985 N N . GLU B 1 12 ? 25.25 -15.773 -9.984 1 97.81 12 GLU B N 1
ATOM 2986 C CA . GLU B 1 12 ? 25.859 -14.531 -10.461 1 97.81 12 GLU B CA 1
ATOM 2987 C C . GLU B 1 12 ? 25.5 -14.266 -11.914 1 97.81 12 GLU B C 1
ATOM 2989 O O . GLU B 1 12 ? 25.234 -13.117 -12.289 1 97.81 12 GLU B O 1
ATOM 2994 N N . SER B 1 13 ? 25.547 -15.32 -12.68 1 97.88 13 SER B N 1
ATOM 2995 C CA . SER B 1 13 ? 25.219 -15.18 -14.102 1 97.88 13 SER B CA 1
ATOM 2996 C C . SER B 1 13 ? 23.766 -14.773 -14.289 1 97.88 13 SER B C 1
ATOM 2998 O O . SER B 1 13 ? 23.469 -13.898 -15.109 1 97.88 13 SER B O 1
ATOM 3000 N N . VAL B 1 14 ? 22.859 -15.414 -13.586 1 98.69 14 VAL B N 1
ATOM 3001 C CA . VAL B 1 14 ? 21.453 -15.086 -13.695 1 98.69 14 VAL B CA 1
ATOM 3002 C C . VAL B 1 14 ? 21.203 -13.672 -13.172 1 98.69 14 VAL B C 1
ATOM 3004 O O . VAL B 1 14 ? 20.406 -12.922 -13.75 1 98.69 14 VAL B O 1
ATOM 3007 N N . SER B 1 15 ? 21.828 -13.344 -12.078 1 98.69 15 SER B N 1
ATOM 3008 C CA . SER B 1 15 ? 21.719 -12 -11.531 1 98.69 15 SER B CA 1
ATOM 3009 C C . SER B 1 15 ? 22.141 -10.945 -12.555 1 98.69 15 SER B C 1
ATOM 3011 O O . SER B 1 15 ? 21.438 -9.945 -12.742 1 98.69 15 SER B O 1
ATOM 3013 N N . GLN B 1 16 ? 23.266 -11.164 -13.188 1 98.62 16 GLN B N 1
ATOM 3014 C CA . GLN B 1 16 ? 23.766 -10.234 -14.195 1 98.62 16 GLN B CA 1
ATOM 3015 C C . GLN B 1 16 ? 22.781 -10.117 -15.359 1 98.62 16 GLN B C 1
ATOM 3017 O O . GLN B 1 16 ? 22.484 -9.008 -15.82 1 98.62 16 GLN B O 1
ATOM 3022 N N . PHE B 1 17 ? 22.359 -11.234 -15.836 1 98.75 17 PHE B N 1
ATOM 3023 C CA . PHE B 1 17 ? 21.375 -11.242 -16.906 1 98.75 17 PHE B CA 1
ATOM 3024 C C . PHE B 1 17 ? 20.141 -10.438 -16.516 1 98.75 17 PHE B C 1
ATOM 3026 O O . PHE B 1 17 ? 19.672 -9.586 -17.266 1 98.75 17 PHE B O 1
ATOM 3033 N N . ALA B 1 18 ? 19.531 -10.695 -15.289 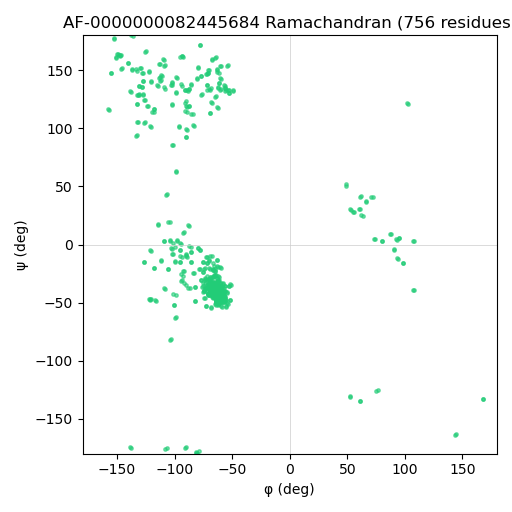1 98.88 18 ALA B N 1
ATOM 3034 C CA . ALA B 1 18 ? 18.312 -10.062 -14.82 1 98.88 18 ALA B CA 1
ATOM 3035 C C . ALA B 1 18 ? 18.484 -8.555 -14.672 1 98.88 18 ALA B C 1
ATOM 3037 O O . ALA B 1 18 ? 17.609 -7.777 -15.07 1 98.88 18 ALA B O 1
ATOM 3038 N N . GLN B 1 19 ? 19.609 -8.133 -14.133 1 98.56 19 GLN B N 1
ATOM 3039 C CA . GLN B 1 19 ? 19.875 -6.719 -13.891 1 98.56 19 GLN B CA 1
ATOM 3040 C C . GLN B 1 19 ? 20.094 -5.973 -15.203 1 98.56 19 GLN B C 1
ATOM 3042 O O . GLN B 1 19 ? 19.734 -4.801 -15.328 1 98.56 19 GLN B O 1
ATOM 3047 N N . GLU B 1 20 ? 20.625 -6.656 -16.188 1 98.5 20 GLU B N 1
ATOM 3048 C CA . GLU B 1 20 ? 20.953 -6.012 -17.469 1 98.5 20 GLU B CA 1
ATOM 3049 C C . GLU B 1 20 ? 19.75 -6.016 -18.406 1 98.5 20 GLU B C 1
ATOM 3051 O O . GLU B 1 20 ? 19.5 -5.039 -19.109 1 98.5 20 GLU B O 1
ATOM 3056 N N . LYS B 1 21 ? 18.984 -7.105 -18.375 1 98.62 21 LYS B N 1
ATOM 3057 C CA . LYS B 1 21 ? 18 -7.305 -19.438 1 98.62 21 LYS B CA 1
ATOM 3058 C C . LYS B 1 21 ? 16.594 -7.039 -18.938 1 98.62 21 LYS B C 1
ATOM 3060 O O . LYS B 1 21 ? 15.695 -6.715 -19.719 1 98.62 21 LYS B O 1
ATOM 3065 N N . ILE B 1 22 ? 16.391 -7.105 -17.641 1 98.75 22 ILE B N 1
ATOM 3066 C CA . ILE B 1 22 ? 15.023 -7.059 -17.125 1 98.75 22 ILE B CA 1
ATOM 3067 C C . ILE B 1 22 ? 14.836 -5.812 -16.266 1 98.75 22 ILE B C 1
ATOM 3069 O O . ILE B 1 22 ? 13.914 -5.023 -16.484 1 98.75 22 ILE B O 1
ATOM 3073 N N . ALA B 1 23 ? 15.719 -5.512 -15.336 1 98.75 23 ALA B N 1
ATOM 3074 C CA . ALA B 1 23 ? 15.594 -4.465 -14.32 1 98.75 23 ALA B CA 1
ATOM 3075 C C . ALA B 1 23 ? 15.352 -3.105 -14.969 1 98.75 23 ALA B C 1
ATOM 3077 O O . ALA B 1 23 ? 14.523 -2.324 -14.484 1 98.75 23 ALA B O 1
ATOM 3078 N N . PRO B 1 24 ? 16.031 -2.787 -16.094 1 98.25 24 PRO B N 1
ATOM 3079 C CA . PRO B 1 24 ? 15.828 -1.46 -16.688 1 98.25 24 PRO B CA 1
ATOM 3080 C C . PRO B 1 24 ? 14.391 -1.231 -17.156 1 98.25 24 PRO B C 1
ATOM 3082 O O . PRO B 1 24 ? 13.969 -0.085 -17.328 1 98.25 24 PRO B O 1
ATOM 3085 N N . HIS B 1 25 ? 13.633 -2.309 -17.328 1 98.44 25 HIS B N 1
ATOM 3086 C CA . HIS B 1 25 ? 12.281 -2.197 -17.859 1 98.44 25 HIS B CA 1
ATOM 3087 C C . HIS B 1 25 ? 11.242 -2.316 -16.75 1 98.44 25 HIS B C 1
ATOM 3089 O O . HIS B 1 25 ? 10.047 -2.096 -16.984 1 98.44 25 HIS B O 1
ATOM 3095 N N . ALA B 1 26 ? 11.648 -2.654 -15.555 1 98.5 26 ALA B N 1
ATOM 3096 C CA . ALA B 1 26 ? 10.75 -3.057 -14.477 1 98.5 26 ALA B CA 1
ATOM 3097 C C . ALA B 1 26 ? 9.758 -1.947 -14.156 1 98.5 26 ALA B C 1
ATOM 3099 O O . ALA B 1 26 ? 8.555 -2.201 -14.008 1 98.5 26 ALA B O 1
ATOM 3100 N N . SER B 1 27 ? 10.211 -0.714 -14.031 1 97.69 27 SER B N 1
ATOM 3101 C CA . SER B 1 27 ? 9.352 0.41 -13.695 1 97.69 27 SER B CA 1
ATOM 3102 C C . SER B 1 27 ? 8.289 0.638 -14.773 1 97.69 27 SER B C 1
ATOM 3104 O O . SER B 1 27 ? 7.109 0.813 -14.461 1 97.69 27 SER B O 1
ATOM 3106 N N . LYS B 1 28 ? 8.695 0.703 -15.992 1 97.81 28 LYS B N 1
ATOM 3107 C CA . LYS B 1 28 ? 7.773 0.918 -17.109 1 97.81 28 LYS B CA 1
ATOM 3108 C C . LYS B 1 28 ? 6.766 -0.223 -17.219 1 97.81 28 LYS B C 1
ATOM 3110 O O . LYS B 1 28 ? 5.598 0.001 -17.531 1 97.81 28 LYS B O 1
ATOM 3115 N N . ILE B 1 29 ? 7.238 -1.479 -17 1 98.56 29 ILE B N 1
ATOM 3116 C CA . ILE B 1 29 ? 6.359 -2.643 -17 1 98.56 29 ILE B CA 1
ATOM 3117 C C . ILE B 1 29 ? 5.254 -2.455 -15.961 1 98.56 29 ILE B C 1
ATOM 3119 O O . ILE B 1 29 ? 4.078 -2.684 -16.25 1 98.56 29 ILE B O 1
ATOM 3123 N N . ASP B 1 30 ? 5.582 -2.012 -14.82 1 98.12 30 ASP B N 1
ATOM 3124 C CA . ASP B 1 30 ? 4.602 -1.766 -13.766 1 98.12 30 ASP B CA 1
ATOM 3125 C C . ASP B 1 30 ? 3.621 -0.669 -14.172 1 98.12 30 ASP B C 1
ATOM 3127 O O . ASP B 1 30 ? 2.408 -0.821 -14.008 1 98.12 30 ASP B O 1
ATOM 3131 N N . GLN B 1 31 ? 4.109 0.406 -14.695 1 96.81 31 GLN B N 1
ATOM 3132 C CA . GLN B 1 31 ? 3.295 1.567 -15.039 1 96.81 31 GLN B CA 1
ATOM 3133 C C . GLN B 1 31 ? 2.322 1.242 -16.172 1 96.81 31 GLN B C 1
ATOM 3135 O O . GLN B 1 31 ? 1.164 1.662 -16.141 1 96.81 31 GLN B O 1
ATOM 3140 N N . THR B 1 32 ? 2.791 0.461 -17.172 1 97 32 THR B N 1
ATOM 3141 C CA . THR B 1 32 ? 1.995 0.241 -18.375 1 97 32 THR B CA 1
ATOM 3142 C C . THR B 1 32 ? 1.193 -1.053 -18.266 1 97 32 THR B C 1
ATOM 3144 O O . THR B 1 32 ? 0.297 -1.305 -19.078 1 97 32 THR B O 1
ATOM 3147 N N . ASN B 1 33 ? 1.563 -1.92 -17.297 1 97.69 33 ASN B N 1
ATOM 3148 C CA . ASN B 1 33 ? 0.94 -3.227 -17.109 1 97.69 33 ASN B CA 1
ATOM 3149 C C . ASN B 1 33 ? 1.133 -4.113 -18.344 1 97.69 33 ASN B C 1
ATOM 3151 O O . ASN B 1 33 ? 0.197 -4.781 -18.781 1 97.69 33 ASN B O 1
ATOM 3155 N N . SER B 1 34 ? 2.357 -4.059 -18.891 1 97.12 34 SER B N 1
ATOM 3156 C CA . SER B 1 34 ? 2.691 -4.871 -20.062 1 97.12 34 SER B CA 1
ATOM 3157 C C . SER B 1 34 ? 4.195 -5.117 -20.141 1 97.12 34 SER B C 1
ATOM 3159 O O . SER B 1 34 ? 4.992 -4.273 -19.734 1 97.12 34 SER B O 1
ATOM 3161 N N . PHE B 1 35 ? 4.582 -6.289 -20.672 1 97.38 35 PHE B N 1
ATOM 3162 C CA . PHE B 1 35 ? 5.977 -6.484 -21.047 1 97.38 35 PHE B CA 1
ATOM 3163 C C . PHE B 1 35 ? 6.402 -5.477 -22.094 1 97.38 35 PHE B C 1
ATOM 3165 O O . PHE B 1 35 ? 5.562 -4.953 -22.844 1 97.38 35 PHE B O 1
ATOM 3172 N N . PRO B 1 36 ? 7.664 -5.141 -22.172 1 96.81 36 PRO B N 1
ATOM 3173 C CA . PRO B 1 36 ? 8.109 -4.18 -23.188 1 96.81 36 PRO B CA 1
ATOM 3174 C C . PRO B 1 36 ? 7.824 -4.66 -24.609 1 96.81 36 PRO B C 1
ATOM 3176 O O . PRO B 1 36 ? 7.965 -5.848 -24.906 1 96.81 36 PRO B O 1
ATOM 3179 N N . LYS B 1 37 ? 7.473 -3.777 -25.453 1 93.81 37 LYS B N 1
ATOM 3180 C CA . LYS B 1 37 ? 7.141 -4.098 -26.844 1 93.81 37 LYS B CA 1
ATOM 3181 C C . LYS B 1 37 ? 8.398 -4.172 -27.703 1 93.81 37 LYS B C 1
ATOM 3183 O O . LYS B 1 37 ? 8.43 -4.906 -28.703 1 93.81 37 LYS B O 1
ATOM 3188 N N . ASP B 1 38 ? 9.398 -3.514 -27.297 1 95.31 38 ASP B N 1
ATOM 3189 C CA . ASP B 1 38 ? 10.594 -3.375 -28.109 1 95.31 38 ASP B CA 1
ATOM 3190 C C . ASP B 1 38 ? 11.633 -4.441 -27.766 1 95.31 38 ASP B C 1
ATOM 3192 O O . ASP B 1 38 ? 12.648 -4.578 -28.453 1 95.31 38 ASP B O 1
ATOM 3196 N N . VAL B 1 39 ? 11.383 -5.129 -26.688 1 96.56 39 VAL B N 1
ATOM 3197 C CA . VAL B 1 39 ? 12.281 -6.195 -26.266 1 96.56 39 VAL B CA 1
ATOM 3198 C C . VAL B 1 39 ? 11.477 -7.461 -25.969 1 96.56 39 VAL B C 1
ATOM 3200 O O . VAL B 1 39 ? 10.492 -7.418 -25.234 1 96.56 39 VAL B O 1
ATOM 3203 N N . ASN B 1 40 ? 11.898 -8.555 -26.547 1 98.06 40 ASN B N 1
ATOM 3204 C CA . ASN B 1 40 ? 11.258 -9.836 -26.266 1 98.06 40 ASN B CA 1
ATOM 3205 C C . ASN B 1 40 ? 11.922 -10.555 -25.094 1 98.06 40 ASN B C 1
ATOM 3207 O O . ASN B 1 40 ? 12.836 -11.359 -25.297 1 98.06 40 ASN B O 1
ATOM 3211 N N . LEU B 1 41 ? 11.453 -10.383 -23.922 1 98.5 41 LEU B N 1
ATOM 3212 C CA . LEU B 1 41 ? 12.055 -10.922 -22.719 1 98.5 41 LEU B CA 1
ATOM 3213 C C . LEU B 1 41 ? 11.977 -12.445 -22.703 1 98.5 41 LEU B C 1
ATOM 3215 O O . LEU B 1 41 ? 12.852 -13.117 -22.156 1 98.5 41 LEU B O 1
ATOM 3219 N N . TRP B 1 42 ? 10.938 -13.055 -23.281 1 98.56 42 TRP B N 1
ATOM 3220 C CA . TRP B 1 42 ? 10.812 -14.508 -23.344 1 98.56 42 TRP B CA 1
ATOM 3221 C C . TRP B 1 42 ? 11.953 -15.117 -24.141 1 98.56 42 TRP B C 1
ATOM 3223 O O . TRP B 1 42 ? 12.562 -16.109 -23.719 1 98.56 42 TRP B O 1
ATOM 3233 N N . LYS B 1 43 ? 12.188 -14.531 -25.266 1 98.12 43 LYS B N 1
ATOM 3234 C CA . LYS B 1 43 ? 13.266 -15.031 -26.125 1 98.12 43 LYS B CA 1
ATOM 3235 C C . LYS B 1 43 ? 14.617 -14.859 -25.438 1 98.12 43 LYS B C 1
ATOM 3237 O O . LYS B 1 43 ? 15.461 -15.758 -25.5 1 98.12 43 LYS B O 1
ATOM 3242 N N . LEU B 1 44 ? 14.789 -13.703 -24.797 1 98.62 44 LEU B N 1
ATOM 3243 C CA . LEU B 1 44 ? 16.047 -13.453 -24.109 1 98.62 44 LEU B CA 1
ATOM 3244 C C . LEU B 1 44 ? 16.281 -14.469 -23 1 98.62 44 LEU B C 1
ATOM 3246 O O . LEU B 1 44 ? 17.375 -14.992 -22.844 1 98.62 44 LEU B O 1
ATOM 3250 N N . MET B 1 45 ? 15.258 -14.766 -22.219 1 98.81 45 MET B N 1
ATOM 3251 C CA . MET B 1 45 ? 15.367 -15.758 -21.141 1 98.81 45 MET B CA 1
ATOM 3252 C C . MET B 1 45 ? 15.602 -17.156 -21.719 1 98.81 45 MET B C 1
ATOM 3254 O O . MET B 1 45 ? 16.359 -17.938 -21.156 1 98.81 45 MET B O 1
ATOM 3258 N N . GLY B 1 46 ? 14.906 -17.469 -22.828 1 98.62 46 GLY B N 1
ATOM 3259 C CA . GLY B 1 46 ? 15.125 -18.734 -23.5 1 98.62 46 GLY B CA 1
ATOM 3260 C C . GLY B 1 46 ? 16.547 -18.922 -24 1 98.62 46 GLY B C 1
ATOM 3261 O O . GLY B 1 46 ? 17.156 -19.969 -23.797 1 98.62 46 GLY B O 1
ATOM 3262 N N . GLU B 1 47 ? 17.094 -17.859 -24.641 1 97.88 47 GLU B N 1
ATOM 3263 C CA . GLU B 1 47 ? 18.453 -17.875 -25.156 1 97.88 47 GLU B CA 1
ATOM 3264 C C . GLU B 1 47 ? 19.469 -18.031 -24.016 1 97.88 47 GLU B C 1
ATOM 3266 O O . GLU B 1 47 ? 20.531 -18.641 -24.203 1 97.88 47 GLU B O 1
ATOM 3271 N N . PHE B 1 48 ? 19.094 -17.562 -22.891 1 98 48 PHE B N 1
ATOM 3272 C CA . PHE B 1 48 ? 19.969 -17.656 -21.719 1 98 48 PHE B CA 1
ATOM 3273 C C . PHE B 1 48 ? 19.75 -18.984 -21 1 98 48 PHE B C 1
ATOM 3275 O O . PHE B 1 48 ? 20.344 -19.234 -19.953 1 98 48 PHE B O 1
ATOM 3282 N N . ASN B 1 49 ? 18.812 -19.844 -21.484 1 97.38 49 ASN B N 1
ATOM 3283 C CA . ASN B 1 49 ? 18.531 -21.203 -21.016 1 97.38 49 ASN B CA 1
ATOM 3284 C C . ASN B 1 49 ? 17.859 -21.188 -19.641 1 97.38 49 ASN B C 1
ATOM 3286 O O . ASN B 1 49 ? 18.156 -22.031 -18.797 1 97.38 49 ASN B O 1
ATOM 3290 N N . LEU B 1 50 ? 16.953 -20.281 -19.453 1 98.69 50 LEU B N 1
ATOM 3291 C CA . LEU B 1 50 ? 16.328 -20.141 -18.141 1 98.69 50 LEU B CA 1
ATOM 3292 C C . LEU B 1 50 ? 15.031 -20.969 -18.062 1 98.69 50 LEU B C 1
ATOM 3294 O O . LEU B 1 50 ? 14.602 -21.344 -16.984 1 98.69 50 LEU B O 1
ATOM 3298 N N . HIS B 1 51 ? 14.391 -21.188 -19.172 1 98.69 51 HIS B N 1
ATOM 3299 C CA . HIS B 1 51 ? 13.031 -21.734 -19.141 1 98.69 51 HIS B CA 1
ATOM 3300 C C . HIS B 1 51 ? 13.039 -23.219 -18.734 1 98.69 51 HIS B C 1
ATOM 3302 O O . HIS B 1 51 ? 12.141 -23.672 -18.031 1 98.69 51 HIS B O 1
ATOM 3308 N N . GLY B 1 52 ? 14.055 -23.969 -19.203 1 98.19 52 GLY B N 1
ATOM 3309 C CA . GLY B 1 52 ? 14.062 -25.422 -19.031 1 98.19 52 GLY B CA 1
ATOM 3310 C C . GLY B 1 52 ? 15.07 -25.891 -18 1 98.19 52 GLY B C 1
ATOM 3311 O O . GLY B 1 52 ? 15.781 -26.875 -18.219 1 98.19 52 GLY B O 1
ATOM 3312 N N . ILE B 1 53 ? 15.18 -25.203 -16.844 1 98 53 ILE B N 1
ATOM 3313 C CA . ILE B 1 53 ? 16.203 -25.484 -15.852 1 98 53 ILE B CA 1
ATOM 3314 C C . ILE B 1 53 ? 16.062 -26.922 -15.352 1 98 53 ILE B C 1
ATOM 3316 O O . ILE B 1 53 ? 17.047 -27.656 -15.266 1 98 53 ILE B O 1
ATOM 3320 N N . THR B 1 54 ? 14.844 -27.359 -15.055 1 97.25 54 THR B N 1
ATOM 3321 C CA . THR B 1 54 ? 14.617 -28.688 -14.508 1 97.25 54 THR B CA 1
ATOM 3322 C C . THR B 1 54 ? 14.266 -29.672 -15.617 1 97.25 54 THR B C 1
ATOM 3324 O O . THR B 1 54 ? 14.125 -30.875 -15.359 1 97.25 54 THR B O 1
ATOM 3327 N N . ALA B 1 55 ? 14.109 -29.234 -16.875 1 98.25 55 ALA B N 1
ATOM 3328 C CA . ALA B 1 55 ? 13.688 -30.094 -17.984 1 98.25 55 ALA B CA 1
ATOM 3329 C C . ALA B 1 55 ? 14.852 -30.906 -18.516 1 98.25 55 ALA B C 1
ATOM 3331 O O . ALA B 1 55 ? 16.016 -30.484 -18.438 1 98.25 55 ALA B O 1
ATOM 3332 N N . PRO B 1 56 ? 14.609 -32.094 -19.109 1 97.88 56 PRO B N 1
ATOM 3333 C CA . PRO B 1 56 ? 15.672 -32.938 -19.656 1 97.88 56 PRO B CA 1
ATOM 3334 C C . PRO B 1 56 ? 16.422 -32.281 -20.812 1 97.88 56 PRO B C 1
ATOM 3336 O O . PRO B 1 56 ? 15.812 -31.578 -21.625 1 97.88 56 PRO B O 1
ATOM 3339 N N . GLU B 1 57 ? 17.594 -32.625 -20.938 1 97.88 57 GLU B N 1
ATOM 3340 C CA . GLU B 1 57 ? 18.453 -32.094 -21.984 1 97.88 57 GLU B CA 1
ATOM 3341 C C . GLU B 1 57 ? 17.969 -32.5 -23.375 1 97.88 57 GLU B C 1
ATOM 3343 O O . GLU B 1 57 ? 18.125 -31.75 -24.344 1 97.88 57 GLU B O 1
ATOM 3348 N N . GLU B 1 58 ? 17.422 -33.656 -23.438 1 97.38 58 GLU B N 1
ATOM 3349 C CA . GLU B 1 58 ? 16.969 -34.188 -24.719 1 97.38 58 GLU B CA 1
ATOM 3350 C C . GLU B 1 58 ? 15.914 -33.281 -25.359 1 97.38 58 GLU B C 1
ATOM 3352 O O . GLU B 1 58 ? 15.719 -33.312 -26.562 1 97.38 58 GLU B O 1
ATOM 3357 N N . TYR B 1 59 ? 15.305 -32.469 -24.562 1 97.56 59 TYR B N 1
ATOM 3358 C CA . TYR B 1 59 ? 14.297 -31.547 -25.094 1 97.56 59 TYR B CA 1
ATOM 3359 C C . TYR B 1 59 ? 14.789 -30.109 -25.078 1 97.56 59 TYR B C 1
ATOM 3361 O O . TYR B 1 59 ? 14.031 -29.172 -25.359 1 97.56 59 TYR B O 1
ATOM 3369 N N . GLY B 1 60 ? 16.047 -29.922 -24.656 1 97.19 60 GLY B N 1
ATOM 3370 C CA . GLY B 1 60 ? 16.641 -28.594 -24.656 1 97.19 60 GLY B CA 1
ATOM 3371 C C . GLY B 1 60 ? 16.797 -28.016 -23.25 1 97.19 60 GLY B C 1
ATOM 3372 O O . GLY B 1 60 ? 17.219 -26.875 -23.094 1 97.19 60 GLY B O 1
ATOM 3373 N N . GLY B 1 61 ? 16.453 -28.781 -22.25 1 98 61 GLY B N 1
ATOM 3374 C CA . GLY B 1 61 ? 16.578 -28.297 -20.875 1 98 61 GLY B CA 1
ATOM 3375 C C . GLY B 1 61 ? 18 -28.422 -20.344 1 98 61 GLY B C 1
ATOM 3376 O O . GLY B 1 61 ? 18.922 -28.75 -21.094 1 98 61 GLY B O 1
ATOM 3377 N N . LEU B 1 62 ? 18.172 -28 -19.078 1 97.12 62 LEU B N 1
ATOM 3378 C CA . LEU B 1 62 ? 19.5 -28.031 -18.469 1 97.12 62 LEU B CA 1
ATOM 3379 C C . LEU B 1 62 ? 19.641 -29.266 -17.578 1 97.12 62 LEU B C 1
ATOM 3381 O O . LEU B 1 62 ? 20.766 -29.609 -17.188 1 97.12 62 LEU B O 1
ATOM 3385 N N . GLY B 1 63 ? 18.547 -29.891 -17.25 1 96.56 63 GLY B N 1
ATOM 3386 C CA . GLY B 1 63 ? 18.594 -31.078 -16.406 1 96.56 63 GLY B CA 1
ATOM 3387 C C . GLY B 1 63 ? 19.125 -30.812 -15.008 1 96.56 63 GLY B C 1
ATOM 3388 O O . GLY B 1 63 ? 19.766 -31.672 -14.406 1 96.56 63 GLY B O 1
ATOM 3389 N N . LEU B 1 64 ? 18.984 -29.578 -14.578 1 95.81 64 LEU B N 1
ATOM 3390 C CA . LEU B 1 64 ? 19.406 -29.219 -13.227 1 95.81 64 LEU B CA 1
ATOM 3391 C C . LEU B 1 64 ? 18.25 -29.391 -12.242 1 95.81 64 LEU B C 1
ATOM 3393 O O . LEU B 1 64 ? 17.203 -29.922 -12.594 1 95.81 64 LEU B O 1
ATOM 3397 N N . GLY B 1 65 ? 18.328 -29.078 -11.07 1 96.5 65 GLY B N 1
ATOM 3398 C CA . GLY B 1 65 ? 17.359 -29.344 -10.023 1 96.5 65 GLY B CA 1
ATOM 3399 C C . GLY B 1 65 ? 16.578 -28.094 -9.602 1 96.5 65 GLY B C 1
ATOM 3400 O O . GLY B 1 65 ? 16.703 -27.047 -10.227 1 96.5 65 GLY B O 1
ATOM 3401 N N . TYR B 1 66 ? 15.797 -28.266 -8.617 1 98.25 66 TYR B N 1
ATOM 3402 C CA . TYR B 1 66 ? 14.883 -27.219 -8.156 1 98.25 66 TYR B CA 1
ATOM 3403 C C . TYR B 1 66 ? 15.641 -26.125 -7.434 1 98.25 66 TYR B C 1
ATOM 3405 O O . TYR B 1 66 ? 15.219 -24.969 -7.434 1 98.25 66 TYR B O 1
ATOM 3413 N N . LEU B 1 67 ? 16.734 -26.406 -6.801 1 98.5 67 LEU B N 1
ATOM 3414 C CA . LEU B 1 67 ? 17.547 -25.359 -6.184 1 98.5 67 LEU B CA 1
ATOM 3415 C C . LEU B 1 67 ? 17.953 -24.312 -7.211 1 98.5 67 LEU B C 1
ATOM 3417 O O . LEU B 1 67 ? 17.812 -23.109 -6.957 1 98.5 67 LEU B O 1
ATOM 3421 N N . TYR B 1 68 ? 18.406 -24.781 -8.398 1 98.5 68 TYR B N 1
ATOM 3422 C CA . TYR B 1 68 ? 18.781 -23.859 -9.469 1 98.5 68 TYR B CA 1
ATOM 3423 C C . TYR B 1 68 ? 17.562 -23.062 -9.953 1 98.5 68 TYR B C 1
ATOM 3425 O O . TYR B 1 68 ? 17.672 -21.875 -10.258 1 98.5 68 TYR B O 1
ATOM 3433 N N . HIS B 1 69 ? 16.453 -23.719 -10.055 1 98.69 69 HIS B N 1
ATOM 3434 C CA . HIS B 1 69 ? 15.219 -23.047 -10.461 1 98.69 69 HIS B CA 1
ATOM 3435 C C . HIS B 1 69 ? 14.844 -21.953 -9.469 1 98.69 69 HIS B C 1
ATOM 3437 O O . HIS B 1 69 ? 14.469 -20.859 -9.867 1 98.69 69 HIS B O 1
ATOM 3443 N N . CYS B 1 70 ? 14.953 -22.234 -8.156 1 98.88 70 CYS B N 1
ATOM 3444 C CA . CYS B 1 70 ? 14.672 -21.25 -7.117 1 98.88 70 CYS B CA 1
ATOM 3445 C C . CYS B 1 70 ? 15.625 -20.062 -7.219 1 98.88 70 CYS B C 1
ATOM 3447 O O . CYS B 1 70 ? 15.203 -18.906 -7.09 1 98.88 70 CYS B O 1
ATOM 3449 N N . ILE B 1 71 ? 16.875 -20.328 -7.469 1 98.75 71 ILE B N 1
ATOM 3450 C CA . ILE B 1 71 ? 17.859 -19.281 -7.582 1 98.75 71 ILE B CA 1
ATOM 3451 C C . ILE B 1 71 ? 17.531 -18.375 -8.773 1 98.75 71 ILE B C 1
ATOM 3453 O O . ILE B 1 71 ? 17.609 -17.156 -8.672 1 98.75 71 ILE B O 1
ATOM 3457 N N . ALA B 1 72 ? 17.141 -18.969 -9.875 1 98.88 72 ALA B N 1
ATOM 3458 C CA . ALA B 1 72 ? 16.75 -18.188 -11.047 1 98.88 72 ALA B CA 1
ATOM 3459 C C . ALA B 1 72 ? 15.562 -17.297 -10.742 1 98.88 72 ALA B C 1
ATOM 3461 O O . ALA B 1 72 ? 15.578 -16.094 -11.047 1 98.88 72 ALA B O 1
ATOM 3462 N N . LEU B 1 73 ? 14.57 -17.859 -10.117 1 98.88 73 LEU B N 1
ATOM 3463 C CA . LEU B 1 73 ? 13.375 -17.094 -9.797 1 98.88 73 LEU B CA 1
ATOM 3464 C C . LEU B 1 73 ? 13.695 -15.969 -8.82 1 98.88 73 LEU B C 1
ATOM 3466 O O . LEU B 1 73 ? 13.133 -14.875 -8.922 1 98.88 73 LEU B O 1
ATOM 3470 N N . GLU B 1 74 ? 14.508 -16.25 -7.832 1 98.88 74 GLU B N 1
ATOM 3471 C CA . GLU B 1 74 ? 14.914 -15.234 -6.871 1 98.88 74 GLU B CA 1
ATOM 3472 C C . GLU B 1 74 ? 15.57 -14.047 -7.57 1 98.88 74 GLU B C 1
ATOM 3474 O O . GLU B 1 74 ? 15.195 -12.898 -7.34 1 98.88 74 GLU B O 1
ATOM 3479 N N . GLU B 1 75 ? 16.531 -14.312 -8.438 1 98.94 75 GLU B N 1
ATOM 3480 C CA . GLU B 1 75 ? 17.266 -13.242 -9.102 1 98.94 75 GLU B CA 1
ATOM 3481 C C . GLU B 1 75 ? 16.375 -12.492 -10.086 1 98.94 75 GLU B C 1
ATOM 3483 O O . GLU B 1 75 ? 16.5 -11.273 -10.242 1 98.94 75 GLU B O 1
ATOM 3488 N N . LEU B 1 76 ? 15.508 -13.172 -10.789 1 98.94 76 LEU B N 1
ATOM 3489 C CA . LEU B 1 76 ? 14.57 -12.5 -11.68 1 98.94 76 LEU B CA 1
ATOM 3490 C C . LEU B 1 76 ? 13.617 -11.609 -10.883 1 98.94 76 LEU B C 1
ATOM 3492 O O . LEU B 1 76 ? 13.289 -10.5 -11.32 1 98.94 76 LEU B O 1
ATOM 3496 N N . SER B 1 77 ? 13.18 -12.102 -9.719 1 98.94 77 SER B N 1
ATOM 3497 C CA . SER B 1 77 ? 12.266 -11.344 -8.867 1 98.94 77 SER B CA 1
ATOM 3498 C C . SER B 1 77 ? 12.938 -10.086 -8.32 1 98.94 77 SER B C 1
ATOM 3500 O O . SER B 1 77 ? 12.281 -9.055 -8.133 1 98.94 77 SER B O 1
ATOM 3502 N N . ARG B 1 78 ? 14.211 -10.234 -8.031 1 98.94 78 ARG B N 1
ATOM 3503 C CA . ARG B 1 78 ? 14.984 -9.086 -7.574 1 98.94 78 ARG B CA 1
ATOM 3504 C C . ARG B 1 78 ? 14.953 -7.965 -8.609 1 98.94 78 ARG B C 1
ATOM 3506 O O . ARG B 1 78 ? 14.891 -6.785 -8.258 1 98.94 78 ARG B O 1
ATOM 3513 N N . ALA B 1 79 ? 14.922 -8.32 -9.875 1 98.88 79 ALA B N 1
ATOM 3514 C CA . ALA B 1 79 ? 14.875 -7.352 -10.969 1 98.88 79 ALA B CA 1
ATOM 3515 C C . ALA B 1 79 ? 13.445 -6.863 -11.203 1 98.88 79 ALA B C 1
ATOM 3517 O O . ALA B 1 79 ? 13.203 -5.66 -11.312 1 98.88 79 ALA B O 1
ATOM 3518 N N . SER B 1 80 ? 12.523 -7.777 -11.281 1 98.88 80 SER B N 1
ATOM 3519 C CA . SER B 1 80 ? 11.102 -7.488 -11.484 1 98.88 80 SER B CA 1
ATOM 3520 C C . SER B 1 80 ? 10.227 -8.641 -11 1 98.88 80 SER B C 1
ATOM 3522 O O . SER B 1 80 ? 10.25 -9.727 -11.57 1 98.88 80 SER B O 1
ATOM 3524 N N . GLY B 1 81 ? 9.406 -8.344 -9.992 1 98.81 81 GLY B N 1
ATOM 3525 C CA . GLY B 1 81 ? 8.492 -9.352 -9.484 1 98.81 81 GLY B CA 1
ATOM 3526 C C . GLY B 1 81 ? 7.52 -9.859 -10.539 1 98.81 81 GLY B C 1
ATOM 3527 O O . GLY B 1 81 ? 7.23 -11.055 -10.602 1 98.81 81 GLY B O 1
ATOM 3528 N N . SER B 1 82 ? 7.039 -8.977 -11.414 1 98.69 82 SER B N 1
ATOM 3529 C CA . SER B 1 82 ? 6.031 -9.328 -12.414 1 98.69 82 SER B CA 1
ATOM 3530 C C . SER B 1 82 ? 6.617 -10.234 -13.492 1 98.69 82 SER B C 1
ATOM 3532 O O . SER B 1 82 ? 5.992 -11.219 -13.883 1 98.69 82 SER B O 1
ATOM 3534 N N . VAL B 1 83 ? 7.816 -9.938 -13.977 1 98.81 83 VAL B N 1
ATOM 3535 C CA . VAL B 1 83 ? 8.469 -10.781 -14.969 1 98.81 83 VAL B CA 1
ATOM 3536 C C . VAL B 1 83 ? 8.758 -12.156 -14.367 1 98.81 83 VAL B C 1
ATOM 3538 O O . VAL B 1 83 ? 8.539 -13.188 -15.016 1 98.81 83 VAL B O 1
ATOM 3541 N N . ALA B 1 84 ? 9.195 -12.156 -13.141 1 98.88 84 ALA B N 1
ATOM 3542 C CA . ALA B 1 84 ? 9.531 -13.406 -12.461 1 98.88 84 ALA B CA 1
ATOM 3543 C C . ALA B 1 84 ? 8.289 -14.273 -12.266 1 98.88 84 ALA B C 1
ATOM 3545 O O . ALA B 1 84 ? 8.352 -15.5 -12.359 1 98.88 84 ALA B O 1
ATOM 3546 N N . LEU B 1 85 ? 7.164 -13.648 -11.93 1 98.75 85 LEU B N 1
ATOM 3547 C CA . LEU B 1 85 ? 5.922 -14.406 -11.781 1 98.75 85 LEU B CA 1
ATOM 3548 C C . LEU B 1 85 ? 5.543 -15.086 -13.094 1 98.75 85 LEU B C 1
ATOM 3550 O O . LEU B 1 85 ? 5.188 -16.266 -13.109 1 98.75 85 LEU B O 1
ATOM 3554 N N . SER B 1 86 ? 5.602 -14.328 -14.18 1 98.75 86 SER B N 1
ATOM 3555 C CA . SER B 1 86 ? 5.316 -14.883 -15.5 1 98.75 86 SER B CA 1
ATOM 3556 C C . SER B 1 86 ? 6.281 -16.016 -15.844 1 98.75 86 SER B C 1
ATOM 3558 O O . SER B 1 86 ? 5.871 -17.031 -16.391 1 98.75 86 SER B O 1
ATOM 3560 N N . TYR B 1 87 ? 7.547 -15.812 -15.516 1 98.88 87 TYR B N 1
ATOM 3561 C CA . TYR B 1 87 ? 8.57 -16.844 -15.719 1 98.88 87 TYR B CA 1
ATOM 3562 C C . TYR B 1 87 ? 8.219 -18.109 -14.945 1 98.88 87 TYR B C 1
ATOM 3564 O O . TYR B 1 87 ? 8.305 -19.219 -15.484 1 98.88 87 TYR B O 1
ATOM 3572 N N . GLY B 1 88 ? 7.824 -17.938 -13.664 1 98.5 88 GLY B N 1
ATOM 3573 C CA . GLY B 1 88 ? 7.461 -19.094 -12.852 1 98.5 88 GLY B CA 1
ATOM 3574 C C . GLY B 1 88 ? 6.281 -19.859 -13.406 1 98.5 88 GLY B C 1
ATOM 3575 O O . GLY B 1 88 ? 6.285 -21.094 -13.414 1 98.5 88 GLY B O 1
ATOM 3576 N N . ALA B 1 89 ? 5.266 -19.141 -13.875 1 98.38 89 ALA B N 1
ATOM 3577 C CA . ALA B 1 89 ? 4.098 -19.781 -14.477 1 98.38 89 ALA B CA 1
ATOM 3578 C C . ALA B 1 89 ? 4.484 -20.547 -15.727 1 98.38 89 ALA B C 1
ATOM 3580 O O . ALA B 1 89 ? 3.977 -21.656 -15.969 1 98.38 89 ALA B O 1
ATOM 3581 N N . HIS B 1 90 ? 5.379 -20.016 -16.469 1 98.75 90 HIS B N 1
ATOM 3582 C CA . HIS B 1 90 ? 5.855 -20.625 -17.703 1 98.75 90 HIS B CA 1
ATOM 3583 C C . HIS B 1 90 ? 6.742 -21.828 -17.406 1 98.75 90 HIS B C 1
ATOM 3585 O O . HIS B 1 90 ? 6.441 -22.938 -17.844 1 98.75 90 HIS B O 1
ATOM 3591 N N . SER B 1 91 ? 7.727 -21.641 -16.609 1 98.56 91 SER B N 1
ATOM 3592 C CA . SER B 1 91 ? 8.805 -22.625 -16.453 1 98.56 91 SER B CA 1
ATOM 3593 C C . SER B 1 91 ? 8.406 -23.734 -15.492 1 98.56 91 SER B C 1
ATOM 3595 O O . SER B 1 91 ? 8.781 -24.891 -15.695 1 98.56 91 SER B O 1
ATOM 3597 N N . ASN B 1 92 ? 7.68 -23.391 -14.461 1 98 92 ASN B N 1
ATOM 3598 C CA . ASN B 1 92 ? 7.32 -24.406 -13.484 1 98 92 ASN B CA 1
ATOM 3599 C C . ASN B 1 92 ? 5.898 -24.906 -13.695 1 98 92 ASN B C 1
ATOM 3601 O O . ASN B 1 92 ? 5.676 -26.109 -13.844 1 98 92 ASN B O 1
ATOM 3605 N N . LEU B 1 93 ? 4.957 -24.062 -13.781 1 97.12 93 LEU B N 1
ATOM 3606 C CA . LEU B 1 93 ? 3.561 -24.484 -13.852 1 97.12 93 LEU B CA 1
ATOM 3607 C C . LEU B 1 93 ? 3.271 -25.219 -15.156 1 97.12 93 LEU B C 1
ATOM 3609 O O . LEU B 1 93 ? 2.529 -26.203 -15.18 1 97.12 93 LEU B O 1
ATOM 3613 N N . CYS B 1 94 ? 3.893 -24.734 -16.25 1 98.56 94 CYS B N 1
ATOM 3614 C CA . CYS B 1 94 ? 3.609 -25.359 -17.531 1 98.56 94 CYS B CA 1
ATOM 3615 C C . CYS B 1 94 ? 4.695 -26.359 -17.906 1 98.56 94 CYS B C 1
ATOM 3617 O O . CYS B 1 94 ? 4.453 -27.562 -17.922 1 98.56 94 CYS B O 1
ATOM 3619 N N . ILE B 1 95 ? 5.902 -25.906 -18.078 1 98.69 95 ILE B N 1
ATOM 3620 C CA . ILE B 1 95 ? 6.98 -26.75 -18.594 1 98.69 95 ILE B CA 1
ATOM 3621 C C . ILE B 1 95 ? 7.227 -27.922 -17.641 1 98.69 95 ILE B C 1
ATOM 3623 O O . ILE B 1 95 ? 7.273 -29.078 -18.062 1 98.69 95 ILE B O 1
ATOM 3627 N N . ASN B 1 96 ? 7.383 -27.641 -16.375 1 97.5 96 ASN B N 1
ATOM 3628 C CA . ASN B 1 96 ? 7.645 -28.703 -15.414 1 97.5 96 ASN B CA 1
ATOM 3629 C C . ASN B 1 96 ? 6.5 -29.719 -15.367 1 97.5 96 ASN B C 1
ATOM 3631 O O . ASN B 1 96 ? 6.73 -30.922 -15.188 1 97.5 96 ASN B O 1
ATOM 3635 N N . GLN B 1 97 ? 5.305 -29.281 -15.516 1 97.38 97 GLN B N 1
ATOM 3636 C CA . GLN B 1 97 ? 4.152 -30.172 -15.523 1 97.38 97 GLN B CA 1
ATOM 3637 C C . GLN B 1 97 ? 4.168 -31.078 -16.75 1 97.38 97 GLN B C 1
ATOM 3639 O O . GLN B 1 97 ? 3.832 -32.281 -16.656 1 97.38 97 GLN B O 1
ATOM 3644 N N . LEU B 1 98 ? 4.539 -30.547 -17.891 1 98.62 98 LEU B N 1
ATOM 3645 C CA . LEU B 1 98 ? 4.66 -31.328 -19.109 1 98.62 98 LEU B CA 1
ATOM 3646 C C . LEU B 1 98 ? 5.789 -32.344 -18.984 1 98.62 98 LEU B C 1
ATOM 3648 O O . LEU B 1 98 ? 5.664 -33.469 -19.453 1 98.62 98 LEU B O 1
ATOM 3652 N N . VAL B 1 99 ? 6.848 -31.922 -18.391 1 98.31 99 VAL B N 1
ATOM 3653 C CA . VAL B 1 99 ? 7.98 -32.812 -18.203 1 98.31 99 VAL B CA 1
ATOM 3654 C C . VAL B 1 99 ? 7.551 -34 -17.344 1 98.31 99 VAL B C 1
ATOM 3656 O O . VAL B 1 99 ? 7.867 -35.156 -17.656 1 98.31 99 VAL B O 1
ATOM 3659 N N . ARG B 1 100 ? 6.812 -33.812 -16.312 1 97.19 100 ARG B N 1
ATOM 3660 C CA . ARG B 1 100 ? 6.461 -34.812 -15.312 1 97.19 100 ARG B CA 1
ATOM 3661 C C . ARG B 1 100 ? 5.379 -35.75 -15.844 1 97.19 100 ARG B C 1
ATOM 3663 O O . ARG B 1 100 ? 5.348 -36.938 -15.492 1 97.19 100 ARG B O 1
ATOM 3670 N N . ASN B 1 101 ? 4.516 -35.281 -16.703 1 98.38 101 ASN B N 1
ATOM 3671 C CA . ASN B 1 101 ? 3.289 -36.031 -16.953 1 98.38 101 ASN B CA 1
ATOM 3672 C C . ASN B 1 101 ? 3.078 -36.312 -18.438 1 98.38 101 ASN B C 1
ATOM 3674 O O . ASN B 1 101 ? 2.242 -37.125 -18.812 1 98.38 101 ASN B O 1
ATOM 3678 N N . GLY B 1 102 ? 3.828 -35.594 -19.312 1 98.56 102 GLY B N 1
ATOM 3679 C CA . GLY B 1 102 ? 3.652 -35.781 -20.75 1 98.56 102 GLY B CA 1
ATOM 3680 C C . GLY B 1 102 ? 4.203 -37.094 -21.25 1 98.56 102 GLY B C 1
ATOM 3681 O O . GLY B 1 102 ? 5.188 -37.625 -20.719 1 98.56 102 GLY B O 1
ATOM 3682 N N . ASN B 1 103 ? 3.58 -37.688 -22.25 1 98.19 103 ASN B N 1
ATOM 3683 C CA . ASN B 1 103 ? 4.176 -38.844 -22.953 1 98.19 103 ASN B CA 1
ATOM 3684 C C . ASN B 1 103 ? 5.258 -38.375 -23.938 1 98.19 103 ASN B C 1
ATOM 3686 O O . ASN B 1 103 ? 5.438 -37.188 -24.156 1 98.19 103 ASN B O 1
ATOM 3690 N N . PRO B 1 104 ? 5.988 -39.281 -24.516 1 98 104 PRO B N 1
ATOM 3691 C CA . PRO B 1 104 ? 7.117 -38.875 -25.359 1 98 104 PRO B CA 1
ATOM 3692 C C . PRO B 1 104 ? 6.695 -38 -26.547 1 98 104 PRO B C 1
ATOM 3694 O O . PRO B 1 104 ? 7.383 -37.031 -26.875 1 98 104 PRO B O 1
ATOM 3697 N N . ALA B 1 105 ? 5.602 -38.344 -27.125 1 98.5 105 ALA B N 1
ATOM 3698 C CA . ALA B 1 105 ? 5.129 -37.594 -28.266 1 98.5 105 ALA B CA 1
ATOM 3699 C C . ALA B 1 105 ? 4.77 -36.156 -27.859 1 98.5 105 ALA B C 1
ATOM 3701 O O . ALA B 1 105 ? 5.09 -35.188 -28.562 1 98.5 105 ALA B O 1
ATOM 3702 N N . GLN B 1 106 ? 4.059 -35.969 -26.781 1 98.75 106 GLN B N 1
ATOM 3703 C CA . GLN B 1 106 ? 3.689 -34.656 -26.25 1 98.75 106 GLN B CA 1
ATOM 3704 C C . GLN B 1 106 ? 4.93 -33.844 -25.891 1 98.75 106 GLN B C 1
ATOM 3706 O O . GLN B 1 106 ? 5.023 -32.656 -26.25 1 98.75 106 GLN B O 1
ATOM 3711 N N . LYS B 1 107 ? 5.867 -34.469 -25.203 1 98.75 107 LYS B N 1
ATOM 3712 C CA . LYS B 1 107 ? 7.09 -33.781 -24.812 1 98.75 107 LYS B CA 1
ATOM 3713 C C . LYS B 1 107 ? 7.863 -33.281 -26.031 1 98.75 107 LYS B C 1
ATOM 3715 O O . LYS B 1 107 ? 8.336 -32.125 -26.047 1 98.75 107 LYS B O 1
ATOM 3720 N N . GLN B 1 108 ? 7.953 -34.125 -26.984 1 98.38 108 GLN B N 1
ATOM 3721 C CA . GLN B 1 108 ? 8.656 -33.75 -28.219 1 98.38 108 GLN B CA 1
ATOM 3722 C C . GLN B 1 108 ? 7.957 -32.594 -28.922 1 98.38 108 GLN B C 1
ATOM 3724 O O . GLN B 1 108 ? 8.609 -31.734 -29.5 1 98.38 108 GLN B O 1
ATOM 3729 N N . LYS B 1 109 ? 6.723 -32.594 -28.875 1 98.5 109 LYS B N 1
ATOM 3730 C CA . LYS B 1 109 ? 5.93 -31.609 -29.594 1 98.5 109 LYS B CA 1
ATOM 3731 C C . LYS B 1 109 ? 5.988 -30.25 -28.906 1 98.5 109 LYS B C 1
ATOM 3733 O O . LYS B 1 109 ? 6.07 -29.219 -29.578 1 98.5 109 LYS B O 1
ATOM 3738 N N . TYR B 1 110 ? 5.945 -30.156 -27.625 1 98.81 110 TYR B N 1
ATOM 3739 C CA . TYR B 1 110 ? 5.66 -28.906 -26.938 1 98.81 110 TYR B CA 1
ATOM 3740 C C . TYR B 1 110 ? 6.91 -28.359 -26.25 1 98.81 110 TYR B C 1
ATOM 3742 O O . TYR B 1 110 ? 7.148 -27.156 -26.266 1 98.81 110 TYR B O 1
ATOM 3750 N N . LEU B 1 111 ? 7.762 -29.141 -25.688 1 98.81 111 LEU B N 1
ATOM 3751 C CA . LEU B 1 111 ? 8.805 -28.688 -24.766 1 98.81 111 LEU B CA 1
ATOM 3752 C C . LEU B 1 111 ? 9.844 -27.844 -25.484 1 98.81 111 LEU B C 1
ATOM 3754 O O . LEU B 1 111 ? 10.242 -26.781 -24.984 1 98.81 111 LEU B O 1
ATOM 3758 N N . PRO B 1 112 ? 10.32 -28.281 -26.672 1 98.69 112 PRO B N 1
ATOM 3759 C CA . PRO B 1 112 ? 11.383 -27.5 -27.312 1 98.69 112 PRO B CA 1
ATOM 3760 C C . PRO B 1 112 ? 10.984 -26.047 -27.547 1 98.69 112 PRO B C 1
ATOM 3762 O O . PRO B 1 112 ? 11.75 -25.125 -27.25 1 98.69 112 PRO B O 1
ATOM 3765 N N . LYS B 1 113 ? 9.766 -25.766 -28.016 1 98.69 113 LYS B N 1
ATOM 3766 C CA . LYS B 1 113 ? 9.32 -24.406 -28.297 1 98.69 113 LYS B CA 1
ATOM 3767 C C . LYS B 1 113 ? 9.102 -23.625 -27 1 98.69 113 LYS B C 1
ATOM 3769 O O . LYS B 1 113 ? 9.32 -22.422 -26.953 1 98.69 113 LYS B O 1
ATOM 3774 N N . LEU B 1 114 ? 8.664 -24.281 -25.984 1 98.88 114 LEU B N 1
ATOM 3775 C CA . LEU B 1 114 ? 8.484 -23.641 -24.688 1 98.88 114 LEU B CA 1
ATOM 3776 C C . LEU B 1 114 ? 9.828 -23.312 -24.047 1 98.88 114 LEU B C 1
ATOM 3778 O O . LEU B 1 114 ? 10 -22.219 -23.5 1 98.88 114 LEU B O 1
ATOM 3782 N N . ILE B 1 115 ? 10.797 -24.188 -24.203 1 98.75 115 ILE B N 1
ATOM 3783 C CA . ILE B 1 115 ? 12.094 -24.031 -23.547 1 98.75 115 ILE B CA 1
ATOM 3784 C C . ILE B 1 115 ? 12.898 -22.953 -24.266 1 98.75 115 ILE B C 1
ATOM 3786 O O . ILE B 1 115 ? 13.625 -22.188 -23.625 1 98.75 115 ILE B O 1
ATOM 3790 N N . SER B 1 116 ? 12.75 -22.812 -25.547 1 98.12 116 SER B N 1
ATOM 3791 C CA . SER B 1 116 ? 13.469 -21.797 -26.312 1 98.12 116 SER B CA 1
ATOM 3792 C C . SER B 1 116 ? 12.875 -20.406 -26.078 1 98.12 116 SER B C 1
ATOM 3794 O O . SER B 1 116 ? 13.531 -19.406 -26.328 1 98.12 116 SER B O 1
ATOM 3796 N N . GLY B 1 117 ? 11.648 -20.375 -25.688 1 98.31 117 GLY B N 1
ATOM 3797 C CA . GLY B 1 117 ? 10.961 -19.094 -25.5 1 98.31 117 GLY B CA 1
ATOM 3798 C C . GLY B 1 117 ? 10.164 -18.672 -26.719 1 98.31 117 GLY B C 1
ATOM 3799 O O . GLY B 1 117 ? 9.586 -17.594 -26.75 1 98.31 117 GLY B O 1
ATOM 3800 N N . GLU B 1 118 ? 10.109 -19.547 -27.688 1 98.19 118 GLU B N 1
ATOM 3801 C CA . GLU B 1 118 ? 9.258 -19.297 -28.844 1 98.19 118 GLU B CA 1
ATOM 3802 C C . GLU B 1 118 ? 7.781 -19.328 -28.469 1 98.19 118 GLU B C 1
ATOM 3804 O O . GLU B 1 118 ? 6.977 -18.562 -29 1 98.19 118 GLU B O 1
ATOM 3809 N N . HIS B 1 119 ? 7.395 -20.234 -27.609 1 98.62 119 HIS B N 1
ATOM 3810 C CA . HIS B 1 119 ? 6.051 -20.312 -27.047 1 98.62 119 HIS B CA 1
ATOM 3811 C C . HIS B 1 119 ? 6.059 -19.984 -25.562 1 98.62 119 HIS B C 1
ATOM 3813 O O . HIS B 1 119 ? 7.062 -20.188 -24.875 1 98.62 119 HIS B O 1
ATOM 3819 N N . VAL B 1 120 ? 5.023 -19.375 -25.156 1 98.75 120 VAL B N 1
ATOM 3820 C CA . VAL B 1 120 ? 4.773 -19.141 -23.734 1 98.75 120 VAL B CA 1
ATOM 3821 C C . VAL B 1 120 ? 3.734 -20.125 -23.219 1 98.75 120 VAL B C 1
ATOM 3823 O O . VAL B 1 120 ? 2.787 -20.469 -23.922 1 98.75 120 VAL B O 1
ATOM 3826 N N . GLY B 1 121 ? 3.963 -20.609 -22.031 1 98.81 121 GLY B N 1
ATOM 3827 C CA . GLY B 1 121 ? 3.064 -21.562 -21.422 1 98.81 121 GLY B CA 1
ATOM 3828 C C . GLY B 1 121 ? 2.287 -21 -20.25 1 98.81 121 GLY B C 1
ATOM 3829 O O . GLY B 1 121 ? 2.676 -19.969 -19.688 1 98.81 121 GLY B O 1
ATOM 3830 N N . ALA B 1 122 ? 1.195 -21.609 -19.891 1 98.69 122 ALA B N 1
ATOM 3831 C CA . ALA B 1 122 ? 0.358 -21.281 -18.75 1 98.69 122 ALA B CA 1
ATOM 3832 C C . ALA B 1 122 ? -0.304 -22.531 -18.172 1 98.69 122 ALA B C 1
ATOM 3834 O O . ALA B 1 122 ? -0.259 -23.594 -18.781 1 98.69 122 ALA B O 1
ATOM 3835 N N . LEU B 1 123 ? -0.767 -22.422 -17.016 1 98.12 123 LEU B N 1
ATOM 3836 C CA . LEU B 1 123 ? -1.563 -23.453 -16.344 1 98.12 123 LEU B CA 1
ATOM 3837 C C . LEU B 1 123 ? -2.826 -22.844 -15.742 1 98.12 123 LEU B C 1
ATOM 3839 O O . LEU B 1 123 ? -2.781 -21.766 -15.156 1 98.12 123 LEU B O 1
ATOM 3843 N N . ALA B 1 124 ? -3.965 -23.531 -15.914 1 97.12 124 ALA B N 1
ATOM 3844 C CA . ALA B 1 124 ? -5.227 -23 -15.398 1 97.12 124 ALA B CA 1
ATOM 3845 C C . ALA B 1 124 ? -6 -24.078 -14.648 1 97.12 124 ALA B C 1
ATOM 3847 O O . ALA B 1 124 ? -6.363 -25.109 -15.227 1 97.12 124 ALA B O 1
ATOM 3848 N N . MET B 1 125 ? -6.258 -23.797 -13.406 1 94.38 125 MET B N 1
ATOM 3849 C CA . MET B 1 125 ? -7.031 -24.703 -12.555 1 94.38 125 MET B CA 1
ATOM 3850 C C . MET B 1 125 ? -8.266 -23.984 -12 1 94.38 125 MET B C 1
ATOM 3852 O O . MET B 1 125 ? -9.383 -24.484 -12.148 1 94.38 125 MET B O 1
ATOM 3856 N N . SER B 1 126 ? -8.07 -22.828 -11.508 1 95.75 126 SER B N 1
ATOM 3857 C CA . SER B 1 126 ? -9.086 -22.094 -10.758 1 95.75 126 SER B CA 1
ATOM 3858 C C . SER B 1 126 ? -10.211 -21.609 -11.672 1 95.75 126 SER B C 1
ATOM 3860 O O . SER B 1 126 ? -10 -21.406 -12.867 1 95.75 126 SER B O 1
ATOM 3862 N N . GLU B 1 127 ? -11.359 -21.562 -11.133 1 97.12 127 GLU B N 1
ATOM 3863 C CA . GLU B 1 127 ? -12.57 -20.984 -11.727 1 97.12 127 GLU B CA 1
ATOM 3864 C C . GLU B 1 127 ? -13.188 -19.922 -10.828 1 97.12 127 GLU B C 1
ATOM 3866 O O . GLU B 1 127 ? -12.797 -19.797 -9.664 1 97.12 127 GLU B O 1
ATOM 3871 N N . PRO B 1 128 ? -14.094 -19.156 -11.375 1 92.44 128 PRO B N 1
ATOM 3872 C CA . PRO B 1 128 ? -14.695 -18.125 -10.531 1 92.44 128 PRO B CA 1
ATOM 3873 C C . PRO B 1 128 ? -15.258 -18.672 -9.227 1 92.44 128 PRO B C 1
ATOM 3875 O O . PRO B 1 128 ? -15.133 -18.047 -8.172 1 92.44 128 PRO B O 1
ATOM 3878 N N . ASN B 1 129 ? -15.773 -19.797 -9.242 1 91.38 129 ASN B N 1
ATOM 3879 C CA . ASN B 1 129 ? -16.422 -20.375 -8.062 1 91.38 129 ASN B CA 1
ATOM 3880 C C . ASN B 1 129 ? -15.523 -21.406 -7.379 1 91.38 129 ASN B C 1
ATOM 3882 O O . ASN B 1 129 ? -15.914 -22 -6.371 1 91.38 129 ASN B O 1
ATOM 3886 N N . ALA B 1 130 ? -14.352 -21.688 -7.973 1 93.06 130 ALA B N 1
ATOM 3887 C CA . ALA B 1 130 ? -13.438 -22.703 -7.449 1 93.06 130 ALA B CA 1
ATOM 3888 C C . ALA B 1 130 ? -12.008 -22.172 -7.406 1 93.06 130 ALA B C 1
ATOM 3890 O O . ALA B 1 130 ? -11.258 -22.297 -8.383 1 93.06 130 ALA B O 1
ATOM 3891 N N . GLY B 1 131 ? -11.633 -21.625 -6.262 1 92.81 131 GLY B N 1
ATOM 3892 C CA . GLY B 1 131 ? -10.273 -21.172 -6.031 1 92.81 131 GLY B CA 1
ATOM 3893 C C . GLY B 1 131 ? -9.461 -22.125 -5.168 1 92.81 131 GLY B C 1
ATOM 3894 O O . GLY B 1 131 ? -8.828 -23.047 -5.684 1 92.81 131 GLY B O 1
ATOM 3895 N N . SER B 1 132 ? -9.641 -22.047 -3.848 1 90.94 132 SER B N 1
ATOM 3896 C CA . SER B 1 132 ? -9 -22.969 -2.916 1 90.94 132 SER B CA 1
ATOM 3897 C C . SER B 1 132 ? -9.578 -24.375 -3.041 1 90.94 132 SER B C 1
ATOM 3899 O O . SER B 1 132 ? -8.867 -25.359 -2.84 1 90.94 132 SER B O 1
ATOM 3901 N N . ASP B 1 133 ? -10.789 -24.453 -3.439 1 92.5 133 ASP B N 1
ATOM 3902 C CA . ASP B 1 133 ? -11.477 -25.719 -3.668 1 92.5 133 ASP B CA 1
ATOM 3903 C C . ASP B 1 133 ? -11.477 -26.094 -5.148 1 92.5 133 ASP B C 1
ATOM 3905 O O . ASP B 1 133 ? -12.539 -26.312 -5.738 1 92.5 133 ASP B O 1
ATOM 3909 N N . VAL B 1 134 ? -10.359 -26.297 -5.695 1 92.25 134 VAL B N 1
ATOM 3910 C CA . VAL B 1 134 ? -10.188 -26.469 -7.133 1 92.25 134 VAL B CA 1
ATOM 3911 C C . VAL B 1 134 ? -10.906 -27.734 -7.598 1 92.25 134 VAL B C 1
ATOM 3913 O O . VAL B 1 134 ? -11.367 -27.812 -8.734 1 92.25 134 VAL B O 1
ATOM 3916 N N . VAL B 1 135 ? -11.078 -28.672 -6.742 1 92.06 135 VAL B N 1
ATOM 3917 C CA . VAL B 1 135 ? -11.656 -29.953 -7.121 1 92.06 135 VAL B CA 1
ATOM 3918 C C . VAL B 1 135 ? -13.148 -29.781 -7.402 1 92.06 135 VAL B C 1
ATOM 3920 O O . VAL B 1 135 ? -13.781 -30.656 -8.008 1 92.06 135 VAL B O 1
ATOM 3923 N N . SER B 1 136 ? -13.719 -28.688 -6.969 1 93.25 136 SER B N 1
ATOM 3924 C CA . SER B 1 136 ? -15.133 -28.406 -7.207 1 93.25 136 SER B CA 1
ATOM 3925 C C . SER B 1 136 ? -15.336 -27.688 -8.539 1 93.25 136 SER B C 1
ATOM 3927 O O . SER B 1 136 ? -16.406 -27.125 -8.789 1 93.25 136 SER B O 1
ATOM 3929 N N . MET B 1 137 ? -14.344 -27.719 -9.375 1 96.62 137 MET B N 1
ATOM 3930 C CA . MET B 1 137 ? -14.414 -27.094 -10.695 1 96.62 137 MET B CA 1
ATOM 3931 C C . MET B 1 137 ? -15.625 -27.594 -11.469 1 96.62 137 MET B C 1
ATOM 3933 O O . MET B 1 137 ? -16.094 -28.703 -11.234 1 96.62 137 MET B O 1
ATOM 3937 N N . LYS B 1 138 ? -16.094 -26.719 -12.422 1 96.12 138 LYS B N 1
ATOM 3938 C CA . LYS B 1 138 ? -17.312 -27.016 -13.172 1 96.12 138 LYS B CA 1
ATOM 3939 C C . LYS B 1 138 ? -17.031 -27.141 -14.664 1 96.12 138 LYS B C 1
ATOM 3941 O O . LYS B 1 138 ? -17.828 -27.703 -15.414 1 96.12 138 LYS B O 1
ATOM 3946 N N . CYS B 1 139 ? -15.883 -26.562 -15.117 1 98 139 CYS B N 1
ATOM 3947 C CA . CYS B 1 139 ? -15.516 -26.734 -16.516 1 98 139 CYS B CA 1
ATOM 3948 C C . CYS B 1 139 ? -15.594 -28.203 -16.922 1 98 139 CYS B C 1
ATOM 3950 O O . CYS B 1 139 ? -15.031 -29.078 -16.25 1 98 139 CYS B O 1
ATOM 3952 N N . LYS B 1 140 ? -16.234 -28.438 -18.078 1 98.12 140 LYS B N 1
ATOM 3953 C CA . LYS B 1 140 ? -16.547 -29.812 -18.438 1 98.12 140 LYS B CA 1
ATOM 3954 C C . LYS B 1 140 ? -15.922 -30.172 -19.797 1 98.12 140 LYS B C 1
ATOM 3956 O O . LYS B 1 140 ? -15.758 -29.312 -20.656 1 98.12 140 LYS B O 1
ATOM 3961 N N . ALA B 1 141 ? -15.594 -31.438 -19.891 1 98.56 141 ALA B N 1
ATOM 3962 C CA . ALA B 1 141 ? -15.109 -32.031 -21.125 1 98.56 141 ALA B CA 1
ATOM 3963 C C . ALA B 1 141 ? -15.914 -33.25 -21.5 1 98.56 141 ALA B C 1
ATOM 3965 O O . ALA B 1 141 ? -15.703 -34.344 -20.922 1 98.56 141 ALA B O 1
ATOM 3966 N N . ASP B 1 142 ? -16.781 -33.094 -22.5 1 98.38 142 ASP B N 1
ATOM 3967 C CA . ASP B 1 142 ? -17.594 -34.219 -22.938 1 98.38 142 ASP B CA 1
ATOM 3968 C C . ASP B 1 142 ? -16.859 -35.062 -24 1 98.38 142 ASP B C 1
ATOM 3970 O O . ASP B 1 142 ? -16.312 -34.5 -24.953 1 98.38 142 ASP B O 1
ATOM 3974 N N . ARG B 1 143 ? -16.891 -36.344 -23.828 1 97.69 143 ARG B N 1
ATOM 3975 C CA . ARG B 1 143 ? -16.25 -37.219 -24.812 1 97.69 143 ARG B CA 1
ATOM 3976 C C . ARG B 1 143 ? -17.016 -37.219 -26.125 1 97.69 143 ARG B C 1
ATOM 3978 O O . ARG B 1 143 ? -18.25 -37.25 -26.141 1 97.69 143 ARG B O 1
ATOM 3985 N N . VAL B 1 144 ? -16.359 -37.094 -27.156 1 97.88 144 VAL B N 1
ATOM 3986 C CA . VAL B 1 144 ? -16.891 -37.188 -28.516 1 97.88 144 VAL B CA 1
ATOM 3987 C C . VAL B 1 144 ? -15.961 -38.031 -29.391 1 97.88 144 VAL B C 1
ATOM 3989 O O . VAL B 1 144 ? -14.945 -38.531 -28.906 1 97.88 144 VAL B O 1
ATOM 3992 N N . ASP B 1 145 ? -16.344 -38.188 -30.625 1 97.38 145 ASP B N 1
ATOM 3993 C CA . ASP B 1 145 ? -15.484 -38.906 -31.547 1 97.38 145 ASP B CA 1
ATOM 3994 C C . ASP B 1 145 ? -14.141 -38.219 -31.75 1 97.38 145 ASP B C 1
ATOM 3996 O O . ASP B 1 145 ? -14.102 -37.062 -32.156 1 97.38 145 ASP B O 1
ATOM 4000 N N . GLY B 1 146 ? -13.133 -38.906 -31.375 1 97.25 146 GLY B N 1
ATOM 4001 C CA . GLY B 1 146 ? -11.789 -38.406 -31.625 1 97.25 146 GLY B CA 1
ATOM 4002 C C . GLY B 1 146 ? -11.234 -37.562 -30.5 1 97.25 146 GLY B C 1
ATOM 4003 O O . GLY B 1 146 ? -10.078 -37.125 -30.547 1 97.25 146 GLY B O 1
ATOM 4004 N N . GLY B 1 147 ? -12.094 -37.312 -29.469 1 98.31 147 GLY B N 1
ATOM 4005 C CA . GLY B 1 147 ? -11.578 -36.5 -28.391 1 98.31 147 GLY B CA 1
ATOM 4006 C C . GLY B 1 147 ? -12.648 -36.031 -27.438 1 98.31 147 GLY B C 1
ATOM 4007 O O . GLY B 1 147 ? -13.461 -36.812 -26.938 1 98.31 147 GLY B O 1
ATOM 4008 N N . TYR B 1 148 ? -12.578 -34.719 -27.141 1 98.69 148 TYR B N 1
ATOM 4009 C CA . TYR B 1 148 ? -13.453 -34.094 -26.141 1 98.69 148 TYR B CA 1
ATOM 4010 C C . TYR B 1 148 ? -13.906 -32.719 -26.594 1 98.69 148 TYR B C 1
ATOM 4012 O O . TYR B 1 148 ? -13.258 -32.094 -27.438 1 98.69 148 TYR B O 1
ATOM 4020 N N . VAL B 1 149 ? -15.016 -32.281 -26.078 1 98.81 149 VAL B N 1
ATOM 4021 C CA . VAL B 1 149 ? -15.469 -30.891 -26.25 1 98.81 149 VAL B CA 1
ATOM 4022 C C . VAL B 1 149 ? -15.547 -30.203 -24.875 1 98.81 149 VAL B C 1
ATOM 4024 O O . VAL B 1 149 ? -16.297 -30.641 -24 1 98.81 149 VAL B O 1
ATOM 4027 N N . LEU B 1 150 ? -14.711 -29.188 -24.75 1 98.75 150 LEU B N 1
ATOM 4028 C CA . LEU B 1 150 ? -14.641 -28.469 -23.484 1 98.75 150 LEU B CA 1
ATOM 4029 C C . LEU B 1 150 ? -15.609 -27.281 -23.469 1 98.75 150 LEU B C 1
ATOM 4031 O O . LEU B 1 150 ? -15.719 -26.562 -24.453 1 98.75 150 LEU B O 1
ATOM 4035 N N . ASN B 1 151 ? -16.375 -27.109 -22.406 1 98.81 151 ASN B N 1
ATOM 4036 C CA . ASN B 1 151 ? -17.234 -25.969 -22.109 1 98.81 151 ASN B CA 1
ATOM 4037 C C . ASN B 1 151 ? -17.047 -25.469 -20.688 1 98.81 151 ASN B C 1
ATOM 4039 O O . ASN B 1 151 ? -17.047 -26.266 -19.734 1 98.81 151 ASN B O 1
ATOM 4043 N N . GLY B 1 152 ? -16.828 -24.219 -20.562 1 98.19 152 GLY B N 1
ATOM 4044 C CA . GLY B 1 152 ? -16.625 -23.625 -19.25 1 98.19 152 GLY B CA 1
ATOM 4045 C C . GLY B 1 152 ? -15.602 -22.5 -19.25 1 98.19 152 GLY B C 1
ATOM 4046 O O . GLY B 1 152 ? -15.336 -21.891 -20.297 1 98.19 152 GLY B O 1
ATOM 4047 N N . ASN B 1 153 ? -15.117 -22.141 -18.109 1 98 153 ASN B N 1
ATOM 4048 C CA . ASN B 1 153 ? -14.133 -21.062 -18 1 98 153 ASN B CA 1
ATOM 4049 C C . ASN B 1 153 ? -13.148 -21.312 -16.859 1 98 153 ASN B C 1
ATOM 4051 O O . ASN B 1 153 ? -13.414 -22.125 -15.977 1 98 153 ASN B O 1
ATOM 4055 N N . LYS B 1 154 ? -12.047 -20.844 -17 1 98.31 154 LYS B N 1
ATOM 4056 C CA . LYS B 1 154 ? -11.023 -20.75 -15.961 1 98.31 154 LYS B CA 1
ATOM 4057 C C . LYS B 1 154 ? -10.75 -19.297 -15.586 1 98.31 154 LYS B C 1
ATOM 4059 O O . LYS B 1 154 ? -11.039 -18.391 -16.359 1 98.31 154 LYS B O 1
ATOM 4064 N N . MET B 1 155 ? -10.25 -19.156 -14.344 1 97.19 155 MET B N 1
ATOM 4065 C CA . MET B 1 155 ? -10.039 -17.797 -13.844 1 97.19 155 MET B CA 1
ATOM 4066 C C . MET B 1 155 ? -8.633 -17.641 -13.273 1 97.19 155 MET B C 1
ATOM 4068 O O . MET B 1 155 ? -8.023 -18.609 -12.836 1 97.19 155 MET B O 1
ATOM 4072 N N . TRP B 1 156 ? -8.07 -16.375 -13.312 1 97.38 156 TRP B N 1
ATOM 4073 C CA . TRP B 1 156 ? -6.793 -15.969 -12.742 1 97.38 156 TRP B CA 1
ATOM 4074 C C . TRP B 1 156 ? -5.637 -16.656 -13.461 1 97.38 156 TRP B C 1
ATOM 4076 O O . TRP B 1 156 ? -4.672 -17.094 -12.828 1 97.38 156 TRP B O 1
ATOM 4086 N N . CYS B 1 157 ? -5.719 -16.844 -14.711 1 97.75 157 CYS B N 1
ATOM 4087 C CA . CYS B 1 157 ? -4.688 -17.578 -15.438 1 97.75 157 CYS B CA 1
ATOM 4088 C C . CYS B 1 157 ? -3.52 -16.672 -15.797 1 97.75 157 CYS B C 1
ATOM 4090 O O . CYS B 1 157 ? -3.615 -15.867 -16.734 1 97.75 157 CYS B O 1
ATOM 4092 N N . THR B 1 158 ? -2.42 -16.781 -15.039 1 98.31 158 THR B N 1
ATOM 4093 C CA . THR B 1 158 ? -1.186 -16.078 -15.375 1 98.31 158 THR B CA 1
ATOM 4094 C C . THR B 1 158 ? -0.68 -16.5 -16.75 1 98.31 158 THR B C 1
ATOM 4096 O O . THR B 1 158 ? -0.685 -17.688 -17.078 1 98.31 158 THR B O 1
ATOM 4099 N N . ASN B 1 159 ? -0.29 -15.609 -17.594 1 98.56 159 ASN B N 1
ATOM 4100 C CA . ASN B 1 159 ? 0.186 -15.758 -18.969 1 98.56 159 ASN B CA 1
ATOM 4101 C C . ASN B 1 159 ? -0.955 -16.094 -19.922 1 98.56 159 ASN B C 1
ATOM 4103 O O . ASN B 1 159 ? -0.731 -16.297 -21.109 1 98.56 159 ASN B O 1
ATOM 4107 N N . GLY B 1 160 ? -2.227 -16.125 -19.453 1 97.81 160 GLY B N 1
ATOM 4108 C CA . GLY B 1 160 ? -3.381 -16.516 -20.25 1 97.81 160 GLY B CA 1
ATOM 4109 C C . GLY B 1 160 ? -3.482 -15.781 -21.562 1 97.81 160 GLY B C 1
ATOM 4110 O O . GLY B 1 160 ? -3.605 -16.406 -22.625 1 97.81 160 GLY B O 1
ATOM 4111 N N . PRO B 1 161 ? -3.34 -14.5 -21.562 1 96.19 161 PRO B N 1
ATOM 4112 C CA . PRO B 1 161 ? -3.523 -13.703 -22.766 1 96.19 161 PRO B CA 1
ATOM 4113 C C . PRO B 1 161 ? -2.467 -13.984 -23.828 1 96.19 161 PRO B C 1
ATOM 4115 O O . PRO B 1 161 ? -2.713 -13.781 -25.016 1 96.19 161 PRO B O 1
ATOM 4118 N N . VAL B 1 162 ? -1.298 -14.539 -23.438 1 96.94 162 VAL B N 1
ATOM 4119 C CA . VAL B 1 162 ? -0.209 -14.617 -24.406 1 96.94 162 VAL B CA 1
ATOM 4120 C C . VAL B 1 162 ? 0.213 -16.078 -24.594 1 96.94 162 VAL B C 1
ATOM 4122 O O . VAL B 1 162 ? 1.01 -16.375 -25.484 1 96.94 162 VAL B O 1
ATOM 4125 N N . ALA B 1 163 ? -0.341 -16.984 -23.844 1 98.56 163 ALA B N 1
ATOM 4126 C CA . ALA B 1 163 ? 0.137 -18.375 -23.828 1 98.56 163 ALA B CA 1
ATOM 4127 C C . ALA B 1 163 ? -0.229 -19.094 -25.125 1 98.56 163 ALA B C 1
ATOM 4129 O O . ALA B 1 163 ? -1.337 -18.922 -25.641 1 98.56 163 ALA B O 1
ATOM 4130 N N . GLN B 1 164 ? 0.693 -19.859 -25.672 1 98.69 164 GLN B N 1
ATOM 4131 C CA . GLN B 1 164 ? 0.448 -20.734 -26.812 1 98.69 164 GLN B CA 1
ATOM 4132 C C . GLN B 1 164 ? 0.101 -22.141 -26.359 1 98.69 164 GLN B C 1
ATOM 4134 O O . GLN B 1 164 ? -0.572 -22.875 -27.078 1 98.69 164 GLN B O 1
ATOM 4139 N N . THR B 1 165 ? 0.612 -22.562 -25.266 1 98.81 165 THR B N 1
ATOM 4140 C CA . THR B 1 165 ? 0.392 -23.891 -24.688 1 98.81 165 THR B CA 1
ATOM 4141 C C . THR B 1 165 ? -0.094 -23.781 -23.25 1 98.81 165 THR B C 1
ATOM 4143 O O . THR B 1 165 ? 0.567 -23.172 -22.406 1 98.81 165 THR B O 1
ATOM 4146 N N . LEU B 1 166 ? -1.228 -24.391 -22.969 1 98.88 166 LEU B N 1
ATOM 4147 C CA . LEU B 1 166 ? -1.799 -24.312 -21.625 1 98.88 166 LEU B CA 1
ATOM 4148 C C . LEU B 1 166 ? -2.131 -25.703 -21.078 1 98.88 166 LEU B C 1
ATOM 4150 O O . LEU B 1 166 ? -2.627 -26.547 -21.812 1 98.88 166 LEU B O 1
ATOM 4154 N N . VAL B 1 167 ? -1.788 -25.922 -19.859 1 98.81 167 VAL B N 1
ATOM 4155 C CA . VAL B 1 167 ? -2.312 -27.078 -19.141 1 98.81 167 VAL B CA 1
ATOM 4156 C C . VAL B 1 167 ? -3.615 -26.703 -18.438 1 98.81 167 VAL B C 1
ATOM 4158 O O . VAL B 1 167 ? -3.635 -25.797 -17.594 1 98.81 167 VAL B O 1
ATOM 4161 N N . VAL B 1 168 ? -4.715 -27.375 -18.797 1 98.81 168 VAL B N 1
ATOM 4162 C CA . VAL B 1 168 ? -6.035 -27.031 -18.297 1 98.81 168 VAL B CA 1
ATOM 4163 C C . VAL B 1 168 ? -6.707 -28.266 -17.703 1 98.81 168 VAL B C 1
ATOM 4165 O O . VAL B 1 168 ? -6.59 -29.359 -18.25 1 98.81 168 VAL B O 1
ATOM 4168 N N . TYR B 1 169 ? -7.398 -28.094 -16.609 1 98.25 169 TYR B N 1
ATOM 4169 C CA . TYR B 1 169 ? -8.102 -29.188 -15.945 1 98.25 169 TYR B CA 1
ATOM 4170 C C . TYR B 1 169 ? -9.609 -29.031 -16.109 1 98.25 169 TYR B C 1
ATOM 4172 O O . TYR B 1 169 ? -10.148 -27.938 -15.93 1 98.25 169 TYR B O 1
ATOM 4180 N N . ALA B 1 170 ? -10.258 -30.094 -16.422 1 98.38 170 ALA B N 1
ATOM 4181 C CA . ALA B 1 170 ? -11.711 -30.094 -16.594 1 98.38 170 ALA B CA 1
ATOM 4182 C C . ALA B 1 170 ? -12.305 -31.438 -16.172 1 98.38 170 ALA B C 1
ATOM 4184 O O . ALA B 1 170 ? -11.594 -32.438 -16.078 1 98.38 170 ALA B O 1
ATOM 4185 N N . LYS B 1 171 ? -13.594 -31.438 -15.961 1 98.19 171 LYS B N 1
ATOM 4186 C CA . LYS B 1 171 ? -14.297 -32.656 -15.555 1 98.19 171 LYS B CA 1
ATOM 4187 C C . LYS B 1 171 ? -14.734 -33.469 -16.766 1 98.19 171 LYS B C 1
ATOM 4189 O O . LYS B 1 171 ? -15.539 -33 -17.578 1 98.19 171 LYS B O 1
ATOM 4194 N N . THR B 1 172 ? -14.25 -34.656 -16.859 1 98.38 172 THR B N 1
ATOM 4195 C CA . THR B 1 172 ? -14.758 -35.594 -17.844 1 98.38 172 THR B CA 1
ATOM 4196 C C . THR B 1 172 ? -15.883 -36.438 -17.25 1 98.38 172 THR B C 1
ATOM 4198 O O . THR B 1 172 ? -16.656 -37.062 -17.984 1 98.38 172 THR B O 1
ATOM 4201 N N . ASN B 1 173 ? -15.891 -36.531 -15.906 1 97.5 173 ASN B N 1
ATOM 4202 C CA . ASN B 1 173 ? -16.984 -37.156 -15.148 1 97.5 173 ASN B CA 1
ATOM 4203 C C . ASN B 1 173 ? -17.406 -36.25 -13.977 1 97.5 173 ASN B C 1
ATOM 4205 O O . ASN B 1 173 ? -16.797 -36.312 -12.906 1 97.5 173 ASN B O 1
ATOM 4209 N N . VAL B 1 174 ? -18.5 -35.625 -14.125 1 93.75 174 VAL B N 1
ATOM 4210 C CA . VAL B 1 174 ? -18.906 -34.594 -13.188 1 93.75 174 VAL B CA 1
ATOM 4211 C C . VAL B 1 174 ? -19.391 -35.219 -11.883 1 93.75 174 VAL B C 1
ATOM 4213 O O . VAL B 1 174 ? -19.469 -34.531 -10.852 1 93.75 174 VAL B O 1
ATOM 4216 N N . THR B 1 175 ? -19.656 -36.469 -11.875 1 94 175 THR B N 1
ATOM 4217 C CA . THR B 1 175 ? -20.234 -37.094 -1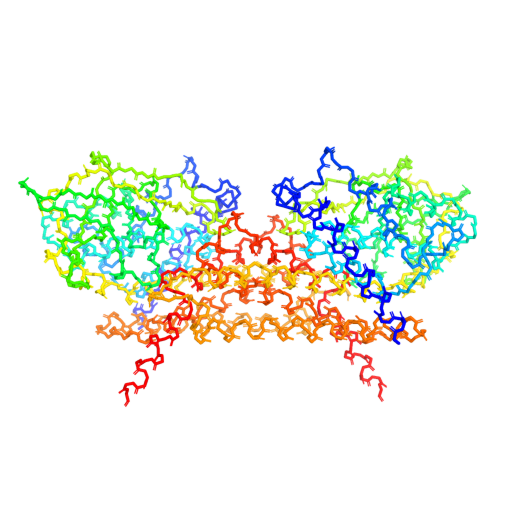0.695 1 94 175 THR B CA 1
ATOM 4218 C C . THR B 1 175 ? -19.156 -37.844 -9.898 1 94 175 THR B C 1
ATOM 4220 O O . THR B 1 175 ? -19.438 -38.406 -8.852 1 94 175 THR B O 1
ATOM 4223 N N . ALA B 1 176 ? -17.906 -37.812 -10.336 1 95.19 176 ALA B N 1
ATOM 4224 C CA . ALA B 1 176 ? -16.875 -38.625 -9.703 1 95.19 176 ALA B CA 1
ATOM 4225 C C . ALA B 1 176 ? -15.953 -37.781 -8.844 1 95.19 176 ALA B C 1
ATOM 4227 O O . ALA B 1 176 ? -14.805 -38.156 -8.578 1 95.19 176 ALA B O 1
ATOM 4228 N N . GLY B 1 177 ? -16.406 -36.562 -8.453 1 93.12 177 GLY B N 1
ATOM 4229 C CA . GLY B 1 177 ? -15.578 -35.688 -7.613 1 93.12 177 GLY B CA 1
ATOM 4230 C C . GLY B 1 177 ? -14.188 -35.469 -8.18 1 93.12 177 GLY B C 1
ATOM 4231 O O . GLY B 1 177 ? -14.039 -35.125 -9.352 1 93.12 177 GLY B O 1
ATOM 4232 N N . SER B 1 178 ? -13.18 -35.656 -7.375 1 94 178 SER B N 1
ATOM 4233 C CA . SER B 1 178 ? -11.805 -35.438 -7.797 1 94 178 SER B CA 1
ATOM 4234 C C . SER B 1 178 ? -11.367 -36.438 -8.844 1 94 178 SER B C 1
ATOM 4236 O O . SER B 1 178 ? -10.531 -36.156 -9.695 1 94 178 SER B O 1
ATOM 4238 N N . LYS B 1 179 ? -11.914 -37.625 -8.875 1 96.06 179 LYS B N 1
ATOM 4239 C CA . LYS B 1 179 ? -11.547 -38.719 -9.797 1 96.06 179 LYS B CA 1
ATOM 4240 C C . LYS B 1 179 ? -12.156 -38.469 -11.18 1 96.06 179 LYS B C 1
ATOM 4242 O O . LYS B 1 179 ? -11.875 -39.219 -12.117 1 96.06 179 LYS B O 1
ATOM 4247 N N . GLY B 1 180 ? -12.945 -37.438 -11.281 1 97.25 180 GLY B N 1
ATOM 4248 C CA . GLY B 1 180 ? -13.555 -37.094 -12.555 1 97.25 180 GLY B CA 1
ATOM 4249 C C . GLY B 1 180 ? -12.773 -36.031 -13.328 1 97.25 180 GLY B C 1
ATOM 4250 O O . GLY B 1 180 ? -13.148 -35.688 -14.438 1 97.25 180 GLY B O 1
ATOM 4251 N N . ILE B 1 181 ? -11.68 -35.594 -12.789 1 98.25 181 ILE B N 1
ATOM 4252 C CA . ILE B 1 181 ? -10.906 -34.531 -13.391 1 98.25 181 ILE B CA 1
ATOM 4253 C C . ILE B 1 181 ? -9.891 -35.094 -14.375 1 98.25 181 ILE B C 1
ATOM 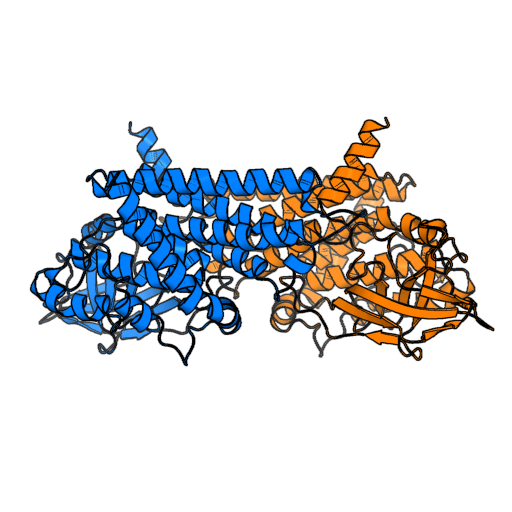4255 O O . ILE B 1 181 ? -9.25 -36.125 -14.094 1 98.25 181 ILE B O 1
ATOM 4259 N N . THR B 1 182 ? -9.789 -34.562 -15.539 1 98.75 182 THR B N 1
ATOM 4260 C CA . THR B 1 182 ? -8.789 -34.875 -16.547 1 98.75 182 THR B CA 1
ATOM 4261 C C . THR B 1 182 ? -7.969 -33.656 -16.922 1 98.75 182 THR B C 1
ATOM 4263 O O . THR B 1 182 ? -8.492 -32.531 -16.953 1 98.75 182 THR B O 1
ATOM 4266 N N . ALA B 1 183 ? -6.691 -33.812 -17.125 1 98.75 183 ALA B N 1
ATOM 4267 C CA . ALA B 1 183 ? -5.801 -32.719 -17.562 1 98.75 183 ALA B CA 1
ATOM 4268 C C . ALA B 1 183 ? -5.645 -32.719 -19.078 1 98.75 183 ALA B C 1
ATOM 4270 O O . ALA B 1 183 ? -5.527 -33.781 -19.703 1 98.75 183 ALA B O 1
ATOM 4271 N N . PHE B 1 184 ? -5.676 -31.531 -19.672 1 98.88 184 PHE B N 1
ATOM 4272 C CA . PHE B 1 184 ? -5.578 -31.375 -21.109 1 98.88 184 PHE B CA 1
ATOM 4273 C C . PHE B 1 184 ? -4.496 -30.359 -21.469 1 98.88 184 PHE B C 1
ATOM 4275 O O . PHE B 1 184 ? -4.258 -29.406 -20.719 1 98.88 184 PHE B O 1
ATOM 4282 N N . ILE B 1 185 ? -3.842 -30.562 -22.594 1 98.88 185 ILE B N 1
ATOM 4283 C CA . ILE B 1 185 ? -3.025 -29.531 -23.234 1 98.88 185 ILE B CA 1
ATOM 4284 C C . ILE B 1 185 ? -3.875 -28.734 -24.219 1 98.88 185 ILE B C 1
ATOM 4286 O O . ILE B 1 185 ? -4.414 -29.297 -25.172 1 98.88 185 ILE B O 1
ATOM 4290 N N . ILE B 1 186 ? -4.074 -27.5 -23.953 1 98.88 186 ILE B N 1
ATOM 4291 C CA . ILE B 1 186 ? -4.82 -26.594 -24.828 1 98.88 186 ILE B CA 1
ATOM 4292 C C . ILE B 1 186 ? -3.848 -25.703 -25.594 1 98.88 186 ILE B C 1
ATOM 4294 O O . ILE B 1 186 ? -2.869 -25.203 -25.016 1 98.88 186 ILE B O 1
ATOM 4298 N N . GLU B 1 187 ? -4.047 -25.484 -26.828 1 98.69 187 GLU B N 1
ATOM 4299 C CA . GLU B 1 187 ? -3.199 -24.625 -27.656 1 98.69 187 GLU B CA 1
ATOM 4300 C C . GLU B 1 187 ? -3.939 -23.375 -28.094 1 98.69 187 GLU B C 1
ATOM 4302 O O . GLU B 1 187 ? -5.137 -23.422 -28.391 1 98.69 187 GLU B O 1
ATOM 4307 N N . LYS B 1 188 ? -3.162 -22.328 -28.141 1 97.94 188 LYS B N 1
ATOM 4308 C CA . LYS B 1 188 ? -3.723 -21.094 -28.672 1 97.94 188 LYS B CA 1
ATOM 4309 C C . LYS B 1 188 ? -4.27 -21.297 -30.078 1 97.94 188 LYS B C 1
ATOM 4311 O O . LYS B 1 188 ? -3.641 -21.969 -30.906 1 97.94 188 LYS B O 1
ATOM 4316 N N . GLY B 1 189 ? -5.5 -20.766 -30.359 1 96.62 189 GLY B N 1
ATOM 4317 C CA . GLY B 1 189 ? -6.066 -20.828 -31.688 1 96.62 189 GLY B CA 1
ATOM 4318 C C . GLY B 1 189 ? -7.051 -21.969 -31.859 1 96.62 189 GLY B C 1
ATOM 4319 O O . GLY B 1 189 ? -7.777 -22.031 -32.844 1 96.62 189 GLY B O 1
ATOM 4320 N N . MET B 1 190 ? -7.031 -22.938 -30.922 1 97.88 190 MET B N 1
ATOM 4321 C CA . MET B 1 190 ? -8.047 -23.984 -31 1 97.88 190 MET B CA 1
ATOM 4322 C C . MET B 1 190 ? -9.445 -23.391 -31.078 1 97.88 190 MET B C 1
ATOM 4324 O O . MET B 1 190 ? -9.781 -22.469 -30.312 1 97.88 190 MET B O 1
ATOM 4328 N N . PRO B 1 191 ? -10.25 -23.844 -32.031 1 97.62 191 PRO B N 1
ATOM 4329 C CA . PRO B 1 191 ? -11.617 -23.328 -32.125 1 97.62 191 PRO B CA 1
ATOM 4330 C C . PRO B 1 191 ? -12.398 -23.5 -30.812 1 97.62 191 PRO B C 1
ATOM 4332 O O . PRO B 1 191 ? -12.352 -24.578 -30.203 1 97.62 191 PRO B O 1
ATOM 4335 N N . GLY B 1 192 ? -13.031 -22.422 -30.438 1 98.38 192 GLY B N 1
ATOM 4336 C CA . GLY B 1 192 ? -13.828 -22.484 -29.234 1 98.38 192 GLY B CA 1
ATOM 4337 C C . GLY B 1 192 ? -13.078 -22.031 -28 1 98.38 192 GLY B C 1
ATOM 4338 O O . GLY B 1 192 ? -13.664 -21.859 -26.922 1 98.38 192 GLY B O 1
ATOM 4339 N N . PHE B 1 193 ? -11.805 -21.891 -28.125 1 98.5 193 PHE B N 1
ATOM 4340 C CA . PHE B 1 193 ? -10.984 -21.375 -27.031 1 98.5 193 PHE B CA 1
ATOM 4341 C C . PHE B 1 193 ? -10.688 -19.891 -27.219 1 98.5 193 PHE B C 1
ATOM 4343 O O . PHE B 1 193 ? -10.281 -19.469 -28.312 1 98.5 193 PHE B O 1
ATOM 4350 N N . SER B 1 194 ? -10.914 -19.094 -26.141 1 98.25 194 SER B N 1
ATOM 4351 C CA . SER B 1 194 ? -10.578 -17.672 -26.156 1 98.25 194 SER B CA 1
ATOM 4352 C C . SER B 1 194 ? -10.211 -17.172 -24.75 1 98.25 194 SER B C 1
ATOM 4354 O O . SER B 1 194 ? -10.352 -17.906 -23.781 1 98.25 194 SER B O 1
ATOM 4356 N N . THR B 1 195 ? -9.594 -16.031 -24.703 1 97.75 195 THR B N 1
ATOM 4357 C CA . THR B 1 195 ? -9.25 -15.391 -23.438 1 97.75 195 THR B CA 1
ATOM 4358 C C . THR B 1 195 ? -10.062 -14.109 -23.234 1 97.75 195 THR B C 1
ATOM 4360 O O . THR B 1 195 ? -10.375 -13.406 -24.203 1 97.75 195 THR B O 1
ATOM 4363 N N . ALA B 1 196 ? -10.469 -13.852 -22.047 1 95.88 196 ALA B N 1
ATOM 4364 C CA . ALA B 1 196 ? -11.094 -12.578 -21.719 1 95.88 196 ALA B CA 1
ATOM 4365 C C . ALA B 1 196 ? -10.039 -11.492 -21.484 1 95.88 196 ALA B C 1
ATOM 4367 O O . ALA B 1 196 ? -8.852 -11.711 -21.75 1 95.88 196 ALA B O 1
ATOM 4368 N N . GLN B 1 197 ? -10.492 -10.375 -21.172 1 93.19 197 GLN B N 1
ATOM 4369 C CA . GLN B 1 197 ? -9.609 -9.227 -20.984 1 93.19 197 GLN B CA 1
ATOM 4370 C C . GLN B 1 197 ? -8.617 -9.469 -19.859 1 93.19 197 GLN B C 1
ATOM 4372 O O . GLN B 1 197 ? -8.938 -10.141 -18.875 1 93.19 197 GLN B O 1
ATOM 4377 N N . LYS B 1 198 ? -7.453 -8.883 -20.031 1 96.06 198 LYS B N 1
ATOM 4378 C CA . LYS B 1 198 ? -6.438 -8.875 -18.984 1 96.06 198 LYS B CA 1
ATOM 4379 C C . LYS B 1 198 ? -6.945 -8.164 -17.734 1 96.06 198 LYS B C 1
ATOM 4381 O O . LYS B 1 198 ? -7.609 -7.133 -17.828 1 96.06 198 LYS B O 1
ATOM 4386 N N . LEU B 1 199 ? -6.625 -8.75 -16.578 1 96.5 199 LEU B N 1
ATOM 4387 C CA . LEU B 1 199 ? -7.066 -8.18 -15.312 1 96.5 199 LEU B CA 1
ATOM 4388 C C . LEU B 1 199 ? -6.152 -7.031 -14.891 1 96.5 199 LEU B C 1
ATOM 4390 O O . LEU B 1 199 ? -4.945 -7.074 -15.133 1 96.5 199 LEU B O 1
ATOM 4394 N N . ASP B 1 200 ? -6.703 -5.977 -14.297 1 97.25 200 ASP B N 1
ATOM 4395 C CA . ASP B 1 200 ? -5.953 -4.887 -13.68 1 97.25 200 ASP B CA 1
ATOM 4396 C C . ASP B 1 200 ? -5.664 -5.184 -12.211 1 97.25 200 ASP B C 1
ATOM 4398 O O . ASP B 1 200 ? -6.477 -4.871 -11.336 1 97.25 200 ASP B O 1
ATOM 4402 N N . LYS B 1 201 ? -4.508 -5.648 -11.945 1 98.25 201 LYS B N 1
ATOM 4403 C CA . LYS B 1 201 ? -4.137 -6.137 -10.625 1 98.25 201 LYS B CA 1
ATOM 4404 C C . LYS B 1 201 ? -3.467 -5.039 -9.797 1 98.25 201 LYS B C 1
ATOM 4406 O O . LYS B 1 201 ? -2.961 -4.062 -10.352 1 98.25 201 LYS B O 1
ATOM 4411 N N . LEU B 1 202 ? -3.418 -5.227 -8.484 1 98.38 202 LEU B N 1
ATOM 4412 C CA . LEU B 1 202 ? -2.748 -4.359 -7.523 1 98.38 202 LEU B CA 1
ATOM 4413 C C . LEU B 1 202 ? -1.242 -4.34 -7.766 1 98.38 202 LEU B C 1
ATOM 4415 O O . LEU B 1 202 ? -0.621 -3.275 -7.758 1 98.38 202 LEU B O 1
ATOM 4419 N N . GLY B 1 203 ? -0.671 -5.43 -7.922 1 98.56 203 GLY B N 1
ATOM 4420 C CA . GLY B 1 203 ? 0.745 -5.648 -8.172 1 98.56 203 GLY B CA 1
ATOM 4421 C C . GLY B 1 203 ? 1.008 -6.719 -9.211 1 98.56 203 GLY B C 1
ATOM 4422 O O . GLY B 1 203 ? 0.088 -7.156 -9.906 1 98.56 203 GLY B O 1
ATOM 4423 N N . MET B 1 204 ? 2.305 -7.008 -9.367 1 98.75 204 MET B N 1
ATOM 4424 C CA . MET B 1 204 ? 2.709 -7.93 -10.422 1 98.75 204 MET B CA 1
ATOM 4425 C C . MET B 1 204 ? 2.197 -7.453 -11.781 1 98.75 204 MET B C 1
ATOM 4427 O O . MET B 1 204 ? 1.782 -8.266 -12.609 1 98.75 204 MET B O 1
ATOM 4431 N N . ARG B 1 205 ? 2.043 -6.121 -11.852 1 98.12 205 ARG B N 1
ATOM 4432 C CA . ARG B 1 205 ? 1.589 -5.539 -13.109 1 98.12 205 ARG B CA 1
ATOM 4433 C C . ARG B 1 205 ? 2.59 -5.801 -14.234 1 98.12 205 ARG B C 1
ATOM 4435 O O . ARG B 1 205 ? 3.795 -5.613 -14.047 1 98.12 205 ARG B O 1
ATOM 4442 N N . GLY B 1 206 ? 2.182 -6.18 -15.344 1 97.62 206 GLY B N 1
ATOM 4443 C CA . GLY B 1 206 ? 3.002 -6.676 -16.438 1 97.62 206 GLY B CA 1
ATOM 4444 C C . GLY B 1 206 ? 2.863 -8.172 -16.656 1 97.62 206 GLY B C 1
ATOM 4445 O O . GLY B 1 206 ? 2.963 -8.648 -17.781 1 97.62 206 GLY B O 1
ATOM 4446 N N . SER B 1 207 ? 2.775 -8.938 -15.531 1 98.12 207 SER B N 1
ATOM 4447 C CA . SER B 1 207 ? 2.393 -10.336 -15.648 1 98.12 207 SER B CA 1
ATOM 4448 C C . SER B 1 207 ? 0.933 -10.477 -16.062 1 98.12 207 SER B C 1
ATOM 4450 O O . SER B 1 207 ? 0.026 -10.211 -15.281 1 98.12 207 SER B O 1
ATOM 4452 N N . ASP B 1 208 ? 0.704 -10.969 -17.234 1 96.81 208 ASP B N 1
ATOM 4453 C CA . ASP B 1 208 ? -0.653 -11.062 -17.75 1 96.81 208 ASP B CA 1
ATOM 4454 C C . ASP B 1 208 ? -1.467 -12.109 -17 1 96.81 208 ASP B C 1
ATOM 4456 O O . ASP B 1 208 ? -0.958 -13.188 -16.688 1 96.81 208 ASP B O 1
ATOM 4460 N N . THR B 1 209 ? -2.643 -11.828 -16.594 1 97.69 209 THR B N 1
ATOM 4461 C CA . THR B 1 209 ? -3.598 -12.727 -15.953 1 97.69 209 THR B CA 1
ATOM 4462 C C . THR B 1 209 ? -5.008 -12.492 -16.484 1 97.69 209 THR B C 1
ATOM 4464 O O . THR B 1 209 ? -5.422 -11.344 -16.688 1 97.69 209 THR B O 1
ATOM 4467 N N . CYS B 1 210 ? -5.684 -13.547 -16.844 1 97.94 210 CYS B N 1
ATOM 4468 C CA . CYS B 1 210 ? -7.02 -13.352 -17.406 1 97.94 210 CYS B CA 1
ATOM 4469 C C . CYS B 1 210 ? -7.898 -14.57 -17.141 1 97.94 210 CYS B C 1
ATOM 4471 O O . CYS B 1 210 ? -7.48 -15.508 -16.453 1 97.94 210 CYS B O 1
ATOM 4473 N N . GLU B 1 211 ? -9.141 -14.422 -17.578 1 97.88 211 GLU B N 1
ATOM 4474 C CA . GLU B 1 211 ? -10.086 -15.531 -17.672 1 97.88 211 GLU B CA 1
ATOM 4475 C C . GLU B 1 211 ? -9.938 -16.266 -19 1 97.88 211 GLU B C 1
ATOM 4477 O O . GLU B 1 211 ? -9.727 -15.648 -20.031 1 97.88 211 GLU B O 1
ATOM 4482 N N . LEU B 1 212 ? -9.992 -17.578 -18.938 1 98.62 212 LEU B N 1
ATOM 4483 C CA . LEU B 1 212 ? -10.078 -18.391 -20.125 1 98.62 212 LEU B CA 1
ATOM 4484 C C . LEU B 1 212 ? -11.523 -18.812 -20.391 1 98.62 212 LEU B C 1
ATOM 4486 O O . LEU B 1 212 ? -12.266 -19.109 -19.453 1 98.62 212 LEU B O 1
ATOM 4490 N N . VAL B 1 213 ? -11.836 -18.859 -21.672 1 98.69 213 VAL B N 1
ATOM 4491 C CA . VAL B 1 213 ? -13.203 -19.203 -22.047 1 98.69 213 VAL B CA 1
ATOM 4492 C C . VAL B 1 213 ? -13.195 -20.359 -23.047 1 98.69 213 VAL B C 1
ATOM 4494 O O . VAL B 1 213 ? -12.484 -20.297 -24.062 1 98.69 213 VAL B O 1
ATOM 4497 N N . PHE B 1 214 ? -13.984 -21.391 -22.766 1 98.75 214 PHE B N 1
ATOM 4498 C CA . PHE B 1 214 ? -14.164 -22.531 -23.641 1 98.75 214 PHE B CA 1
ATOM 4499 C C . PHE B 1 214 ? -15.617 -22.672 -24.062 1 98.75 214 PHE B C 1
ATOM 4501 O O . PHE B 1 214 ? -16.5 -22.875 -23.234 1 98.75 214 PHE B O 1
ATOM 4508 N N . GLU B 1 215 ? -15.844 -22.484 -25.297 1 98.69 215 GLU B N 1
ATOM 4509 C CA . GLU B 1 215 ? -17.156 -22.688 -25.906 1 98.69 215 GLU B CA 1
ATOM 4510 C C . GLU B 1 215 ? -17.109 -23.734 -27.016 1 98.69 215 GLU B C 1
ATOM 4512 O O . GLU B 1 215 ? -16.781 -23.406 -28.172 1 98.69 215 GLU B O 1
ATOM 4517 N N . ASN B 1 216 ? -17.531 -24.875 -26.703 1 98.62 216 ASN B N 1
ATOM 4518 C CA . ASN B 1 216 ? -17.438 -26.016 -27.609 1 98.62 216 ASN B CA 1
ATOM 4519 C C . ASN B 1 216 ? -16.047 -26.156 -28.188 1 98.62 216 ASN B C 1
ATOM 4521 O O . ASN B 1 216 ? -15.875 -26.266 -29.406 1 98.62 216 ASN B O 1
ATOM 4525 N N . CYS B 1 217 ? -15.078 -26.172 -27.359 1 98.75 217 CYS B N 1
ATOM 4526 C CA . CYS B 1 217 ? -13.688 -26.266 -27.781 1 98.75 217 CYS B CA 1
ATOM 4527 C C . CYS B 1 217 ? -13.281 -27.719 -27.969 1 98.75 217 CYS B C 1
ATOM 4529 O O . CYS B 1 217 ? -13.18 -28.469 -26.984 1 98.75 217 CYS B O 1
ATOM 4531 N N . PHE B 1 218 ? -13.031 -28.094 -29.141 1 98.62 218 PHE B N 1
ATOM 4532 C CA . PHE B 1 218 ? -12.633 -29.469 -29.438 1 98.62 218 PHE B CA 1
ATOM 4533 C C . PHE B 1 218 ? -11.18 -29.688 -29.047 1 98.62 218 PHE B C 1
ATOM 4535 O O . PHE B 1 218 ? -10.297 -28.922 -29.438 1 98.62 218 PHE B O 1
ATOM 4542 N N . VAL B 1 219 ? -10.93 -30.75 -28.281 1 98.56 219 VAL B N 1
ATOM 4543 C CA . VAL B 1 219 ? -9.594 -31.172 -27.859 1 98.56 219 VAL B CA 1
ATOM 4544 C C . VAL B 1 219 ? -9.352 -32.625 -28.281 1 98.56 219 VAL B C 1
ATOM 4546 O O . VAL B 1 219 ? -10.062 -33.531 -27.859 1 98.56 219 VAL B O 1
ATOM 4549 N N . PRO B 1 220 ? -8.383 -32.844 -29.078 1 98.5 220 PRO B N 1
ATOM 4550 C CA . PRO B 1 220 ? -8.125 -34.219 -29.531 1 98.5 220 PRO B CA 1
ATOM 4551 C C . PRO B 1 220 ? -7.645 -35.125 -28.406 1 98.5 220 PRO B C 1
ATOM 4553 O O . PRO B 1 220 ? -7.07 -34.656 -27.422 1 98.5 220 PRO B O 1
ATOM 4556 N N . GLU B 1 221 ? -7.793 -36.375 -28.562 1 97.81 221 GLU B N 1
ATOM 4557 C CA . GLU B 1 221 ? -7.426 -37.406 -27.578 1 97.81 221 GLU B CA 1
ATOM 4558 C C . GLU B 1 221 ? -5.941 -37.312 -27.219 1 97.81 221 GLU B C 1
ATOM 4560 O O . GLU B 1 221 ? -5.555 -37.531 -26.078 1 97.81 221 GLU B O 1
ATOM 4565 N N . GLU B 1 222 ? -5.133 -37 -28.156 1 98.31 222 GLU B N 1
ATOM 4566 C CA . GLU B 1 222 ? -3.688 -36.969 -27.969 1 98.31 222 GLU B CA 1
ATOM 4567 C C . GLU B 1 222 ? -3.281 -35.812 -27.047 1 98.31 222 GLU B C 1
ATOM 4569 O O . GLU B 1 222 ? -2.146 -35.781 -26.578 1 98.31 222 GLU B O 1
ATOM 4574 N N . ASN B 1 223 ? -4.246 -34.906 -26.734 1 98.75 223 ASN B N 1
ATOM 4575 C CA . ASN B 1 223 ? -3.951 -33.75 -25.891 1 98.75 223 ASN B CA 1
ATOM 4576 C C . ASN B 1 223 ? -4.352 -34 -24.438 1 98.75 223 ASN B C 1
ATOM 4578 O O . ASN B 1 223 ? -4.23 -33.125 -23.594 1 98.75 223 ASN B O 1
ATOM 4582 N N . VAL B 1 224 ? -4.812 -35.188 -24.172 1 98.81 224 VAL B N 1
ATOM 4583 C CA . VAL B 1 224 ? -4.969 -35.594 -22.781 1 98.81 224 VAL B CA 1
ATOM 4584 C C . VAL B 1 224 ? -3.598 -35.719 -22.125 1 98.81 224 VAL B C 1
ATOM 4586 O O . VAL B 1 224 ? -2.727 -36.438 -22.641 1 98.81 224 VAL B O 1
ATOM 4589 N N . LEU B 1 225 ? -3.354 -35.031 -21.125 1 98.75 225 LEU B N 1
ATOM 4590 C CA . LEU B 1 225 ? -2.123 -35.156 -20.344 1 98.75 225 LEU B CA 1
ATOM 4591 C C . LEU B 1 225 ? -2.279 -36.156 -19.219 1 98.75 225 LEU B C 1
ATOM 4593 O O . LEU B 1 225 ? -3.111 -36 -18.328 1 98.75 225 LEU B O 1
ATOM 4597 N N . GLY B 1 226 ? -1.468 -37.156 -19.188 1 97.88 226 GLY B N 1
ATOM 4598 C CA . GLY B 1 226 ? -1.722 -38.281 -18.312 1 97.88 226 GLY B CA 1
ATOM 4599 C C . GLY B 1 226 ? -2.805 -39.219 -18.828 1 97.88 226 GLY B C 1
ATOM 4600 O O . GLY B 1 226 ? -2.717 -39.719 -19.953 1 97.88 226 GLY B O 1
ATOM 4601 N N . GLN B 1 227 ? -3.852 -39.469 -17.969 1 97.94 227 GLN B N 1
ATOM 4602 C CA . GLN B 1 227 ? -4.977 -40.312 -18.344 1 97.94 227 GLN B CA 1
ATOM 4603 C C . GLN B 1 227 ? -6.305 -39.656 -17.969 1 97.94 227 GLN B C 1
ATOM 4605 O O . GLN B 1 227 ? -6.359 -38.812 -17.062 1 97.94 227 GLN B O 1
ATOM 4610 N N . GLU B 1 228 ? -7.301 -40.031 -18.797 1 98.06 228 GLU B N 1
ATOM 4611 C CA . GLU B 1 228 ? -8.648 -39.562 -18.453 1 98.06 228 GLU B CA 1
ATOM 4612 C C . GLU B 1 228 ? -9 -39.938 -17.016 1 98.06 228 GLU B C 1
ATOM 4614 O O . GLU B 1 228 ? -8.758 -41.094 -16.594 1 98.06 228 GLU B O 1
ATOM 4619 N N . GLY B 1 229 ? -9.492 -39 -16.328 1 97.56 229 GLY B N 1
ATOM 4620 C CA . GLY B 1 229 ? -9.922 -39.25 -14.969 1 97.56 229 GLY B CA 1
ATOM 4621 C C . GLY B 1 229 ? -8.781 -39.25 -13.969 1 97.56 229 GLY B C 1
ATOM 4622 O O . GLY B 1 229 ? -8.984 -39.5 -12.781 1 97.56 229 GLY B O 1
ATOM 4623 N N . LYS B 1 230 ? -7.59 -38.969 -14.445 1 97.88 230 LYS B N 1
ATOM 4624 C CA . LYS B 1 230 ? -6.426 -39 -13.562 1 97.88 230 LYS B CA 1
ATOM 4625 C C . LYS B 1 230 ? -5.828 -37.594 -13.414 1 97.88 230 LYS B C 1
ATOM 4627 O O . LYS B 1 230 ? -4.676 -37.438 -13 1 97.88 230 LYS B O 1
ATOM 4632 N N . GLY B 1 231 ? -6.625 -36.625 -13.789 1 97.69 231 GLY B N 1
ATOM 4633 C CA . GLY B 1 231 ? -6.156 -35.25 -13.742 1 97.69 231 GLY B CA 1
ATOM 4634 C C . GLY B 1 231 ? -5.754 -34.781 -12.352 1 97.69 231 GLY B C 1
ATOM 4635 O O . GLY B 1 231 ? -4.844 -33.969 -12.203 1 97.69 231 GLY B O 1
ATOM 4636 N N . VAL B 1 232 ? -6.43 -35.281 -11.32 1 96.44 232 VAL B N 1
ATOM 4637 C CA . VAL B 1 232 ? -6.121 -34.906 -9.945 1 96.44 232 VAL B CA 1
ATOM 4638 C C . VAL B 1 232 ? -4.699 -35.344 -9.594 1 96.44 232 VAL B C 1
ATOM 4640 O O . VAL B 1 232 ? -3.996 -34.656 -8.852 1 96.44 232 VAL B O 1
ATOM 4643 N N . TYR B 1 233 ? -4.25 -36.438 -10.109 1 96.56 233 TYR B N 1
ATOM 4644 C CA . TYR B 1 233 ? -2.898 -36.938 -9.852 1 96.56 233 TYR B CA 1
ATOM 4645 C C . TYR B 1 233 ? -1.869 -36.094 -10.594 1 96.56 233 TYR B C 1
ATOM 4647 O O . TYR B 1 233 ? -0.784 -35.812 -10.07 1 96.56 233 TYR B O 1
ATOM 4655 N N . VAL B 1 234 ? -2.225 -35.656 -11.828 1 97.12 234 VAL B N 1
ATOM 4656 C CA . VAL B 1 234 ? -1.381 -34.75 -12.57 1 97.12 234 VAL B CA 1
ATOM 4657 C C . VAL B 1 234 ? -1.215 -33.438 -11.773 1 97.12 234 VAL B C 1
ATOM 4659 O O . VAL B 1 234 ? -0.094 -32.969 -11.57 1 97.12 234 VAL B O 1
ATOM 4662 N N . MET B 1 235 ? -2.332 -32.938 -11.289 1 95.12 235 MET B N 1
ATOM 4663 C CA . MET B 1 235 ? -2.365 -31.719 -10.508 1 95.12 235 MET B CA 1
ATOM 4664 C C . MET B 1 235 ? -1.517 -31.844 -9.25 1 95.12 235 MET B C 1
ATOM 4666 O O . MET B 1 235 ? -0.65 -31 -8.992 1 95.12 235 MET B O 1
ATOM 4670 N N . MET B 1 236 ? -1.658 -32.844 -8.516 1 92.69 236 MET B N 1
ATOM 4671 C CA . MET B 1 236 ? -1.003 -33.031 -7.227 1 92.69 236 MET B CA 1
ATOM 4672 C C . MET B 1 236 ? 0.49 -33.312 -7.406 1 92.69 236 MET B C 1
ATOM 4674 O O . MET B 1 236 ? 1.292 -32.938 -6.539 1 92.69 236 MET B O 1
ATOM 4678 N N . SER B 1 237 ? 0.852 -33.875 -8.523 1 93 237 SER B N 1
ATOM 4679 C CA . SER B 1 237 ? 2.244 -34.25 -8.773 1 93 237 SER B CA 1
ATOM 4680 C C . SER B 1 237 ? 3.129 -33 -8.844 1 93 237 SER B C 1
ATOM 4682 O O . SER B 1 237 ? 4.336 -33.062 -8.609 1 93 237 SER B O 1
ATOM 4684 N N . GLY B 1 238 ? 2.543 -31.828 -9.141 1 93 238 GLY B N 1
ATOM 4685 C CA . GLY B 1 238 ? 3.326 -30.625 -9.336 1 93 238 GLY B CA 1
ATOM 4686 C C . GLY B 1 238 ? 3.107 -29.594 -8.25 1 93 238 GLY B C 1
ATOM 4687 O O . GLY B 1 238 ? 3.902 -28.656 -8.094 1 93 238 GLY B O 1
ATOM 4688 N N . LEU B 1 239 ? 2.102 -29.75 -7.445 1 93.69 239 LEU B N 1
ATOM 4689 C CA . LEU B 1 239 ? 1.62 -28.688 -6.566 1 93.69 239 LEU B CA 1
ATOM 4690 C C . LEU B 1 239 ? 2.668 -28.344 -5.516 1 93.69 239 LEU B C 1
ATOM 4692 O O . LEU B 1 239 ? 2.898 -27.156 -5.23 1 93.69 239 LEU B O 1
ATOM 4696 N N . ASP B 1 240 ? 3.322 -29.297 -4.895 1 96.44 240 ASP B N 1
ATOM 4697 C CA . ASP B 1 240 ? 4.344 -29.047 -3.885 1 96.44 240 ASP B CA 1
ATOM 4698 C C . ASP B 1 240 ? 5.559 -28.344 -4.496 1 96.44 240 ASP B C 1
ATOM 4700 O O . ASP B 1 240 ? 6.098 -27.406 -3.91 1 96.44 240 ASP B O 1
ATOM 4704 N N . LEU B 1 241 ? 5.941 -28.797 -5.625 1 97.56 241 LEU B N 1
ATOM 4705 C CA . LEU B 1 241 ? 7.102 -28.219 -6.297 1 97.56 241 LEU B CA 1
ATOM 4706 C C . LEU B 1 241 ? 6.809 -26.812 -6.777 1 97.56 241 LEU B C 1
ATOM 4708 O O . LEU B 1 241 ? 7.703 -25.953 -6.785 1 97.56 241 LEU B O 1
ATOM 4712 N N . GLU B 1 242 ? 5.586 -26.547 -7.199 1 96.94 242 GLU B N 1
ATOM 4713 C CA . GLU B 1 242 ? 5.152 -25.203 -7.543 1 96.94 242 GLU B CA 1
ATOM 4714 C C . GLU B 1 242 ? 5.289 -24.25 -6.355 1 96.94 242 GLU B C 1
ATOM 4716 O O . GLU B 1 242 ? 5.832 -23.156 -6.488 1 96.94 242 GLU B O 1
ATOM 4721 N N . ARG B 1 243 ? 4.793 -24.688 -5.184 1 97.88 243 ARG B N 1
ATOM 4722 C CA . ARG B 1 243 ? 4.914 -23.891 -3.969 1 97.88 243 ARG B CA 1
ATOM 4723 C C . ARG B 1 243 ? 6.375 -23.578 -3.658 1 97.88 243 ARG B C 1
ATOM 4725 O O . ARG B 1 243 ? 6.723 -22.438 -3.334 1 97.88 243 ARG B O 1
ATOM 4732 N N . LEU B 1 244 ? 7.227 -24.609 -3.781 1 98.5 244 LEU B N 1
ATOM 4733 C CA . LEU B 1 244 ? 8.648 -24.453 -3.502 1 98.5 244 LEU B CA 1
ATOM 4734 C C . LEU B 1 244 ? 9.266 -23.406 -4.422 1 98.5 244 LEU B C 1
ATOM 4736 O O . LEU B 1 244 ? 9.891 -22.453 -3.951 1 98.5 244 LEU B O 1
ATOM 4740 N N . VAL B 1 245 ? 9.094 -23.547 -5.699 1 98.56 245 VAL B N 1
ATOM 4741 C CA . VAL B 1 245 ? 9.758 -22.672 -6.668 1 98.56 245 VAL B CA 1
ATOM 4742 C C . VAL B 1 245 ? 9.227 -21.25 -6.52 1 98.56 245 VAL B C 1
ATOM 4744 O O . VAL B 1 245 ? 10.008 -20.297 -6.508 1 98.56 245 VAL B O 1
ATOM 4747 N N . LEU B 1 246 ? 7.938 -21.094 -6.301 1 98.38 246 LEU B N 1
ATOM 4748 C CA . LEU B 1 246 ? 7.344 -19.766 -6.191 1 98.38 246 LEU B CA 1
ATOM 4749 C C . LEU B 1 246 ? 7.785 -19.078 -4.906 1 98.38 246 LEU B C 1
ATOM 4751 O O . LEU B 1 246 ? 7.77 -17.844 -4.82 1 98.38 246 LEU B O 1
ATOM 4755 N N . ALA B 1 247 ? 8.242 -19.812 -3.914 1 98.75 247 ALA B N 1
ATOM 4756 C CA . ALA B 1 247 ? 8.727 -19.25 -2.654 1 98.75 247 ALA B CA 1
ATOM 4757 C C . ALA B 1 247 ? 9.984 -18.422 -2.869 1 98.75 247 ALA B C 1
ATOM 4759 O O . ALA B 1 247 ? 10.359 -17.609 -2.016 1 98.75 247 ALA B O 1
ATOM 4760 N N . ALA B 1 248 ? 10.633 -18.625 -3.988 1 98.88 248 ALA B N 1
ATOM 4761 C CA . ALA B 1 248 ? 11.859 -17.875 -4.277 1 98.88 248 ALA B CA 1
ATOM 4762 C C . ALA B 1 248 ? 11.539 -16.453 -4.746 1 98.88 248 ALA B C 1
ATOM 4764 O O . ALA B 1 248 ? 12.406 -15.578 -4.719 1 98.88 248 ALA B O 1
ATOM 4765 N N . GLY B 1 249 ? 10.312 -16.203 -5.242 1 98.81 249 GLY B N 1
ATOM 4766 C CA . GLY B 1 249 ? 9.898 -14.859 -5.633 1 98.81 249 GLY B CA 1
ATOM 4767 C C . GLY B 1 249 ? 10.047 -13.836 -4.52 1 98.81 249 GLY B C 1
ATOM 4768 O O . GLY B 1 249 ? 10.773 -12.852 -4.664 1 98.81 249 GLY B O 1
ATOM 4769 N N . PRO B 1 250 ? 9.438 -14.164 -3.354 1 98.94 250 PRO B N 1
ATOM 4770 C CA . PRO B 1 250 ? 9.57 -13.281 -2.191 1 98.94 250 PRO B CA 1
ATOM 4771 C C . PRO B 1 250 ? 11.023 -13.023 -1.803 1 98.94 250 PRO B C 1
ATOM 4773 O O . PRO B 1 250 ? 11.352 -11.93 -1.329 1 98.94 250 PRO B O 1
ATOM 4776 N N . LEU B 1 251 ? 11.891 -14.016 -1.951 1 98.94 251 LEU B N 1
ATOM 4777 C CA . LEU B 1 251 ? 13.305 -13.805 -1.651 1 98.94 251 LEU B CA 1
ATOM 4778 C C . LEU B 1 251 ? 13.875 -12.672 -2.494 1 98.94 251 LEU B C 1
ATOM 4780 O O . LEU B 1 251 ? 14.555 -11.781 -1.97 1 98.94 251 LEU B O 1
ATOM 4784 N N . GLY B 1 252 ? 13.609 -12.711 -3.781 1 98.94 252 GLY B N 1
ATOM 4785 C CA . GLY B 1 252 ? 14.086 -11.664 -4.672 1 98.94 252 GLY B CA 1
ATOM 4786 C C . GLY B 1 252 ? 13.523 -10.297 -4.328 1 98.94 252 GLY B C 1
ATOM 4787 O O . GLY B 1 252 ? 14.242 -9.297 -4.391 1 98.94 252 GLY B O 1
ATOM 4788 N N . ILE B 1 253 ? 12.289 -10.258 -3.979 1 98.94 253 ILE B N 1
ATOM 4789 C CA . ILE B 1 253 ? 11.648 -8.992 -3.621 1 98.94 253 ILE B CA 1
ATOM 4790 C C . ILE B 1 253 ? 12.289 -8.438 -2.352 1 98.94 253 ILE B C 1
ATOM 4792 O O . ILE B 1 253 ? 12.57 -7.238 -2.27 1 98.94 253 ILE B O 1
ATOM 4796 N N . MET B 1 254 ? 12.508 -9.328 -1.331 1 98.94 254 MET B N 1
ATOM 4797 C CA . MET B 1 254 ? 13.164 -8.867 -0.11 1 98.94 254 MET B CA 1
ATOM 4798 C C . MET B 1 254 ? 14.562 -8.336 -0.408 1 98.94 254 MET B C 1
ATOM 4800 O O . MET B 1 254 ? 14.977 -7.316 0.152 1 98.94 254 MET B O 1
ATOM 4804 N N . GLN B 1 255 ? 15.258 -9.008 -1.252 1 98.94 255 GLN B N 1
ATOM 4805 C CA . GLN B 1 255 ? 16.578 -8.523 -1.639 1 98.94 255 GLN B CA 1
ATOM 4806 C C . GLN B 1 255 ? 16.5 -7.16 -2.316 1 98.94 255 GLN B C 1
ATOM 4808 O O . GLN B 1 255 ? 17.312 -6.273 -2.043 1 98.94 255 GLN B O 1
ATOM 4813 N N . ALA B 1 256 ? 15.562 -6.984 -3.23 1 98.94 256 ALA B N 1
ATOM 4814 C CA . ALA B 1 256 ? 15.367 -5.699 -3.898 1 98.94 256 ALA B CA 1
ATOM 4815 C C . ALA B 1 256 ? 15.086 -4.594 -2.887 1 98.94 256 ALA B C 1
ATOM 4817 O O . ALA B 1 256 ? 15.531 -3.457 -3.059 1 98.94 256 ALA B O 1
ATOM 4818 N N . CYS B 1 257 ? 14.312 -4.883 -1.848 1 98.94 257 CYS B N 1
ATOM 4819 C CA . CYS B 1 257 ? 14.031 -3.922 -0.788 1 98.94 257 CYS B CA 1
ATOM 4820 C C . CYS B 1 257 ? 15.328 -3.439 -0.138 1 98.94 257 CYS B C 1
ATOM 4822 O O . CYS B 1 257 ? 15.539 -2.236 0.017 1 98.94 257 CYS B O 1
ATOM 4824 N N . LEU B 1 258 ? 16.172 -4.383 0.209 1 98.88 258 LEU B N 1
ATOM 4825 C CA . LEU B 1 258 ? 17.438 -4.02 0.848 1 98.88 258 LEU B CA 1
ATOM 4826 C C . LEU B 1 258 ? 18.328 -3.25 -0.117 1 98.88 258 LEU B C 1
ATOM 4828 O O . LEU B 1 258 ? 19.062 -2.342 0.293 1 98.88 258 LEU B O 1
ATOM 4832 N N . ASP B 1 259 ? 18.25 -3.605 -1.395 1 98.81 259 ASP B N 1
ATOM 4833 C CA . ASP B 1 259 ? 19.062 -2.938 -2.41 1 98.81 259 ASP B CA 1
ATOM 4834 C C . ASP B 1 259 ? 18.719 -1.451 -2.494 1 98.81 259 ASP B C 1
ATOM 4836 O O . ASP B 1 259 ? 19.578 -0.627 -2.816 1 98.81 259 ASP B O 1
ATOM 4840 N N . VAL B 1 260 ? 17.516 -1.085 -2.221 1 98.62 260 VAL B N 1
ATOM 4841 C CA . VAL B 1 260 ? 17.109 0.311 -2.318 1 98.62 260 VAL B CA 1
ATOM 4842 C C . VAL B 1 260 ? 17.297 1.003 -0.972 1 98.62 260 VAL B C 1
ATOM 4844 O O . VAL B 1 260 ? 17.719 2.164 -0.919 1 98.62 260 VAL B O 1
ATOM 4847 N N . VAL B 1 261 ? 17.125 0.331 0.121 1 98.88 261 VAL B N 1
ATOM 4848 C CA . VAL B 1 261 ? 17.125 0.912 1.46 1 98.88 261 VAL B CA 1
ATOM 4849 C C . VAL B 1 261 ? 18.562 1.265 1.865 1 98.88 261 VAL B C 1
ATOM 4851 O O . VAL B 1 261 ? 18.812 2.361 2.369 1 98.88 261 VAL B O 1
ATOM 4854 N N . LEU B 1 262 ? 19.484 0.379 1.651 1 98.75 262 LEU B N 1
ATOM 4855 C CA . LEU B 1 262 ? 20.828 0.502 2.223 1 98.75 262 LEU B CA 1
ATOM 4856 C C . LEU B 1 262 ? 21.547 1.722 1.658 1 98.75 262 LEU B C 1
ATOM 4858 O O . LEU B 1 262 ? 22.031 2.562 2.414 1 98.75 262 LEU B O 1
ATOM 4862 N N . PRO B 1 263 ? 21.578 1.87 0.282 1 98.62 263 PRO B N 1
ATOM 4863 C CA . PRO B 1 263 ? 22.219 3.09 -0.211 1 98.62 263 PRO B CA 1
ATOM 4864 C C . PRO B 1 263 ? 21.484 4.359 0.219 1 98.62 263 PRO B C 1
ATOM 4866 O O . PRO B 1 263 ? 22.125 5.387 0.48 1 98.62 263 PRO B O 1
ATOM 4869 N N . TYR B 1 264 ? 20.234 4.348 0.313 1 98.5 264 TYR B N 1
ATOM 4870 C CA . TYR B 1 264 ? 19.438 5.52 0.67 1 98.5 264 TYR B CA 1
ATOM 4871 C C . TYR B 1 264 ? 19.766 5.988 2.082 1 98.5 264 TYR B C 1
ATOM 4873 O O . TYR B 1 264 ? 20.016 7.176 2.307 1 98.5 264 TYR B O 1
ATOM 4881 N N . VAL B 1 265 ? 19.781 5.078 3.098 1 98.38 265 VAL B N 1
ATOM 4882 C CA . VAL B 1 265 ? 19.922 5.453 4.5 1 98.38 265 VAL B CA 1
ATOM 4883 C C . VAL B 1 265 ? 21.375 5.867 4.773 1 98.38 265 VAL B C 1
ATOM 4885 O O . VAL B 1 265 ? 21.656 6.508 5.785 1 98.38 265 VAL B O 1
ATOM 4888 N N . ARG B 1 266 ? 22.281 5.434 3.91 1 98.19 266 ARG B N 1
ATOM 4889 C CA . ARG B 1 266 ? 23.672 5.871 4.012 1 98.19 266 ARG B CA 1
ATOM 4890 C C . ARG B 1 266 ? 23.828 7.316 3.557 1 98.19 266 ARG B C 1
ATOM 4892 O O . ARG B 1 266 ? 24.688 8.047 4.07 1 98.19 266 ARG B O 1
ATOM 4899 N N . GLN B 1 267 ? 22.953 7.746 2.631 1 97.44 267 GLN B N 1
ATOM 4900 C CA . GLN B 1 267 ? 23.125 9.047 1.986 1 97.44 267 GLN B CA 1
ATOM 4901 C C . GLN B 1 267 ? 22.188 10.086 2.609 1 97.44 267 GLN B C 1
ATOM 4903 O O . GLN B 1 267 ? 22.578 11.242 2.795 1 97.44 267 GLN B O 1
ATOM 4908 N N . ARG B 1 268 ? 20.984 9.758 2.873 1 97.31 268 ARG B N 1
ATOM 4909 C CA . ARG B 1 268 ? 20.016 10.695 3.428 1 97.31 268 ARG B CA 1
ATOM 4910 C C . ARG B 1 268 ? 20.422 11.141 4.824 1 97.31 268 ARG B C 1
ATOM 4912 O O . ARG B 1 268 ? 20.703 10.312 5.695 1 97.31 268 ARG B O 1
ATOM 4919 N N . GLU B 1 269 ? 20.469 12.461 4.988 1 96.75 269 GLU B N 1
ATOM 4920 C CA . GLU B 1 269 ? 20.875 12.984 6.289 1 96.75 269 GLU B CA 1
ATOM 4921 C C . GLU B 1 269 ? 19.719 13.734 6.965 1 96.75 269 GLU B C 1
ATOM 4923 O O . GLU B 1 269 ? 18.953 14.43 6.297 1 96.75 269 GLU B O 1
ATOM 4928 N N . GLN B 1 270 ? 19.5 13.547 8.211 1 94.94 270 GLN B N 1
ATOM 4929 C CA . GLN B 1 270 ? 18.703 14.312 9.148 1 94.94 270 GLN B CA 1
ATOM 4930 C C . GLN B 1 270 ? 19.422 14.484 10.484 1 94.94 270 GLN B C 1
ATOM 4932 O O . GLN B 1 270 ? 20.219 13.633 10.875 1 94.94 270 GLN B O 1
ATOM 4937 N N . PHE B 1 271 ? 19.109 15.633 11.141 1 95.19 271 PHE B N 1
ATOM 4938 C CA . PHE B 1 271 ? 19.734 15.938 12.422 1 95.19 271 PHE B CA 1
ATOM 4939 C C . PHE B 1 271 ? 21.25 15.867 12.328 1 95.19 271 PHE B C 1
ATOM 4941 O O . PHE B 1 271 ? 21.906 15.367 13.234 1 95.19 271 PHE B O 1
ATOM 4948 N N . GLY B 1 272 ? 21.781 16.156 11.172 1 94.12 272 GLY B N 1
ATOM 4949 C CA . GLY B 1 272 ? 23.219 16.375 10.984 1 94.12 272 GLY B CA 1
ATOM 4950 C C . GLY B 1 272 ? 23.984 15.102 10.703 1 94.12 272 GLY B C 1
ATOM 4951 O O . GLY B 1 272 ? 25.219 15.102 10.703 1 94.12 272 GLY B O 1
ATOM 4952 N N . ARG B 1 273 ? 23.266 13.969 10.469 1 96.56 273 ARG B N 1
ATOM 4953 C CA . ARG B 1 273 ? 23.953 12.711 10.203 1 96.56 273 ARG B CA 1
ATOM 4954 C C . ARG B 1 273 ? 23.109 11.805 9.312 1 96.56 273 ARG B C 1
ATOM 4956 O O . ARG B 1 273 ? 21.906 12 9.188 1 96.56 273 ARG B O 1
ATOM 4963 N N . PRO B 1 274 ? 23.812 10.797 8.68 1 97.69 274 PRO B N 1
ATOM 4964 C CA . PRO B 1 274 ? 23.031 9.828 7.895 1 97.69 274 PRO B CA 1
ATOM 4965 C C . PRO B 1 274 ? 21.953 9.133 8.719 1 97.69 274 PRO B C 1
ATOM 4967 O O . PRO B 1 274 ? 22.203 8.742 9.859 1 97.69 274 PRO B O 1
ATOM 4970 N N . ILE B 1 275 ? 20.812 9 8.148 1 97.88 275 ILE B N 1
ATOM 4971 C CA . ILE B 1 275 ? 19.703 8.477 8.93 1 97.88 275 ILE B CA 1
ATOM 4972 C C . ILE B 1 275 ? 19.969 7.016 9.297 1 97.88 275 ILE B C 1
ATOM 4974 O O . ILE B 1 275 ? 19.422 6.5 10.266 1 97.88 275 ILE B O 1
ATOM 4978 N N . GLY B 1 276 ? 20.875 6.281 8.523 1 98.12 276 GLY B N 1
ATOM 4979 C CA . GLY B 1 276 ? 21.234 4.906 8.828 1 98.12 276 GLY B CA 1
ATOM 4980 C C . GLY B 1 276 ? 21.938 4.754 10.164 1 98.12 276 GLY B C 1
ATOM 4981 O O . GLY B 1 276 ? 22.078 3.641 10.68 1 98.12 276 GLY B O 1
ATOM 4982 N N . GLU B 1 277 ? 22.375 5.801 10.75 1 98.06 277 GLU B N 1
ATOM 4983 C CA . GLU B 1 277 ? 23.094 5.762 12.016 1 98.06 277 GLU B CA 1
ATOM 4984 C C . GLU B 1 277 ? 22.141 5.773 13.203 1 98.06 277 GLU B C 1
ATOM 4986 O O . GLU B 1 277 ? 22.531 5.492 14.336 1 98.06 277 GLU B O 1
ATOM 4991 N N . PHE B 1 278 ? 20.875 6.105 13.023 1 97.75 278 PHE B N 1
ATOM 4992 C CA . PHE B 1 278 ? 19.906 6.125 14.109 1 97.75 278 PHE B CA 1
ATOM 4993 C C . PHE B 1 278 ? 19.453 4.711 14.461 1 97.75 278 PHE B C 1
ATOM 4995 O O . PHE B 1 278 ? 19.25 3.881 13.57 1 97.75 278 PHE B O 1
ATOM 5002 N N . GLN B 1 279 ? 19.188 4.402 15.703 1 97.56 279 GLN B N 1
ATOM 5003 C CA . GLN B 1 279 ? 18.922 3.059 16.203 1 97.56 279 GLN B CA 1
ATOM 5004 C C . GLN B 1 279 ? 17.625 2.496 15.641 1 97.56 279 GLN B C 1
ATOM 5006 O O . GLN B 1 279 ? 17.531 1.297 15.375 1 97.56 279 GLN B O 1
ATOM 5011 N N . PHE B 1 280 ? 16.609 3.299 15.461 1 97.12 280 PHE B N 1
ATOM 5012 C CA . PHE B 1 280 ? 15.344 2.809 14.922 1 97.12 280 PHE B CA 1
ATOM 5013 C C . PHE B 1 280 ? 15.516 2.311 13.492 1 97.12 280 PHE B C 1
ATOM 5015 O O . PHE B 1 280 ? 14.898 1.322 13.094 1 97.12 280 PHE B O 1
ATOM 5022 N N . ILE B 1 281 ? 16.391 3.031 12.711 1 98.25 281 ILE B N 1
ATOM 5023 C CA . ILE B 1 281 ? 16.656 2.617 11.336 1 98.25 281 ILE B CA 1
ATOM 5024 C C . ILE B 1 281 ? 17.547 1.381 11.328 1 98.25 281 ILE B C 1
ATOM 5026 O O . ILE B 1 281 ? 17.312 0.447 10.555 1 98.25 281 ILE B O 1
ATOM 5030 N N . GLN B 1 282 ? 18.531 1.327 12.203 1 98.44 282 GLN B N 1
ATOM 5031 C CA . GLN B 1 282 ? 19.406 0.163 12.328 1 98.44 282 GLN B CA 1
ATOM 5032 C C . GLN B 1 282 ? 18.609 -1.083 12.711 1 98.44 282 GLN B C 1
ATOM 5034 O O . GLN B 1 282 ? 18.859 -2.17 12.188 1 98.44 282 GLN B O 1
ATOM 5039 N N . GLY B 1 283 ? 17.672 -0.95 13.648 1 98.56 283 GLY B N 1
ATOM 5040 C CA . GLY B 1 283 ? 16.797 -2.064 14.016 1 98.56 283 GLY B CA 1
ATOM 5041 C C . GLY B 1 283 ? 16 -2.6 12.844 1 98.56 283 GLY B C 1
ATOM 5042 O O . GLY B 1 283 ? 15.891 -3.814 12.664 1 98.56 283 GLY B O 1
ATOM 5043 N N . LYS B 1 284 ? 15.438 -1.679 12.047 1 98.44 284 LYS B N 1
ATOM 5044 C CA . LYS B 1 284 ? 14.68 -2.084 10.867 1 98.44 284 LYS B CA 1
ATOM 5045 C C . LYS B 1 284 ? 15.555 -2.844 9.883 1 98.44 284 LYS B C 1
ATOM 5047 O O . LYS B 1 284 ? 15.141 -3.857 9.32 1 98.44 284 LYS B O 1
ATOM 5052 N N . MET B 1 285 ? 16.766 -2.326 9.617 1 98.44 285 MET B N 1
ATOM 5053 C CA . MET B 1 285 ? 17.688 -2.965 8.68 1 98.44 285 MET B CA 1
ATOM 5054 C C . MET B 1 285 ? 18.062 -4.367 9.156 1 98.44 285 MET B C 1
ATOM 5056 O O . MET B 1 285 ? 18.125 -5.301 8.359 1 98.44 285 MET B O 1
ATOM 5060 N N . ALA B 1 286 ? 18.281 -4.551 10.453 1 98.69 286 ALA B N 1
ATOM 5061 C CA . ALA B 1 286 ? 18.625 -5.855 11.023 1 98.69 286 ALA B CA 1
ATOM 5062 C C . ALA B 1 286 ? 17.484 -6.852 10.828 1 98.69 286 ALA B C 1
ATOM 5064 O O . ALA B 1 286 ? 17.734 -8 10.445 1 98.69 286 ALA B O 1
ATOM 5065 N N . ASP B 1 287 ? 16.281 -6.387 11.102 1 98.69 287 ASP B N 1
ATOM 5066 C CA . ASP B 1 287 ? 15.109 -7.254 10.945 1 98.69 287 ASP B CA 1
ATOM 5067 C C . ASP B 1 287 ? 14.891 -7.629 9.484 1 98.69 287 ASP B C 1
ATOM 5069 O O . ASP B 1 287 ? 14.562 -8.773 9.172 1 98.69 287 ASP B O 1
ATOM 5073 N N . MET B 1 288 ? 15.047 -6.672 8.578 1 98.88 288 MET B N 1
ATOM 5074 C CA . MET B 1 288 ? 14.898 -6.93 7.152 1 98.88 288 MET B CA 1
ATOM 5075 C C . MET B 1 288 ? 15.938 -7.941 6.672 1 98.88 288 MET B C 1
ATOM 5077 O O . MET B 1 288 ? 15.594 -8.898 5.98 1 98.88 288 MET B O 1
ATOM 5081 N N . TYR B 1 289 ? 17.172 -7.766 7.098 1 98.75 289 TYR B N 1
ATOM 5082 C CA . TYR B 1 289 ? 18.266 -8.648 6.723 1 98.75 289 TYR B CA 1
ATOM 5083 C C . TYR B 1 289 ? 18.031 -10.062 7.227 1 98.75 289 TYR B C 1
ATOM 5085 O O . TYR B 1 289 ? 18.188 -11.031 6.477 1 98.75 289 TYR B O 1
ATOM 5093 N N . THR B 1 290 ? 17.625 -10.211 8.492 1 98.88 290 THR B N 1
ATOM 5094 C CA . THR B 1 290 ? 17.453 -11.531 9.094 1 98.88 290 THR B CA 1
ATOM 5095 C C . THR B 1 290 ? 16.25 -12.242 8.492 1 98.88 290 THR B C 1
ATOM 5097 O O . THR B 1 290 ? 16.25 -13.469 8.336 1 98.88 290 THR B O 1
ATOM 5100 N N . SER B 1 291 ? 15.188 -11.477 8.125 1 98.88 291 SER B N 1
ATOM 5101 C CA . SER B 1 291 ? 14.039 -12.055 7.43 1 98.88 291 SER B CA 1
ATOM 5102 C C . SER B 1 291 ? 14.445 -12.641 6.082 1 98.88 291 SER B C 1
ATOM 5104 O O . SER B 1 291 ? 14.055 -13.758 5.746 1 98.88 291 SER B O 1
ATOM 5106 N N . LEU B 1 292 ? 15.25 -11.891 5.297 1 98.88 292 LEU B N 1
ATOM 5107 C CA . LEU B 1 292 ? 15.703 -12.352 3.99 1 98.88 292 LEU B CA 1
ATOM 5108 C C . LEU B 1 292 ? 16.578 -13.586 4.125 1 98.88 292 LEU B C 1
ATOM 5110 O O . LEU B 1 292 ? 16.328 -14.609 3.488 1 98.88 292 LEU B O 1
ATOM 5114 N N . GLN B 1 293 ? 17.531 -13.539 5.055 1 98.75 293 GLN B N 1
ATOM 5115 C CA . GLN B 1 293 ? 18.531 -14.602 5.145 1 98.75 293 GLN B CA 1
ATOM 5116 C C . GLN B 1 293 ? 17.922 -15.891 5.68 1 98.75 293 GLN B C 1
ATOM 5118 O O . GLN B 1 293 ? 18.234 -16.984 5.195 1 98.75 293 GLN B O 1
ATOM 5123 N N . SER B 1 294 ? 17.078 -15.797 6.66 1 98.75 294 SER B N 1
ATOM 5124 C CA . SER B 1 294 ? 16.438 -16.984 7.207 1 98.75 294 SER B CA 1
ATOM 5125 C C . SER B 1 294 ? 15.484 -17.609 6.195 1 98.75 294 SER B C 1
ATOM 5127 O O . SER B 1 294 ? 15.406 -18.844 6.078 1 98.75 294 SER B O 1
ATOM 5129 N N . SER B 1 295 ? 14.758 -16.797 5.449 1 98.88 295 SER B N 1
ATOM 5130 C CA . SER B 1 295 ? 13.859 -17.297 4.41 1 98.88 295 SER B CA 1
ATOM 5131 C C . SER B 1 295 ? 14.641 -17.984 3.295 1 98.88 295 SER B C 1
ATOM 5133 O O . SER B 1 295 ? 14.25 -19.047 2.828 1 98.88 295 SER B O 1
ATOM 5135 N N . ARG B 1 296 ? 15.734 -17.312 2.867 1 98.69 296 ARG B N 1
ATOM 5136 C CA . ARG B 1 296 ? 16.578 -17.875 1.815 1 98.69 296 ARG B CA 1
ATOM 5137 C C . ARG B 1 296 ? 17.141 -19.219 2.225 1 98.69 296 ARG B C 1
ATOM 5139 O O . ARG B 1 296 ? 17.094 -20.188 1.455 1 98.69 296 ARG B O 1
ATOM 5146 N N . SER B 1 297 ? 17.656 -19.297 3.459 1 98.81 297 SER B N 1
ATOM 5147 C CA . SER B 1 297 ? 18.203 -20.547 3.971 1 98.81 297 SER B CA 1
ATOM 5148 C C . SER B 1 297 ? 17.141 -21.641 4 1 98.81 297 SER B C 1
ATOM 5150 O O . SER B 1 297 ? 17.422 -22.797 3.66 1 98.81 297 SER B O 1
ATOM 5152 N N . TYR B 1 298 ? 15.938 -21.344 4.41 1 98.81 298 TYR B N 1
ATOM 5153 C CA . TYR B 1 298 ? 14.82 -22.281 4.484 1 98.81 298 TYR B CA 1
ATOM 5154 C C . TYR B 1 298 ? 14.438 -22.781 3.1 1 98.81 298 TYR B C 1
ATOM 5156 O O . TYR B 1 298 ? 14.359 -23.984 2.869 1 98.81 298 TYR B O 1
ATOM 5164 N N . VAL B 1 299 ? 14.289 -21.875 2.107 1 98.81 299 VAL B N 1
ATOM 5165 C CA . VAL B 1 299 ? 13.875 -22.219 0.752 1 98.81 299 VAL B CA 1
ATOM 5166 C C . VAL B 1 299 ? 14.938 -23.094 0.094 1 98.81 299 VAL B C 1
ATOM 5168 O O . VAL B 1 299 ? 14.617 -24.141 -0.49 1 98.81 299 VAL B O 1
ATOM 5171 N N . TYR B 1 300 ? 16.188 -22.703 0.224 1 98.69 300 TYR B N 1
ATOM 5172 C CA . TYR B 1 300 ? 17.266 -23.469 -0.404 1 98.69 300 TYR B CA 1
ATOM 5173 C C . TYR B 1 300 ? 17.391 -24.859 0.209 1 98.69 300 TYR B C 1
ATOM 5175 O O . TYR B 1 300 ? 17.688 -25.828 -0.495 1 98.69 300 TYR B O 1
ATOM 5183 N N . SER B 1 301 ? 17.203 -24.938 1.511 1 98.75 301 SER B N 1
ATOM 5184 C CA . SER B 1 301 ? 17.281 -26.219 2.18 1 98.75 301 SER B CA 1
ATOM 5185 C C . SER B 1 301 ? 16.188 -27.172 1.67 1 98.75 301 SER B C 1
ATOM 5187 O O . SER B 1 301 ? 16.453 -28.328 1.342 1 98.75 301 SER B O 1
ATOM 5189 N N . VAL B 1 302 ? 14.977 -26.719 1.55 1 98.75 302 VAL B N 1
ATOM 5190 C CA . VAL B 1 302 ? 13.859 -27.547 1.088 1 98.75 302 VAL B CA 1
ATOM 5191 C C . VAL B 1 302 ? 14.047 -27.891 -0.386 1 98.75 302 VAL B C 1
ATOM 5193 O O . VAL B 1 302 ? 13.711 -29 -0.817 1 98.75 302 VAL B O 1
ATOM 5196 N N . ALA B 1 303 ? 14.617 -26.922 -1.175 1 98.75 303 ALA B N 1
ATOM 5197 C CA . ALA B 1 303 ? 14.891 -27.188 -2.582 1 98.75 303 ALA B CA 1
ATOM 5198 C C . ALA B 1 303 ? 15.875 -28.344 -2.736 1 98.75 303 ALA B C 1
ATOM 5200 O O . ALA B 1 303 ? 15.688 -29.219 -3.58 1 98.75 303 ALA B O 1
ATOM 5201 N N . ARG B 1 304 ? 16.922 -28.359 -1.915 1 98.12 304 ARG B N 1
ATOM 5202 C CA . ARG B 1 304 ? 17.906 -29.438 -1.95 1 98.12 304 ARG B CA 1
ATOM 5203 C C . ARG B 1 304 ? 17.25 -30.781 -1.585 1 98.12 304 ARG B C 1
ATOM 5205 O O . ARG B 1 304 ? 17.547 -31.812 -2.186 1 98.12 304 ARG B O 1
ATOM 5212 N N . ASP B 1 305 ? 16.391 -30.75 -0.604 1 98.5 305 ASP B N 1
ATOM 5213 C CA . ASP B 1 305 ? 15.68 -31.969 -0.215 1 98.5 305 ASP B CA 1
ATOM 5214 C C . ASP B 1 305 ? 14.836 -32.5 -1.369 1 98.5 305 ASP B C 1
ATOM 5216 O O . ASP B 1 305 ? 14.828 -33.719 -1.634 1 98.5 305 ASP B O 1
ATOM 5220 N N . CYS B 1 306 ? 14.141 -31.656 -2.061 1 98.06 306 CYS B N 1
ATOM 5221 C CA . CYS B 1 306 ? 13.32 -32.062 -3.199 1 98.06 306 CYS B CA 1
ATOM 5222 C C . CYS B 1 306 ? 14.18 -32.625 -4.316 1 98.06 306 CYS B C 1
ATOM 5224 O O . CYS B 1 306 ? 13.805 -33.625 -4.953 1 98.06 306 CYS B O 1
ATOM 5226 N N . ASP B 1 307 ? 15.352 -32 -4.555 1 97.56 307 ASP B N 1
ATOM 5227 C CA . ASP B 1 307 ? 16.281 -32.5 -5.57 1 97.56 307 ASP B CA 1
ATOM 5228 C C . ASP B 1 307 ? 16.766 -33.906 -5.238 1 97.56 307 ASP B C 1
ATOM 5230 O O . ASP B 1 307 ? 17.094 -34.688 -6.137 1 97.56 307 ASP B O 1
ATOM 5234 N N . ASN B 1 308 ? 16.781 -34.188 -3.986 1 97.38 308 ASN B N 1
ATOM 5235 C CA . ASN B 1 308 ? 17.234 -35.5 -3.539 1 97.38 308 ASN B CA 1
ATOM 5236 C C . ASN B 1 308 ? 16.062 -36.469 -3.42 1 97.38 308 ASN B C 1
ATOM 5238 O O . ASN B 1 308 ? 16.203 -37.531 -2.814 1 97.38 308 ASN B O 1
ATOM 5242 N N . GLY B 1 309 ? 14.938 -36.125 -3.895 1 95.38 309 GLY B N 1
ATOM 5243 C CA . GLY B 1 309 ? 13.797 -37.031 -3.979 1 95.38 309 GLY B CA 1
ATOM 5244 C C . GLY B 1 309 ? 12.883 -36.938 -2.773 1 95.38 309 GLY B C 1
ATOM 5245 O O . GLY B 1 309 ? 11.906 -37.688 -2.676 1 95.38 309 GLY B O 1
ATOM 5246 N N . ASN B 1 310 ? 13.109 -36.094 -1.873 1 96.56 310 ASN B N 1
ATOM 5247 C CA . ASN B 1 310 ? 12.289 -35.906 -0.682 1 96.56 310 ASN B CA 1
ATOM 5248 C C . ASN B 1 310 ? 11.375 -34.688 -0.811 1 96.56 310 ASN B C 1
ATOM 5250 O O . ASN B 1 310 ? 11.688 -33.625 -0.299 1 96.56 310 ASN B O 1
ATOM 5254 N N . VAL B 1 311 ? 10.258 -34.938 -1.404 1 96.88 311 VAL B N 1
ATOM 5255 C CA . VAL B 1 311 ? 9.266 -33.875 -1.548 1 96.88 311 VAL B CA 1
ATOM 5256 C C . VAL B 1 311 ? 8.234 -33.969 -0.429 1 96.88 311 VAL B C 1
ATOM 5258 O O . VAL B 1 311 ? 7.32 -34.812 -0.491 1 96.88 311 VAL B O 1
ATOM 5261 N N . ASN B 1 312 ? 8.391 -33.125 0.533 1 96.5 312 ASN B N 1
ATOM 5262 C CA . ASN B 1 312 ? 7.516 -33.094 1.704 1 96.5 312 ASN B CA 1
ATOM 5263 C C . ASN B 1 312 ? 6.504 -31.969 1.635 1 96.5 312 ASN B C 1
ATOM 5265 O O . ASN B 1 312 ? 6.879 -30.797 1.612 1 96.5 312 ASN B O 1
ATOM 5269 N N . PRO B 1 313 ? 5.211 -32.312 1.665 1 96.12 313 PRO B N 1
ATOM 5270 C CA . PRO B 1 313 ? 4.172 -31.281 1.509 1 96.12 313 PRO B CA 1
ATOM 5271 C C . PRO B 1 313 ? 4.254 -30.188 2.576 1 96.12 313 PRO B C 1
ATOM 5273 O O . PRO B 1 313 ? 4.074 -29.016 2.271 1 96.12 313 PRO B O 1
ATOM 5276 N N . LYS B 1 314 ? 4.5 -30.531 3.811 1 97.25 314 LYS B N 1
ATOM 5277 C CA . LYS B 1 314 ? 4.523 -29.516 4.855 1 97.25 314 LYS B CA 1
ATOM 5278 C C . LYS B 1 314 ? 5.719 -28.578 4.691 1 97.25 314 LYS B C 1
ATOM 5280 O O . LYS B 1 314 ? 5.617 -27.391 4.961 1 97.25 314 LYS B O 1
ATOM 5285 N N . ASP B 1 315 ? 6.855 -29.078 4.23 1 97.94 315 ASP B N 1
ATOM 5286 C CA . ASP B 1 315 ? 8.023 -28.234 4.016 1 97.94 315 ASP B CA 1
ATOM 5287 C C . ASP B 1 315 ? 7.816 -27.297 2.832 1 97.94 315 ASP B C 1
ATOM 5289 O O . ASP B 1 315 ? 8.164 -26.109 2.9 1 97.94 315 ASP B O 1
ATOM 5293 N N . CYS B 1 316 ? 7.258 -27.828 1.747 1 98.25 316 CYS B N 1
ATOM 5294 C CA . CYS B 1 316 ? 7.008 -27.031 0.56 1 98.25 316 CYS B CA 1
ATOM 5295 C C . CYS B 1 316 ? 5.969 -25.953 0.845 1 98.25 316 CYS B C 1
ATOM 5297 O O . CYS B 1 316 ? 6.102 -24.812 0.382 1 98.25 316 CYS B O 1
ATOM 5299 N N . ALA B 1 317 ? 4.922 -26.281 1.631 1 98.25 317 ALA B N 1
ATOM 5300 C CA . ALA B 1 317 ? 3.941 -25.281 2.053 1 98.25 317 ALA B CA 1
ATOM 5301 C C . ALA B 1 317 ? 4.562 -24.281 3.016 1 98.25 317 ALA B C 1
ATOM 5303 O O . ALA B 1 317 ? 4.23 -23.094 2.979 1 98.25 317 ALA B O 1
ATOM 5304 N N . GLY B 1 318 ? 5.473 -24.766 3.889 1 98.56 318 GLY B N 1
ATOM 5305 C CA . GLY B 1 318 ? 6.086 -23.938 4.91 1 98.56 318 GLY B CA 1
ATOM 5306 C C . GLY B 1 318 ? 6.973 -22.844 4.336 1 98.56 318 GLY B C 1
ATOM 5307 O O . GLY B 1 318 ? 6.949 -21.719 4.812 1 98.56 318 GLY B O 1
ATOM 5308 N N . VAL B 1 319 ? 7.773 -23.125 3.318 1 98.62 319 VAL B N 1
ATOM 5309 C CA . VAL B 1 319 ? 8.727 -22.156 2.787 1 98.62 319 VAL B CA 1
ATOM 5310 C C . VAL B 1 319 ? 7.977 -21.016 2.117 1 98.62 319 VAL B C 1
ATOM 5312 O O . VAL B 1 319 ? 8.375 -19.844 2.24 1 98.62 319 VAL B O 1
ATOM 5315 N N . ILE B 1 320 ? 6.914 -21.328 1.396 1 98.69 320 ILE B N 1
ATOM 5316 C CA . ILE B 1 320 ? 6.219 -20.234 0.719 1 98.69 320 ILE B CA 1
ATOM 5317 C C . ILE B 1 320 ? 5.406 -19.438 1.733 1 98.69 320 ILE B C 1
ATOM 5319 O O . ILE B 1 320 ? 5.289 -18.203 1.614 1 98.69 320 ILE B O 1
ATOM 5323 N N . LEU B 1 321 ? 4.797 -20.062 2.77 1 98.75 321 LEU B N 1
ATOM 5324 C CA . LEU B 1 321 ? 4.121 -19.344 3.84 1 98.75 321 LEU B CA 1
ATOM 5325 C C . LEU B 1 321 ? 5.07 -18.344 4.504 1 98.75 321 LEU B C 1
ATOM 5327 O O . LEU B 1 321 ? 4.738 -17.156 4.641 1 98.75 321 LEU B O 1
ATOM 5331 N N . CYS B 1 322 ? 6.277 -18.797 4.824 1 98.62 322 CYS B N 1
ATOM 5332 C CA . CYS B 1 322 ? 7.277 -18.016 5.543 1 98.62 322 CYS B CA 1
ATOM 5333 C C . CYS B 1 322 ? 7.793 -16.875 4.68 1 98.62 322 CYS B C 1
ATOM 5335 O O . CYS B 1 322 ? 7.715 -15.703 5.07 1 98.62 322 CYS B O 1
ATOM 5337 N N . ALA B 1 323 ? 8.258 -17.172 3.514 1 98.88 323 ALA B N 1
ATOM 5338 C CA . ALA B 1 323 ? 8.891 -16.172 2.646 1 98.88 323 ALA B CA 1
ATOM 5339 C C . ALA B 1 323 ? 7.879 -15.133 2.193 1 98.88 323 ALA B C 1
ATOM 5341 O O . ALA B 1 323 ? 8.188 -13.938 2.145 1 98.88 323 ALA B O 1
ATOM 5342 N N . ALA B 1 324 ? 6.664 -15.562 1.857 1 98.88 324 ALA B N 1
ATOM 5343 C CA . ALA B 1 324 ? 5.641 -14.656 1.347 1 98.88 324 ALA B CA 1
ATOM 5344 C C . ALA B 1 324 ? 5.273 -13.602 2.385 1 98.88 324 ALA B C 1
ATOM 5346 O O . ALA B 1 324 ? 5.293 -12.406 2.094 1 98.88 324 ALA B O 1
ATOM 5347 N N . GLU B 1 325 ? 4.949 -13.992 3.574 1 98.75 325 GLU B N 1
ATOM 5348 C CA . GLU B 1 325 ? 4.52 -13.055 4.609 1 98.75 325 GLU B CA 1
ATOM 5349 C C . GLU B 1 325 ? 5.664 -12.148 5.043 1 98.75 325 GLU B C 1
ATOM 5351 O O . GLU B 1 325 ? 5.453 -10.961 5.309 1 98.75 325 GLU B O 1
ATOM 5356 N N . ARG B 1 326 ? 6.867 -12.688 5.086 1 98.88 326 ARG B N 1
ATOM 5357 C CA . ARG B 1 326 ? 8.023 -11.875 5.438 1 98.88 326 ARG B CA 1
ATOM 5358 C C . ARG B 1 326 ? 8.305 -10.828 4.359 1 98.88 326 ARG B C 1
ATOM 5360 O O . ARG B 1 326 ? 8.703 -9.703 4.668 1 98.88 326 ARG B O 1
ATOM 5367 N N . ALA B 1 327 ? 8.156 -11.211 3.115 1 98.94 327 ALA B N 1
ATOM 5368 C CA . ALA B 1 327 ? 8.391 -10.258 2.029 1 98.94 327 ALA B CA 1
ATOM 5369 C C . ALA B 1 327 ? 7.461 -9.062 2.135 1 98.94 327 ALA B C 1
ATOM 5371 O O . ALA B 1 327 ? 7.867 -7.922 1.884 1 98.94 327 ALA B O 1
ATOM 5372 N N . THR B 1 328 ? 6.168 -9.281 2.48 1 98.94 328 THR B N 1
ATOM 5373 C CA . THR B 1 328 ? 5.223 -8.188 2.666 1 98.94 328 THR B CA 1
ATOM 5374 C C . THR B 1 328 ? 5.699 -7.238 3.766 1 98.94 328 THR B C 1
ATOM 5376 O O . THR B 1 328 ? 5.711 -6.02 3.58 1 98.94 328 THR B O 1
ATOM 5379 N N . GLN B 1 329 ? 6.16 -7.797 4.844 1 98.88 329 GLN B N 1
ATOM 5380 C CA . GLN B 1 329 ? 6.613 -6.98 5.969 1 98.88 329 GLN B CA 1
ATOM 5381 C C . GLN B 1 329 ? 7.883 -6.215 5.621 1 98.88 329 GLN B C 1
ATOM 5383 O O . GLN B 1 329 ? 8.023 -5.043 5.973 1 98.88 329 GLN B O 1
ATOM 5388 N N . VAL B 1 330 ? 8.805 -6.902 4.969 1 98.94 330 VAL B N 1
ATOM 5389 C CA . VAL B 1 330 ? 10.062 -6.27 4.574 1 98.94 330 VAL B CA 1
ATOM 5390 C C . VAL B 1 330 ? 9.781 -5.121 3.607 1 98.94 330 VAL B C 1
ATOM 5392 O O . VAL B 1 330 ? 10.406 -4.062 3.697 1 98.94 330 VAL B O 1
ATOM 5395 N N . ALA B 1 331 ? 8.859 -5.324 2.695 1 98.94 331 ALA B N 1
ATOM 5396 C CA . ALA B 1 331 ? 8.523 -4.281 1.73 1 98.94 331 ALA B CA 1
ATOM 5397 C C . ALA B 1 331 ? 7.891 -3.08 2.422 1 98.94 331 ALA B C 1
ATOM 5399 O O . ALA B 1 331 ? 8.148 -1.933 2.049 1 98.94 331 ALA B O 1
ATOM 5400 N N . LEU B 1 332 ? 7.047 -3.322 3.422 1 98.94 332 LEU B N 1
ATOM 5401 C CA . LEU B 1 332 ? 6.484 -2.23 4.211 1 98.94 332 LEU B CA 1
ATOM 5402 C C . LEU B 1 332 ? 7.59 -1.422 4.879 1 98.94 332 LEU B C 1
ATOM 5404 O O . LEU B 1 332 ? 7.547 -0.19 4.891 1 98.94 332 LEU B O 1
ATOM 5408 N N . GLN B 1 333 ? 8.562 -2.086 5.406 1 98.88 333 GLN B N 1
ATOM 5409 C CA . GLN B 1 333 ? 9.656 -1.405 6.086 1 98.88 333 GLN B CA 1
ATOM 5410 C C . GLN B 1 333 ? 10.531 -0.647 5.09 1 98.88 333 GLN B C 1
ATOM 5412 O O . GLN B 1 333 ? 11.094 0.402 5.422 1 98.88 333 GLN B O 1
ATOM 5417 N N . ALA B 1 334 ? 10.664 -1.194 3.875 1 98.94 334 ALA B N 1
ATOM 5418 C CA . ALA B 1 334 ? 11.414 -0.469 2.855 1 98.94 334 ALA B CA 1
ATOM 5419 C C . ALA B 1 334 ? 10.789 0.896 2.578 1 98.94 334 ALA B C 1
ATOM 5421 O O . ALA B 1 334 ? 11.5 1.905 2.508 1 98.94 334 ALA B O 1
ATOM 5422 N N . ILE B 1 335 ? 9.484 0.937 2.453 1 98.88 335 ILE B N 1
ATOM 5423 C CA . ILE B 1 335 ? 8.773 2.203 2.291 1 98.88 335 ILE B CA 1
ATOM 5424 C C . ILE B 1 335 ? 9.07 3.113 3.482 1 98.88 335 ILE B C 1
ATOM 5426 O O . ILE B 1 335 ? 9.391 4.289 3.309 1 98.88 335 ILE B O 1
ATOM 5430 N N . GLN B 1 336 ? 9 2.545 4.641 1 98.81 336 GLN B N 1
ATOM 5431 C CA . GLN B 1 336 ? 9.141 3.305 5.879 1 98.81 336 GLN B CA 1
ATOM 5432 C C . GLN B 1 336 ? 10.531 3.918 5.996 1 98.81 336 GLN B C 1
ATOM 5434 O O . GLN B 1 336 ? 10.68 5.07 6.41 1 98.81 336 GLN B O 1
ATOM 5439 N N . CYS B 1 337 ? 11.531 3.168 5.641 1 98.62 337 CYS B N 1
ATOM 5440 C CA . CYS B 1 337 ? 12.906 3.633 5.73 1 98.62 337 CYS B CA 1
ATOM 5441 C C . CYS B 1 337 ? 13.133 4.84 4.828 1 98.62 337 CYS B C 1
ATOM 5443 O O . CYS B 1 337 ? 13.93 5.727 5.156 1 98.62 337 CYS B O 1
ATOM 5445 N N . LEU B 1 338 ? 12.422 4.906 3.721 1 98.31 338 LEU B N 1
ATOM 5446 C CA . LEU B 1 338 ? 12.633 5.992 2.77 1 98.31 338 LEU B CA 1
ATOM 5447 C C . LEU B 1 338 ? 11.727 7.176 3.088 1 98.31 338 LEU B C 1
ATOM 5449 O O . LEU B 1 338 ? 11.852 8.242 2.479 1 98.31 338 LEU B O 1
ATOM 5453 N N . GLY B 1 339 ? 10.781 7.008 4.027 1 97.12 339 GLY B N 1
ATOM 5454 C CA . GLY B 1 339 ? 9.867 8.086 4.379 1 97.12 339 GLY B CA 1
ATOM 5455 C C . GLY B 1 339 ? 9.016 8.555 3.215 1 97.12 339 GLY B C 1
ATOM 5456 O O . GLY B 1 339 ? 8.406 7.738 2.518 1 97.12 339 GLY B O 1
ATOM 5457 N N . GLY B 1 340 ? 8.898 9.867 3.045 1 96.81 340 GLY B N 1
ATOM 5458 C CA . GLY B 1 340 ? 8.117 10.43 1.955 1 96.81 340 GLY B CA 1
ATOM 5459 C C . GLY B 1 340 ? 8.539 9.914 0.592 1 96.81 340 GLY B C 1
ATOM 5460 O O . GLY B 1 340 ? 7.691 9.625 -0.256 1 96.81 340 GLY B O 1
ATOM 5461 N N . ASN B 1 341 ? 9.852 9.789 0.379 1 97.38 341 ASN B N 1
ATOM 5462 C CA . ASN B 1 341 ? 10.359 9.312 -0.902 1 97.38 341 ASN B CA 1
ATOM 5463 C C . ASN B 1 341 ? 9.93 7.871 -1.179 1 97.38 341 ASN B C 1
ATOM 5465 O O . ASN B 1 341 ? 9.703 7.5 -2.33 1 97.38 341 ASN B O 1
ATOM 5469 N N . GLY B 1 342 ? 9.805 7.066 -0.116 1 98.25 342 GLY B N 1
ATOM 5470 C CA . GLY B 1 342 ? 9.344 5.695 -0.274 1 98.25 342 GLY B CA 1
ATOM 5471 C C . GLY B 1 342 ? 7.875 5.602 -0.646 1 98.25 342 GLY B C 1
ATOM 5472 O O . GLY B 1 342 ? 7.406 4.547 -1.076 1 98.25 342 GLY B O 1
ATOM 5473 N N . TYR B 1 343 ? 7.199 6.719 -0.491 1 98.25 343 TYR B N 1
ATOM 5474 C CA . TYR B 1 343 ? 5.754 6.758 -0.675 1 98.25 343 TYR B CA 1
ATOM 5475 C C . TYR B 1 343 ? 5.387 7.406 -2.004 1 98.25 343 TYR B C 1
ATOM 5477 O O . TYR B 1 343 ? 4.215 7.676 -2.27 1 98.25 343 TYR B O 1
ATOM 5485 N N . VAL B 1 344 ? 6.332 7.785 -2.834 1 97.38 344 VAL B N 1
ATOM 5486 C CA . VAL B 1 344 ? 6.039 8.289 -4.172 1 97.38 344 VAL B CA 1
ATOM 5487 C C . VAL B 1 344 ? 6.461 7.258 -5.215 1 97.38 344 VAL B C 1
ATOM 5489 O O . VAL B 1 344 ? 7.371 6.461 -4.98 1 97.38 344 VAL B O 1
ATOM 5492 N N . ASN B 1 345 ? 5.848 7.277 -6.359 1 96.56 345 ASN B N 1
ATOM 5493 C CA . ASN B 1 345 ? 5.98 6.219 -7.355 1 96.56 345 ASN B CA 1
ATOM 5494 C C . ASN B 1 345 ? 7.273 6.355 -8.156 1 96.56 345 ASN B C 1
ATOM 5496 O O . ASN B 1 345 ? 7.613 5.48 -8.953 1 96.56 345 ASN B O 1
ATOM 5500 N N . GLU B 1 346 ? 8.07 7.438 -7.883 1 95.06 346 GLU B N 1
ATOM 5501 C CA . GLU B 1 346 ? 9.398 7.559 -8.477 1 95.06 346 GLU B CA 1
ATOM 5502 C C . GLU B 1 346 ? 10.352 6.52 -7.895 1 95.06 346 GLU B C 1
ATOM 5504 O O . GLU B 1 346 ? 11.336 6.148 -8.539 1 95.06 346 GLU B O 1
ATOM 5509 N N . TYR B 1 347 ? 10.133 6.141 -6.691 1 97.19 347 TYR B N 1
ATOM 5510 C CA . TYR B 1 347 ? 10.891 5.062 -6.074 1 97.19 347 TYR B CA 1
ATOM 5511 C C . TYR B 1 347 ? 10.18 3.729 -6.234 1 97.19 347 TYR B C 1
ATOM 5513 O O . TYR B 1 347 ? 8.961 3.689 -6.441 1 97.19 347 TYR B O 1
ATOM 5521 N N . VAL B 1 348 ? 10.867 2.658 -6.062 1 98.25 348 VAL B N 1
ATOM 5522 C CA . VAL B 1 348 ? 10.367 1.341 -6.449 1 98.25 348 VAL B CA 1
ATOM 5523 C C . VAL B 1 348 ? 9.617 0.709 -5.281 1 98.25 348 VAL B C 1
ATOM 5525 O O . VAL B 1 348 ? 8.906 -0.285 -5.453 1 98.25 348 VAL B O 1
ATOM 5528 N N . THR B 1 349 ? 9.68 1.264 -4.098 1 98.75 349 THR B N 1
ATOM 5529 C CA . THR B 1 349 ? 9.281 0.563 -2.881 1 98.75 349 THR B CA 1
ATOM 5530 C C . THR B 1 349 ? 7.789 0.262 -2.895 1 98.75 349 THR B C 1
ATOM 5532 O O . THR B 1 349 ? 7.359 -0.803 -2.443 1 98.75 349 THR B O 1
ATOM 5535 N N . GLY B 1 350 ? 6.977 1.168 -3.422 1 98.75 350 GLY B N 1
ATOM 5536 C CA . GLY B 1 350 ? 5.555 0.889 -3.543 1 98.75 350 GLY B CA 1
ATOM 5537 C C . GLY B 1 350 ? 5.254 -0.327 -4.398 1 98.75 350 GLY B C 1
ATOM 5538 O O . GLY B 1 350 ? 4.395 -1.14 -4.055 1 98.75 350 GLY B O 1
ATOM 5539 N N . ARG B 1 351 ? 5.914 -0.415 -5.539 1 98.69 351 ARG B N 1
ATOM 5540 C CA . ARG B 1 351 ? 5.766 -1.568 -6.422 1 98.69 351 ARG B CA 1
ATOM 5541 C C . ARG B 1 351 ? 6.156 -2.857 -5.707 1 98.69 351 ARG B C 1
ATOM 5543 O O . ARG B 1 351 ? 5.461 -3.871 -5.82 1 98.69 351 ARG B O 1
ATOM 5550 N N . LEU B 1 352 ? 7.262 -2.822 -4.918 1 98.94 352 LEU B N 1
ATOM 5551 C CA . LEU B 1 352 ? 7.746 -4.012 -4.223 1 98.94 352 LEU B CA 1
ATOM 5552 C C . LEU B 1 352 ? 6.715 -4.508 -3.213 1 98.94 352 LEU B C 1
ATOM 5554 O O . LEU B 1 352 ? 6.496 -5.715 -3.086 1 98.94 352 LEU B O 1
ATOM 5558 N N . LEU B 1 353 ? 6.043 -3.609 -2.521 1 98.94 353 LEU B N 1
ATOM 5559 C CA . LEU B 1 353 ? 4.992 -3.992 -1.586 1 98.94 353 LEU B CA 1
ATOM 5560 C C . LEU B 1 353 ? 3.83 -4.66 -2.316 1 98.94 353 LEU B C 1
ATOM 5562 O O . LEU B 1 353 ? 3.361 -5.723 -1.905 1 98.94 353 LEU B O 1
ATOM 5566 N N . ARG B 1 354 ? 3.359 -3.994 -3.365 1 98.81 354 ARG B N 1
ATOM 5567 C CA . ARG B 1 354 ? 2.223 -4.516 -4.121 1 98.81 354 ARG B CA 1
ATOM 5568 C C . ARG B 1 354 ? 2.533 -5.891 -4.699 1 98.81 354 ARG B C 1
ATOM 5570 O O . ARG B 1 354 ? 1.69 -6.789 -4.668 1 98.81 354 ARG B O 1
ATOM 5577 N N . ASP B 1 355 ? 3.768 -6.082 -5.184 1 98.88 355 ASP B N 1
ATOM 5578 C CA . ASP B 1 355 ? 4.176 -7.359 -5.75 1 98.88 355 ASP B CA 1
ATOM 5579 C C . ASP B 1 355 ? 4.273 -8.438 -4.672 1 98.88 355 ASP B C 1
ATOM 5581 O O . ASP B 1 355 ? 3.854 -9.578 -4.883 1 98.88 355 ASP B O 1
ATOM 5585 N N . ALA B 1 356 ? 4.812 -8.086 -3.527 1 98.94 356 ALA B N 1
ATOM 5586 C CA . ALA B 1 356 ? 5.023 -9.047 -2.449 1 98.94 356 ALA B CA 1
ATOM 5587 C C . ALA B 1 356 ? 3.697 -9.656 -1.991 1 98.94 356 ALA B C 1
ATOM 5589 O O . ALA B 1 356 ? 3.619 -10.852 -1.703 1 98.94 356 ALA B O 1
ATOM 5590 N N . LYS B 1 357 ? 2.693 -8.867 -1.979 1 98.88 357 LYS B N 1
ATOM 5591 C CA . LYS B 1 357 ? 1.431 -9.266 -1.36 1 98.88 357 LYS B CA 1
ATOM 5592 C C . LYS B 1 357 ? 0.785 -10.422 -2.119 1 98.88 357 LYS B C 1
ATOM 5594 O O . LYS B 1 357 ? 0.087 -11.242 -1.526 1 98.88 357 LYS B O 1
ATOM 5599 N N . LEU B 1 358 ? 1.046 -10.539 -3.359 1 98.75 358 LEU B N 1
ATOM 5600 C CA . LEU B 1 358 ? 0.442 -11.594 -4.16 1 98.75 358 LEU B CA 1
ATOM 5601 C C . LEU B 1 358 ? 0.814 -12.969 -3.611 1 98.75 358 LEU B C 1
ATOM 5603 O O . LEU B 1 358 ? 0.008 -13.898 -3.662 1 98.75 358 LEU B O 1
ATOM 5607 N N . TYR B 1 359 ? 2.018 -13.133 -3.107 1 98.75 359 TYR B N 1
ATOM 5608 C CA . TYR B 1 359 ? 2.549 -14.445 -2.762 1 98.75 359 TYR B CA 1
ATOM 5609 C C . TYR B 1 359 ? 1.861 -15 -1.521 1 98.75 359 TYR B C 1
ATOM 5611 O O . TYR B 1 359 ? 2.012 -16.188 -1.196 1 98.75 359 TYR B O 1
ATOM 5619 N N . GLU B 1 360 ? 1.085 -14.195 -0.833 1 98.69 360 GLU B N 1
ATOM 5620 C CA . GLU B 1 360 ? 0.277 -14.688 0.281 1 98.69 360 GLU B CA 1
ATOM 5621 C C . GLU B 1 360 ? -1.062 -15.234 -0.207 1 98.69 360 GLU B C 1
ATOM 5623 O O . GLU B 1 360 ? -1.816 -15.82 0.569 1 98.69 360 GLU B O 1
ATOM 5628 N N . ILE B 1 361 ? -1.351 -15.07 -1.515 1 97.94 361 ILE B N 1
ATOM 5629 C CA . ILE B 1 361 ? -2.672 -15.367 -2.059 1 97.94 361 ILE B CA 1
ATOM 5630 C C . ILE B 1 361 ? -2.555 -16.422 -3.148 1 97.94 361 ILE B C 1
ATOM 5632 O O . ILE B 1 361 ? -3.258 -17.438 -3.113 1 97.94 361 ILE B O 1
ATOM 5636 N N . GLY B 1 362 ? -1.56 -16.156 -4.043 1 93.12 362 GLY B N 1
ATOM 5637 C CA . GLY B 1 362 ? -1.42 -17 -5.223 1 93.12 362 GLY B CA 1
ATOM 5638 C C . GLY B 1 362 ? -0.922 -18.391 -4.902 1 93.12 362 GLY B C 1
ATOM 5639 O O . GLY B 1 362 ? -0.156 -18.594 -3.957 1 93.12 362 GLY B O 1
ATOM 5640 N N . ALA B 1 363 ? -1.331 -19.391 -5.734 1 84.12 363 ALA B N 1
ATOM 5641 C CA . ALA B 1 363 ? -0.935 -20.797 -5.641 1 84.12 363 ALA B CA 1
ATOM 5642 C C . ALA B 1 363 ? -1.356 -21.391 -4.305 1 84.12 363 ALA B C 1
ATOM 5644 O O . ALA B 1 363 ? -0.659 -22.25 -3.754 1 84.12 363 ALA B O 1
ATOM 5645 N N . GLY B 1 364 ? -2.457 -20.891 -3.74 1 90.69 364 GLY B N 1
ATOM 5646 C CA . GLY B 1 364 ? -2.945 -21.281 -2.428 1 90.69 364 GLY B CA 1
ATOM 5647 C C . GLY B 1 364 ? -2.623 -20.266 -1.345 1 90.69 364 GLY B C 1
ATOM 5648 O O . GLY B 1 364 ? -1.453 -19.984 -1.079 1 90.69 364 GLY B O 1
ATOM 5649 N N . THR B 1 365 ? -3.639 -19.797 -0.736 1 96.56 365 THR B N 1
ATOM 5650 C CA . THR B 1 365 ? -3.518 -18.719 0.237 1 96.56 365 THR B CA 1
ATOM 5651 C C . THR B 1 365 ? -2.711 -19.172 1.451 1 96.56 365 THR B C 1
ATOM 5653 O O . THR B 1 365 ? -2.531 -20.375 1.671 1 96.56 365 THR B O 1
ATOM 5656 N N . SER B 1 366 ? -2.199 -18.219 2.191 1 98 366 SER B N 1
ATOM 5657 C CA . SER B 1 366 ? -1.523 -18.5 3.453 1 98 366 SER B CA 1
ATOM 5658 C C . SER B 1 366 ? -2.387 -19.375 4.359 1 98 366 SER B C 1
ATOM 5660 O O . SER B 1 366 ? -1.871 -20.219 5.082 1 98 366 SER B O 1
ATOM 5662 N N . GLU B 1 367 ? -3.715 -19.25 4.383 1 97.5 367 GLU B N 1
ATOM 5663 C CA . GLU B 1 367 ? -4.637 -20.062 5.176 1 97.5 367 GLU B CA 1
ATOM 5664 C C . GLU B 1 367 ? -4.59 -21.516 4.758 1 97.5 367 GLU B C 1
ATOM 5666 O O . GLU B 1 367 ? -4.516 -22.406 5.605 1 97.5 367 GLU B O 1
ATOM 5671 N N . VAL B 1 368 ? -4.621 -21.734 3.408 1 96.5 368 VAL B N 1
ATOM 5672 C CA . VAL B 1 368 ? -4.574 -23.109 2.891 1 96.5 368 VAL B CA 1
ATOM 5673 C C . VAL B 1 368 ? -3.238 -23.75 3.248 1 96.5 368 VAL B C 1
ATOM 5675 O O . VAL B 1 368 ? -3.193 -24.922 3.65 1 96.5 368 VAL B O 1
ATOM 5678 N N . ARG B 1 369 ? -2.15 -23.016 3.084 1 97.94 369 ARG B N 1
ATOM 5679 C CA . ARG B 1 369 ? -0.829 -23.516 3.436 1 97.94 369 ARG B CA 1
ATOM 5680 C C . ARG B 1 369 ? -0.768 -23.906 4.91 1 97.94 369 ARG B C 1
ATOM 5682 O O . ARG B 1 369 ? -0.201 -24.953 5.258 1 97.94 369 ARG B O 1
ATOM 5689 N N . ARG B 1 370 ? -1.347 -23.047 5.801 1 98 370 ARG B N 1
ATOM 5690 C CA . ARG B 1 370 ? -1.392 -23.359 7.227 1 98 370 ARG B CA 1
ATOM 5691 C C . ARG B 1 370 ? -2.201 -24.625 7.48 1 98 370 ARG B C 1
ATOM 5693 O O . ARG B 1 370 ? -1.854 -25.438 8.352 1 98 370 ARG B O 1
ATOM 5700 N N . ILE B 1 371 ? -3.291 -24.859 6.762 1 96.81 371 ILE B N 1
ATOM 5701 C CA . ILE B 1 371 ? -4.094 -26.062 6.883 1 96.81 371 ILE B CA 1
ATOM 5702 C C . ILE B 1 371 ? -3.248 -27.281 6.504 1 96.81 371 ILE B C 1
ATOM 5704 O O . ILE B 1 371 ? -3.24 -28.281 7.219 1 96.81 371 ILE B O 1
ATOM 5708 N N . ILE B 1 372 ? -2.514 -27.219 5.363 1 96.12 372 ILE B N 1
ATOM 5709 C CA . ILE B 1 372 ? -1.675 -28.312 4.891 1 96.12 372 ILE B CA 1
ATOM 5710 C C . ILE B 1 372 ? -0.654 -28.688 5.969 1 96.12 372 ILE B C 1
ATOM 5712 O O . ILE B 1 372 ? -0.518 -29.859 6.328 1 96.12 372 ILE B O 1
ATOM 5716 N N . ILE B 1 373 ? 0.043 -27.688 6.516 1 97.94 373 ILE B N 1
ATOM 5717 C CA . ILE B 1 373 ? 1.081 -27.891 7.52 1 97.94 373 ILE B CA 1
ATOM 5718 C C . ILE B 1 373 ? 0.463 -28.484 8.781 1 97.94 373 ILE B C 1
ATOM 5720 O O . ILE B 1 373 ? 0.945 -29.5 9.305 1 97.94 373 ILE B O 1
ATOM 5724 N N . GLY B 1 374 ? -0.634 -27.875 9.25 1 97.69 374 GLY B N 1
ATOM 5725 C CA . GLY B 1 374 ? -1.291 -28.328 10.461 1 97.69 374 GLY B CA 1
ATOM 5726 C C . GLY B 1 374 ? -1.791 -29.766 10.367 1 97.69 374 GLY B C 1
ATOM 5727 O O . GLY B 1 374 ? -1.616 -30.547 11.297 1 97.69 374 GLY B O 1
ATOM 5728 N N . ARG B 1 375 ? -2.439 -30.078 9.25 1 96.31 375 ARG B N 1
ATOM 5729 C CA . ARG B 1 375 ? -2.969 -31.422 9.047 1 96.31 375 ARG B CA 1
ATOM 5730 C C . ARG B 1 375 ? -1.847 -32.438 9.039 1 96.31 375 ARG B C 1
ATOM 5732 O O . ARG B 1 375 ? -1.972 -33.5 9.641 1 96.31 375 ARG B O 1
ATOM 5739 N N . GLU B 1 376 ? -0.777 -32.156 8.297 1 95.94 376 GLU B N 1
ATOM 5740 C CA . GLU B 1 376 ? 0.349 -33.094 8.227 1 95.94 376 GLU B CA 1
ATOM 5741 C C . GLU B 1 376 ? 0.969 -33.312 9.609 1 95.94 376 GLU B C 1
ATOM 5743 O O . GLU B 1 376 ? 1.307 -34.438 9.969 1 95.94 376 GLU B O 1
ATOM 5748 N N . LEU B 1 377 ? 1.139 -32.25 10.398 1 97.19 377 LEU B N 1
ATOM 5749 C CA . LEU B 1 377 ? 1.712 -32.344 11.734 1 97.19 377 LEU B CA 1
ATOM 5750 C C . LEU B 1 377 ? 0.798 -33.125 12.664 1 97.19 377 LEU B C 1
ATOM 5752 O O . LEU B 1 377 ? 1.273 -33.906 13.492 1 97.19 377 LEU B O 1
ATOM 5756 N N . PHE B 1 378 ? -0.462 -32.938 12.5 1 96.38 378 PHE B N 1
ATOM 5757 C CA . PHE B 1 378 ? -1.432 -33.594 13.352 1 96.38 378 PHE B CA 1
ATOM 5758 C C . PHE B 1 378 ? -1.445 -35.094 13.078 1 96.38 378 PHE B C 1
ATOM 5760 O O . PHE B 1 378 ? -1.694 -35.906 13.984 1 96.38 378 PHE B O 1
ATOM 5767 N N . LYS B 1 379 ? -1.227 -35.5 11.883 1 95.19 379 LYS B N 1
ATOM 5768 C CA . LYS B 1 379 ? -1.187 -36.906 11.492 1 95.19 379 LYS B CA 1
ATOM 5769 C C . LYS B 1 379 ? 0.047 -37.594 12.07 1 95.19 379 LYS B C 1
ATOM 5771 O O . LYS B 1 379 ? 0.04 -38.812 12.289 1 95.19 379 LYS B O 1
ATOM 5776 N N . GLU B 1 380 ? 1.121 -37 12.281 1 91.62 380 GLU B N 1
ATOM 5777 C CA . GLU B 1 380 ? 2.35 -37.562 12.828 1 91.62 380 GLU B CA 1
ATOM 5778 C C . GLU B 1 380 ? 2.203 -37.844 14.32 1 91.62 380 GLU B C 1
ATOM 5780 O O . GLU B 1 380 ? 2.793 -38.781 14.836 1 91.62 380 GLU B O 1
#

Foldseek 3Di:
DVVVVVLVVLLVVLLVLLQPQPLVCQLVLWVVLADDPVDQVLQSCLVVQLQQACADVVLPHVVHFLLSLLSNLLSNLLRHLLVSVQSLQLRQVFQVLCRVFPDPVSSNVPNNCSSNSVFGEWEFQADPVDDQNSLLDAWAWEDDVQFTWTFDKTFFIWCQQGGQWYWYKHAHPNPPGNLRIWIFIDGPPQPQKDWDDFDDALASRNGTTTMIGGDRGTGGPSGTGHDGSCVSVSVVVRLLSSLLSVLSSLLSLLVSLLVQLVVQQCPDDDPHHRNCVDPVNVVLSVLSVCLNVVLSVLSSVQRVCVRVVNRDNLSSLVSLLSSLVSSLVSLVVSLVSNDPVSVDSVDCSSNSNSSSNVSCPPSHHSVRSVVRNVVVVVVD/DVVVVVLVVLLVVLLVLLQVQPLVCQLVLWVVLADDPVDQVLQSCLVVQLQQACADVVLPHVVHFLLSLLSNLLSNLLRHLLVSVQSLQLRQVFQVLCRVFPDPVSSNVPNNCSSNSVFGEWEFQADPVDDQNSLLDAWAWEDDVQFTWTFDKTFFIWCVQGGQWYWYKHAHPNVPGNLRIWIFIDGPPQPQKDWDDFDDALASRNGTTTMIGGDRGTGGPSGTGHDGSCVSVSVVVRLLSSLLSVLSSLLSLLVSLLVQLVVQQCPDDDPHHRNCVDPVNVVLSVLSVCLNVVLSVLSSVQRVCVRVVRRDNLSSLVSLLSSLVSSLVSLVVSLVSNDPVSVDSVDCSSNSNSSSNCSCPPSHHSVRSVVRNVVVVVVD

Secondary structure (DSSP, 8-state):
-HHHHHHHHHHHHHHHHHHHHTHHHHHHHHHHTS--SSS-HHHHHHHTT-TTSSS-GGGT-----HHHHHHHHHHHHHH-HHHHHHHHIIIIIIIIHHHHH--HHHHHHHHHHHHHTSS-EEEE--BTTBSTTGGG---EEEEETTEEEEEEEEEEEETTTT-SEEEEEEES-TTSGGGGEEEEEEETT-TTEEE-PPP-BSSSTTS-EEEEEEEEEEEEGGGEES-TT-HHHHHHHHHHHHHHHHTHHHHHHHHHHHHHHHHHHHH-EETTEEGGGSHHHHHHHHHHHHHHHHHHHHHHHHHHHHHTT---HHHHHHHHHHHHHHHHHHHHHHHHHHTTGGGBTTSSHHHHHHHHHGGGTTTS-HHHHHHHHHHHHHH-/-HHHHHHHHHHHHHHHHHHHHTHHHHHHHHHHTS--SSS-HHHHHHHTT-TTSSS-GGGT-----HHHHHHHHHHHHHH-HHHHHHHHIIIIIIIIHHHHH--HHHHHHHHHHHHHTSS-EEEE--BTTBSTTGGG---EEEEETTEEEEEEEEEEEETTTT-SEEEEEEES-TTSGGGGEEEEEEETT-TTEEE-PPP-BSSSTTS-EEEEEEEEEEEEGGGEES-TT-HHHHHHHHHHHHHHHHTHHHHHHHHHHHHHHHHHHHH-EETTEEGGGSHHHHHHHHHHHHHHHHHHHHHHHHHHHHHTT---HHHHHHHHHHHHHHHHHHHHHHHHHHTTGGGBTTSSHHHHHHHHHGGGTTTS-HHHHHHHHHHHHHH-

Organism: Cannabis sativa (NCBI:txid3483)